Protein AF-0000000082686357 (afdb_homodimer)

Radius of gyration: 24.92 Å; Cα contacts (8 Å, |Δi|>4): 1250; chains: 2; bounding box: 55×73×68 Å

Secondary structure (DSSP, 8-state):
-HHHHHHHHHHHHHHHHHHHH-B-S--TT-EEEES--SSHHHHHHHHHHHHTT-EEEEEESSHHHHHHHHHHS-TT-EEEE--TT-HHHHHHHHHHHHHHHGGG--SEEEE------SBS-GGGS-HHHHHHHHIIIIIHHHHHHHHHHHHHHHHT-EEEEE--GGGTS--SSBHHHHHHHHHHHHHHHHHHHHGGGT-EEEEEEE-SBSSGGG-HHHHHHHHHHHHHHS-HHHHHHH-HHHHHHHHHHHHHHHHT-BS-THHHHHHHHHHHHBSS--SEEEESHHIIIIIHHHHTS-HHHHHHHHHTTPPPPTT--/-HHHHHHHHHHHHHHHHHHHT-B-S--TT-EEEES--SSHHHHHHHHHHHHTT-EEEEEESSHHHHHHHHHHS-TTEEEEE--TT-HHHHHHHHHHHHHHHGGG--SEEEE------SBS-GGGS-HHHHHHHHIIIIIHHHHHHHHHHHHHHHHT-EEEEE--GGGTS--SSBHHHHHHHHHHHHHHHHHHHHGGGT-EEEEEEE-SBSSGGG-HHHHHHHHHHHHHHS-HHHHHHH-HHHHHHHHHHHHHHHHT-BS-THHHHHHHHHHHHBSS--SEEEESHHIIIIIHHHHTS-HHHHHHHHHTTPPPPTT--

Sequence (634 aa):
MWFWLFALIGFYFLYRWCRDKQIHQNLTDKYVFITGCDSGFGNLLARQLDGRGLRVLAACLTQRGAEQLKEATSQRLQTIILDVTDSESVASAAKWVKQQVGDRGLWGLVNNAGIGTPVGPNEWLTKDDFVKVLNVNLVGVIDVTLSLLSLLRRAKGRIVNVSSILGRVACTGGGYCISKHGVEAFSDSLRRDLRPFGVKVAIIEPSMFRTSISDAQIIEQSFQHSWNQIPVEIRETYGQQYFEKRSKNIIHALSRASSDLSLVTDCMAHALTAVHPHTRYSVGWTAKLFYIPISYLPTELADFLLTRSAPKPANRAMWFWLFALIGFYFLYRWCRDKQIHQNLTDKYVFITGCDSGFGNLLARQLDGRGLRVLAACLTQRGAEQLKEATSQRLQTIILDVTDSESVASAAKWVKQQVGDRGLWGLVNNAGIGTPVGPNEWLTKDDFVKVLNVNLVGVIDVTLSLLSLLRRAKGRIVNVSSILGRVACTGGGYCISKHGVEAFSDSLRRDLRPFGVKVAIIEPSMFRTSISDAQIIEQSFQHSWNQIPVEIRETYGQQYFEKRSKNIIHALSRASSDLSLVTDCMAHALTAVHPHTRYSVGWTAKLFYIPISYLPTELADFLLTRSAPKPANRA

Organism: NCBI:txid1415580

Foldseek 3Di:
DVVVVVVVVVVVVVVVVVQLPAWAPPQLLAEEEEEACLDFLNVVLQQVCLVVNHQYEYEHQDPVSQVVSCVNGDPSYHYDYADLLDLVSLLVSLVVVCVVNPQLFHAEYEYDWFAQDDWAAQQLDDPVRQVVRLSTQAVSLVSNCVSRVVSCLSNLHEYEREAALLLLPPQTDGNRSVNSVNSVVCQVVVQVVCVVSNYHYAYEHEYFADDPRLDLVNNLVSLVVSLVPHDPVVNQQQDPVLSVQVSVVSSVVSVPHHHPSCQRSVLVVSSGTRPDHDRYHYGDPCSVPPSVVLSPDDPVVSVCVSCVSRDGGPNDD/DVVVVVVVVVVVVVVVVVQLPFWFDPQLLAEEEEEACLDFLNVVLQQVVQVVNHQYEYEHQDPVSQVVSPVNGDPSYHYDYADLLDLVSLLVSLVVVCVVNPQLFHAEYEYDWFAQDDWAAQQLDDPVRQVVRLSTLAVSLVSNCVSRVVSCLSNLHEYEREAALLLLPPQTDGNRSVNSVNSVVCQVVVQVVCVVSNYHYAYEHEYFADDPRLDLVNNLVSLVVSLVPDDPVVNQQQDPVLSVQVSVVSSVVNVPHHHPSCQRSVLVVSSGTRPDHDRYHYGDPCSVPPSVVLSPDDPVVSVCVSCVSRDGGPNDD

Structure (mmCIF, N/CA/C/O backbone):
data_AF-0000000082686357-model_v1
#
loop_
_entity.id
_entity.type
_entity.pdbx_description
1 polymer '17-beta-hydroxysteroid dehydrogenase type 6-like isoform X1'
#
loop_
_atom_site.group_PDB
_atom_site.id
_atom_site.type_symbol
_atom_site.label_atom_id
_atom_site.label_alt_id
_atom_site.label_comp_id
_atom_site.label_asym_id
_atom_site.label_entity_id
_atom_site.label_seq_id
_atom_site.pdbx_PDB_ins_code
_atom_site.Cartn_x
_atom_site.Cartn_y
_atom_site.Cartn_z
_atom_site.occupancy
_atom_site.B_iso_or_equiv
_atom_site.auth_seq_id
_atom_site.auth_comp_id
_atom_site.auth_asym_id
_atom_site.auth_atom_id
_atom_site.pdbx_PDB_model_num
ATOM 1 N N . MET A 1 1 ? -8.609 7.242 -43.375 1 75.56 1 MET A N 1
ATOM 2 C CA . MET A 1 1 ? -7.652 7.277 -42.281 1 75.56 1 MET A CA 1
ATOM 3 C C . MET A 1 1 ? -8.227 6.625 -41.031 1 75.56 1 MET A C 1
ATOM 5 O O . MET A 1 1 ? -7.598 5.75 -40.438 1 75.56 1 MET A O 1
ATOM 9 N N . TRP A 1 2 ? -9.523 6.789 -40.75 1 87.94 2 TRP A N 1
ATOM 10 C CA . TRP A 1 2 ? -10.133 6.246 -39.562 1 87.94 2 TRP A CA 1
ATOM 11 C C . TRP A 1 2 ? -10.438 4.758 -39.719 1 87.94 2 TRP A C 1
ATOM 13 O O . TRP A 1 2 ? -10.422 4.008 -38.75 1 87.94 2 TRP A O 1
ATOM 23 N N . PHE A 1 3 ? -10.625 4.395 -40.969 1 89.69 3 PHE A N 1
ATOM 24 C CA . PHE A 1 3 ? -10.914 2.994 -41.25 1 89.69 3 PHE A CA 1
ATOM 25 C C . PHE A 1 3 ? -9.734 2.109 -40.875 1 89.69 3 PHE A C 1
ATOM 27 O O . PHE A 1 3 ? -9.914 1.043 -40.281 1 89.69 3 PHE A O 1
ATOM 34 N N . TRP A 1 4 ? -8.602 2.576 -41.219 1 90.69 4 TRP A N 1
ATOM 35 C CA . TRP A 1 4 ? -7.398 1.813 -40.906 1 90.69 4 TRP A CA 1
ATOM 36 C C . TRP A 1 4 ? -7.191 1.727 -39.375 1 90.69 4 TRP A C 1
ATOM 38 O O . TRP A 1 4 ? -6.77 0.689 -38.875 1 90.69 4 TRP A O 1
ATOM 48 N N . LEU A 1 5 ? -7.488 2.754 -38.719 1 89.88 5 LEU A N 1
ATOM 49 C CA . LEU A 1 5 ? -7.375 2.752 -37.281 1 89.88 5 LEU A CA 1
ATOM 50 C C . LEU A 1 5 ? -8.352 1.758 -36.656 1 89.88 5 LEU A C 1
ATOM 52 O O . LEU A 1 5 ? -7.984 1.001 -35.75 1 89.88 5 LEU A O 1
ATOM 56 N N . PHE A 1 6 ? -9.523 1.758 -37.125 1 90.88 6 PHE A N 1
ATOM 57 C CA . PHE A 1 6 ? -10.523 0.832 -36.625 1 90.88 6 PHE A CA 1
ATOM 58 C C . PHE A 1 6 ? -10.141 -0.61 -36.938 1 90.88 6 PHE A C 1
ATOM 60 O O . PHE A 1 6 ? -10.352 -1.506 -36.094 1 90.88 6 PHE A O 1
ATOM 67 N N . ALA A 1 7 ? -9.648 -0.774 -38.094 1 90.69 7 ALA A N 1
ATOM 68 C CA . ALA A 1 7 ? -9.188 -2.111 -38.469 1 90.69 7 ALA A CA 1
ATOM 69 C C . ALA A 1 7 ? -8.047 -2.57 -37.562 1 90.69 7 ALA A C 1
ATOM 71 O O . ALA A 1 7 ? -8.016 -3.729 -37.125 1 90.69 7 ALA A O 1
ATOM 72 N N . LEU A 1 8 ? -7.16 -1.756 -37.312 1 91.62 8 LEU A N 1
ATOM 73 C CA . LEU A 1 8 ? -6.043 -2.078 -36.406 1 91.62 8 LEU A CA 1
ATOM 74 C C . LEU A 1 8 ? -6.539 -2.41 -35 1 91.62 8 LEU A C 1
ATOM 76 O O . LEU A 1 8 ? -6.039 -3.344 -34.375 1 91.62 8 LEU A O 1
ATOM 80 N N . ILE A 1 9 ? -7.422 -1.68 -34.531 1 90.19 9 ILE A N 1
ATOM 81 C CA . ILE A 1 9 ? -8.016 -1.927 -33.219 1 90.19 9 ILE A CA 1
ATOM 82 C C . ILE A 1 9 ? -8.734 -3.275 -33.219 1 90.19 9 ILE A C 1
ATOM 84 O O . ILE A 1 9 ? -8.586 -4.066 -32.281 1 90.19 9 ILE A O 1
ATOM 88 N N . GLY A 1 10 ? -9.469 -3.469 -34.219 1 90.94 10 GLY A N 1
ATOM 89 C CA . GLY A 1 10 ? -10.141 -4.75 -34.375 1 90.94 10 GLY A CA 1
ATOM 90 C C . GLY A 1 10 ? -9.18 -5.926 -34.406 1 90.94 10 GLY A C 1
ATOM 91 O O . GLY A 1 10 ? -9.422 -6.941 -33.719 1 90.94 10 GLY A O 1
ATOM 92 N N . PHE A 1 11 ? -8.148 -5.777 -35.156 1 91.56 11 PHE A N 1
ATOM 93 C CA . PHE A 1 11 ? -7.137 -6.824 -35.219 1 91.56 11 PHE A CA 1
ATOM 94 C C . PHE A 1 11 ? -6.484 -7.043 -33.844 1 91.56 11 PHE A C 1
ATOM 96 O O . PHE A 1 11 ? -6.176 -8.18 -33.5 1 91.56 11 PHE A O 1
ATOM 103 N N . TYR A 1 12 ? -6.25 -6 -33.219 1 90.06 12 TYR A N 1
ATOM 104 C CA . TYR A 1 12 ? -5.672 -6.098 -31.891 1 90.06 12 TYR A CA 1
ATOM 105 C C . TYR A 1 12 ? -6.574 -6.902 -30.953 1 90.06 12 TYR A C 1
ATOM 107 O O . TYR A 1 12 ? -6.105 -7.797 -30.25 1 90.06 12 TYR A O 1
ATOM 115 N N . PHE A 1 13 ? -7.777 -6.617 -30.984 1 90.75 13 PHE A N 1
ATOM 116 C CA . PHE A 1 13 ? -8.719 -7.316 -30.125 1 90.75 13 PHE A CA 1
ATOM 117 C C . PHE A 1 13 ? -8.859 -8.773 -30.531 1 90.75 13 PHE A C 1
ATOM 119 O O . PHE A 1 13 ? -9.023 -9.656 -29.672 1 90.75 13 PHE A O 1
ATOM 126 N N . LEU A 1 14 ? -8.844 -8.969 -31.781 1 91.62 14 LEU A N 1
ATOM 127 C CA . LEU A 1 14 ? -8.883 -10.352 -32.25 1 91.62 14 LEU A CA 1
ATOM 128 C C . LEU A 1 14 ? -7.625 -11.102 -31.844 1 91.62 14 LEU A C 1
ATOM 130 O O . LEU A 1 14 ? -7.699 -12.273 -31.453 1 91.62 14 LEU A O 1
ATOM 134 N N . TYR A 1 15 ? -6.598 -10.469 -32 1 91.94 15 TYR A N 1
ATOM 135 C CA . TYR A 1 15 ? -5.336 -11.055 -31.562 1 91.94 15 TYR A CA 1
ATOM 136 C C . TYR A 1 15 ? -5.367 -11.391 -30.078 1 91.94 15 TYR A C 1
ATOM 138 O O . TYR A 1 15 ? -5 -12.5 -29.672 1 91.94 15 TYR A O 1
ATOM 146 N N . ARG A 1 16 ? -5.766 -10.484 -29.312 1 90.69 16 ARG A N 1
ATOM 147 C CA . ARG A 1 16 ? -5.852 -10.695 -27.859 1 90.69 16 ARG A CA 1
ATOM 148 C C . ARG A 1 16 ? -6.82 -11.82 -27.531 1 90.69 16 ARG A C 1
ATOM 150 O O . ARG A 1 16 ? -6.562 -12.617 -26.625 1 90.69 16 ARG A O 1
ATOM 157 N N . TRP A 1 17 ? -7.848 -11.812 -28.25 1 91.81 17 TRP A N 1
ATOM 158 C CA . TRP A 1 17 ? -8.844 -12.859 -28.047 1 91.81 17 TRP A CA 1
ATOM 159 C C . TRP A 1 17 ? -8.266 -14.234 -28.359 1 91.81 17 TRP A C 1
ATOM 161 O O . TRP A 1 17 ? -8.469 -15.188 -27.594 1 91.81 17 TRP A O 1
ATOM 171 N N . CYS A 1 18 ? -7.578 -14.336 -29.359 1 93.5 18 CYS A N 1
ATOM 172 C CA . CYS A 1 18 ? -6.949 -15.594 -29.75 1 93.5 18 CYS A CA 1
ATOM 173 C C . CYS A 1 18 ? -5.891 -16.016 -28.734 1 93.5 18 CYS A C 1
ATOM 175 O O . CYS A 1 18 ? -5.789 -17.188 -28.391 1 93.5 18 CYS A O 1
ATOM 177 N N . ARG A 1 19 ? -5.215 -15.062 -28.328 1 93 19 ARG A N 1
ATOM 178 C CA . ARG A 1 19 ? -4.164 -15.312 -27.344 1 93 19 ARG A CA 1
ATOM 179 C C . ARG A 1 19 ? -4.754 -15.781 -26.016 1 93 19 ARG A C 1
ATOM 181 O O . ARG A 1 19 ? -4.227 -16.703 -25.375 1 93 19 ARG A O 1
ATOM 188 N N . ASP A 1 20 ? -5.801 -15.203 -25.641 1 94.31 20 ASP A N 1
ATOM 189 C CA . ASP A 1 20 ? -6.457 -15.508 -24.375 1 94.31 20 ASP A CA 1
ATOM 190 C C . ASP A 1 20 ? -7.039 -16.922 -24.391 1 94.31 20 ASP A C 1
ATOM 192 O O . ASP A 1 20 ? -7.234 -17.516 -23.328 1 94.31 20 ASP A O 1
ATOM 196 N N . LYS A 1 21 ? -7.258 -17.469 -25.547 1 94.94 21 LYS A N 1
ATOM 197 C CA . LYS A 1 21 ? -7.91 -18.766 -25.672 1 94.94 21 LYS A CA 1
ATOM 198 C C . LYS A 1 21 ? -6.895 -19.906 -25.562 1 94.94 21 LYS A C 1
ATOM 200 O O . LYS A 1 21 ? -7.273 -21.062 -25.375 1 94.94 21 LYS A O 1
ATOM 205 N N . GLN A 1 22 ? -5.707 -19.562 -25.609 1 95.69 22 GLN A N 1
ATOM 206 C CA . GLN A 1 22 ? -4.688 -20.609 -25.531 1 95.69 22 GLN A CA 1
ATOM 207 C C . GLN A 1 22 ? -4.477 -21.062 -24.078 1 95.69 22 GLN A C 1
ATOM 209 O O . GLN A 1 22 ? -3.98 -20.297 -23.25 1 95.69 22 GLN A O 1
ATOM 214 N N . ILE A 1 23 ? -4.84 -22.344 -23.859 1 95.19 23 ILE A N 1
ATOM 215 C CA . ILE A 1 23 ? -4.754 -22.922 -22.516 1 95.19 23 ILE A CA 1
ATOM 216 C C . ILE A 1 23 ? -3.77 -24.094 -22.531 1 95.19 23 ILE A C 1
ATOM 218 O O . ILE A 1 23 ? -3.732 -24.875 -23.484 1 95.19 23 ILE A O 1
ATOM 222 N N . HIS A 1 24 ? -3.041 -24.234 -21.484 1 93.75 24 HIS A N 1
ATOM 223 C CA . HIS A 1 24 ? -2.137 -25.375 -21.359 1 93.75 24 HIS A CA 1
ATOM 224 C C . HIS A 1 24 ? -2.91 -26.688 -21.266 1 93.75 24 HIS A C 1
ATOM 226 O O . HIS A 1 24 ? -3.938 -26.75 -20.594 1 93.75 24 HIS A O 1
ATOM 232 N N . GLN A 1 25 ? -2.586 -27.812 -21.969 1 86.69 25 GLN A N 1
ATOM 233 C CA . GLN A 1 25 ? -3.314 -29.078 -22.016 1 86.69 25 GLN A CA 1
ATOM 234 C C . GLN A 1 25 ? -2.836 -30.016 -20.906 1 86.69 25 GLN A C 1
ATOM 236 O O . GLN A 1 25 ? -3.592 -30.875 -20.453 1 86.69 25 GLN A O 1
ATOM 241 N N . ASN A 1 26 ? -1.625 -29.953 -20.406 1 85.69 26 ASN A N 1
ATOM 242 C CA . ASN A 1 26 ? -1.045 -30.922 -19.469 1 85.69 26 ASN A CA 1
ATOM 243 C C . ASN A 1 26 ? -0.958 -30.359 -18.062 1 85.69 26 ASN A C 1
ATOM 245 O O . ASN A 1 26 ? 0.117 -30.344 -17.453 1 85.69 26 ASN A O 1
ATOM 249 N N . LEU A 1 27 ? -2.301 -30.141 -17.547 1 90.94 27 LEU A N 1
ATOM 250 C CA . LEU A 1 27 ? -2.266 -29.484 -16.25 1 90.94 27 LEU A CA 1
ATOM 251 C C . LEU A 1 27 ? -2.619 -30.469 -15.125 1 90.94 27 LEU A C 1
ATOM 253 O O . LEU A 1 27 ? -2.611 -30.094 -13.953 1 90.94 27 LEU A O 1
ATOM 257 N N . THR A 1 28 ? -2.867 -31.719 -15.469 1 91.75 28 THR A N 1
ATOM 258 C CA . THR A 1 28 ? -3.367 -32.688 -14.5 1 91.75 28 THR A CA 1
ATOM 259 C C . THR A 1 28 ? -2.285 -33.031 -13.477 1 91.75 28 THR A C 1
ATOM 261 O O . THR A 1 28 ? -2.59 -33.5 -12.375 1 91.75 28 THR A O 1
ATOM 264 N N . ASP A 1 29 ? -1.048 -32.844 -13.797 1 92.38 29 ASP A N 1
ATOM 265 C CA . ASP A 1 29 ? 0.028 -33.156 -12.867 1 92.38 29 ASP A CA 1
ATOM 266 C C . ASP A 1 29 ? 0.524 -31.922 -12.141 1 92.38 29 ASP A C 1
ATOM 268 O O . ASP A 1 29 ? 1.473 -31.984 -11.359 1 92.38 29 ASP A O 1
ATOM 272 N N . LYS A 1 30 ? -0.103 -30.828 -12.375 1 96.19 30 LYS A N 1
ATOM 273 C CA . LYS A 1 30 ? 0.336 -29.562 -11.789 1 96.19 30 LYS A CA 1
ATOM 274 C C . LYS A 1 30 ? -0.343 -29.297 -10.445 1 96.19 30 LYS A C 1
ATOM 276 O O . LYS A 1 30 ? -1.537 -29.562 -10.289 1 96.19 30 LYS A O 1
ATOM 281 N N . TYR A 1 31 ? 0.454 -28.859 -9.469 1 98.5 31 TYR A N 1
ATOM 282 C CA . TYR A 1 31 ? -0.044 -28.547 -8.133 1 98.5 31 TYR A CA 1
ATOM 283 C C . TYR A 1 31 ? -0.32 -27.062 -7.992 1 98.5 31 TYR A C 1
ATOM 285 O O . TYR A 1 31 ? 0.482 -26.234 -8.422 1 98.5 31 TYR A O 1
ATOM 293 N N . VAL A 1 32 ? -1.452 -26.75 -7.441 1 98.88 32 VAL A N 1
ATOM 294 C CA . VAL A 1 32 ? -1.817 -25.375 -7.137 1 98.88 32 VAL A CA 1
ATOM 295 C C . VAL A 1 32 ? -2.129 -25.234 -5.648 1 98.88 32 VAL A C 1
ATOM 297 O O . VAL A 1 32 ? -2.941 -26 -5.105 1 98.88 32 VAL A O 1
ATOM 300 N N . PHE A 1 33 ? -1.421 -24.328 -4.98 1 98.94 33 PHE A N 1
ATOM 301 C CA . PHE A 1 33 ? -1.678 -24.031 -3.576 1 98.94 33 PHE A CA 1
ATOM 302 C C . PHE A 1 33 ? -2.537 -22.781 -3.443 1 98.94 33 PHE A C 1
ATOM 304 O O . PHE A 1 33 ? -2.225 -21.734 -4.031 1 98.94 33 PHE A O 1
ATOM 311 N N . ILE A 1 34 ? -3.639 -22.859 -2.711 1 98.94 34 ILE A N 1
ATOM 312 C CA . ILE A 1 34 ? -4.582 -21.75 -2.568 1 98.94 34 ILE A CA 1
ATOM 313 C C . ILE A 1 34 ? -4.797 -21.453 -1.088 1 98.94 34 ILE A C 1
ATOM 315 O O . ILE A 1 34 ? -5.102 -22.344 -0.301 1 98.94 34 ILE A O 1
ATOM 319 N N . THR A 1 35 ? -4.641 -20.203 -0.718 1 98.94 35 THR A N 1
ATOM 320 C CA . THR A 1 35 ? -4.945 -19.812 0.655 1 98.94 35 THR A CA 1
ATOM 321 C C . THR A 1 35 ? -6.383 -19.328 0.772 1 98.94 35 THR A C 1
ATOM 323 O O . THR A 1 35 ? -6.957 -18.828 -0.201 1 98.94 35 THR A O 1
ATOM 326 N N . GLY A 1 36 ? -6.941 -19.422 1.991 1 98.5 36 GLY A N 1
ATOM 327 C CA . GLY A 1 36 ? -8.273 -18.906 2.252 1 98.5 36 GLY A CA 1
ATOM 328 C C . GLY A 1 36 ? -9.367 -19.672 1.529 1 98.5 36 GLY A C 1
ATOM 329 O O . GLY A 1 36 ? -10.188 -19.078 0.827 1 98.5 36 GLY A O 1
ATOM 330 N N . CYS A 1 37 ? -9.453 -20.984 1.747 1 98.75 37 CYS A N 1
ATOM 331 C CA . CYS A 1 37 ? -10.367 -21.828 0.99 1 98.75 37 CYS A CA 1
ATOM 332 C C . CYS A 1 37 ? -11.609 -22.156 1.813 1 98.75 37 CYS A C 1
ATOM 334 O O . CYS A 1 37 ? -12.406 -23.016 1.419 1 98.75 37 CYS A O 1
ATOM 336 N N . ASP A 1 38 ? -11.82 -21.5 2.947 1 97.75 38 ASP A N 1
ATOM 337 C CA . ASP A 1 38 ? -12.984 -21.766 3.791 1 97.75 38 ASP A CA 1
ATOM 338 C C . ASP A 1 38 ? -14.281 -21.422 3.062 1 97.75 38 ASP A C 1
ATOM 340 O O . ASP A 1 38 ? -15.297 -22.094 3.24 1 97.75 38 ASP A O 1
ATOM 344 N N . SER A 1 39 ? -14.227 -20.359 2.297 1 95.38 39 SER A N 1
ATOM 345 C CA . SER A 1 39 ? -15.406 -19.844 1.606 1 95.38 39 SER A CA 1
ATOM 346 C C . SER A 1 39 ? -15.016 -18.938 0.446 1 95.38 39 SER A C 1
ATOM 348 O O . SER A 1 39 ? -13.836 -18.844 0.094 1 95.38 39 SER A O 1
ATOM 350 N N . GLY A 1 40 ? -15.992 -18.484 -0.203 1 96.31 40 GLY A N 1
ATOM 351 C CA . GLY A 1 40 ? -15.789 -17.422 -1.168 1 96.31 40 GLY A CA 1
ATOM 352 C C . GLY A 1 40 ? -15.008 -17.859 -2.393 1 96.31 40 GLY A C 1
ATOM 353 O O . GLY A 1 40 ? -15.266 -18.938 -2.941 1 96.31 40 GLY A O 1
ATOM 354 N N . PHE A 1 41 ? -14.156 -16.938 -2.855 1 98.44 41 PHE A N 1
ATOM 355 C CA . PHE A 1 41 ? -13.414 -17.141 -4.094 1 98.44 41 PHE A CA 1
ATOM 356 C C . PHE A 1 41 ? -12.523 -18.375 -3.99 1 98.44 41 PHE A C 1
ATOM 358 O O . PHE A 1 41 ? -12.484 -19.203 -4.91 1 98.44 41 PHE A O 1
ATOM 365 N N . GLY A 1 42 ? -11.773 -18.469 -2.846 1 98.69 42 GLY A N 1
ATOM 366 C CA . GLY A 1 42 ? -10.844 -19.578 -2.689 1 98.69 42 GLY A CA 1
ATOM 367 C C . GLY A 1 42 ? -11.508 -20.938 -2.727 1 98.69 42 GLY A C 1
ATOM 368 O O . GLY A 1 42 ? -11.016 -21.859 -3.373 1 98.69 42 GLY A O 1
ATOM 369 N N . ASN A 1 43 ? -12.586 -21.016 -2.02 1 98.62 43 ASN A N 1
ATOM 370 C CA . ASN A 1 43 ? -13.344 -22.266 -1.991 1 98.62 43 ASN A CA 1
ATOM 371 C C . ASN A 1 43 ? -13.836 -22.656 -3.383 1 98.62 43 ASN A C 1
ATOM 373 O O . ASN A 1 43 ? -13.633 -23.781 -3.822 1 98.62 43 ASN A O 1
ATOM 377 N N . LEU A 1 44 ? -14.438 -21.719 -4.059 1 98.69 44 LEU A N 1
ATOM 378 C CA . LEU A 1 44 ? -14.977 -21.984 -5.391 1 98.69 44 LEU A CA 1
ATOM 379 C C . LEU A 1 44 ? -13.859 -22.312 -6.371 1 98.69 44 LEU A C 1
ATOM 381 O O . LEU A 1 44 ? -14 -23.234 -7.188 1 98.69 44 LEU A O 1
ATOM 385 N N . LEU A 1 45 ? -12.773 -21.594 -6.312 1 98.88 45 LEU A N 1
ATOM 386 C CA . LEU A 1 45 ? -11.648 -21.859 -7.199 1 98.88 45 LEU A CA 1
ATOM 387 C C . LEU A 1 45 ? -11.102 -23.266 -6.977 1 98.88 45 LEU A C 1
ATOM 389 O O . LEU A 1 45 ? -10.797 -23.984 -7.938 1 98.88 45 LEU A O 1
ATOM 393 N N . ALA A 1 46 ? -10.938 -23.625 -5.715 1 98.88 46 ALA A N 1
ATOM 394 C CA . ALA A 1 46 ? -10.422 -24.953 -5.387 1 98.88 46 ALA A CA 1
ATOM 395 C C . ALA A 1 46 ? -11.281 -26.047 -6.02 1 98.88 46 ALA A C 1
ATOM 397 O O . ALA A 1 46 ? -10.758 -26.984 -6.625 1 98.88 46 ALA A O 1
ATOM 398 N N . ARG A 1 47 ? -12.539 -25.891 -5.938 1 98.75 47 ARG A N 1
ATOM 399 C CA . ARG A 1 47 ? -13.469 -26.859 -6.508 1 98.75 47 ARG A CA 1
ATOM 400 C C . ARG A 1 47 ? -13.383 -26.875 -8.031 1 98.75 47 ARG A C 1
ATOM 402 O O . ARG A 1 47 ? -13.414 -27.938 -8.648 1 98.75 47 ARG A O 1
ATOM 409 N N . GLN A 1 48 ? -13.305 -25.703 -8.602 1 98.31 48 GLN A N 1
ATOM 410 C CA . GLN A 1 48 ? -13.227 -25.578 -10.055 1 98.31 48 GLN A CA 1
ATOM 411 C C . GLN A 1 48 ? -11.977 -26.266 -10.594 1 98.31 48 GLN A C 1
ATOM 413 O O . GLN A 1 48 ? -12.047 -27.016 -11.57 1 98.31 48 GLN A O 1
ATOM 418 N N . LEU A 1 49 ? -10.844 -26.016 -9.969 1 98.5 49 LEU A N 1
ATOM 419 C CA . LEU A 1 49 ? -9.578 -26.594 -10.43 1 98.5 49 LEU A CA 1
ATOM 420 C C . LEU A 1 49 ? -9.555 -28.094 -10.203 1 98.5 49 LEU A C 1
ATOM 422 O O . LEU A 1 49 ? -9.039 -28.844 -11.039 1 98.5 49 LEU A O 1
ATOM 426 N N . ASP A 1 50 ? -10.109 -28.484 -9.078 1 98.25 50 ASP A N 1
ATOM 427 C CA . ASP A 1 50 ? -10.234 -29.922 -8.812 1 98.25 50 ASP A CA 1
ATOM 428 C C . ASP A 1 50 ? -11.078 -30.609 -9.891 1 98.25 50 ASP A C 1
ATOM 430 O O . ASP A 1 50 ? -10.727 -31.688 -10.367 1 98.25 50 ASP A O 1
ATOM 434 N N . GLY A 1 51 ? -12.141 -29.969 -10.25 1 96.69 51 GLY A N 1
ATOM 435 C CA . GLY A 1 51 ? -13.008 -30.484 -11.289 1 96.69 51 GLY A CA 1
ATOM 436 C C . GLY A 1 51 ? -12.32 -30.609 -12.633 1 96.69 51 GLY A C 1
ATOM 437 O O . GLY A 1 51 ? -12.703 -31.438 -13.461 1 96.69 51 GLY A O 1
ATOM 438 N N . ARG A 1 52 ? -11.32 -29.828 -12.844 1 94.88 52 ARG A N 1
ATOM 439 C CA . ARG A 1 52 ? -10.562 -29.844 -14.094 1 94.88 52 ARG A CA 1
ATOM 440 C C . ARG A 1 52 ? -9.414 -30.859 -14.016 1 94.88 52 ARG A C 1
ATOM 442 O O . ARG A 1 52 ? -8.641 -31 -14.969 1 94.88 52 ARG A O 1
ATOM 449 N N . GLY A 1 53 ? -9.266 -31.453 -12.844 1 95.56 53 GLY A N 1
ATOM 450 C CA . GLY A 1 53 ? -8.312 -32.531 -12.688 1 95.56 53 GLY A CA 1
ATOM 451 C C . GLY A 1 53 ? -6.98 -32.094 -12.117 1 95.56 53 GLY A C 1
ATOM 452 O O . GLY A 1 53 ? -6.055 -32.906 -11.992 1 95.56 53 GLY A O 1
ATOM 453 N N . LEU A 1 54 ? -6.797 -30.812 -11.789 1 97.31 54 LEU A N 1
ATOM 454 C CA . LEU A 1 54 ? -5.555 -30.328 -11.188 1 97.31 54 LEU A CA 1
ATOM 455 C C . LEU A 1 54 ? -5.395 -30.859 -9.766 1 97.31 54 LEU A C 1
ATOM 457 O O . LEU A 1 54 ? -6.379 -31.25 -9.133 1 97.31 54 LEU A O 1
ATOM 461 N N . ARG A 1 55 ? -4.168 -30.953 -9.336 1 98.25 55 ARG A N 1
ATOM 462 C CA . ARG A 1 55 ? -3.896 -31.281 -7.941 1 98.25 55 ARG A CA 1
ATOM 463 C C . ARG A 1 55 ? -3.918 -30.016 -7.074 1 98.25 55 ARG A C 1
ATOM 465 O O . ARG A 1 55 ? -2.996 -29.203 -7.129 1 98.25 55 ARG A O 1
ATOM 472 N N . VAL A 1 56 ? -4.918 -29.938 -6.219 1 98.88 56 VAL A N 1
ATOM 473 C CA . VAL A 1 56 ? -5.141 -28.703 -5.473 1 98.88 56 VAL A CA 1
ATOM 474 C C . VAL A 1 56 ? -4.734 -28.906 -4.012 1 98.88 56 VAL A C 1
ATOM 476 O O . VAL A 1 56 ? -5.168 -29.859 -3.365 1 98.88 56 VAL A O 1
ATOM 479 N N . LEU A 1 57 ? -3.852 -28.109 -3.541 1 98.94 57 LEU A N 1
ATOM 480 C CA . LEU A 1 57 ? -3.5 -27.984 -2.131 1 98.94 57 LEU A CA 1
ATOM 481 C C . LEU A 1 57 ? -4.203 -26.797 -1.492 1 98.94 57 LEU A C 1
ATOM 483 O O . LEU A 1 57 ? -3.744 -25.656 -1.618 1 98.94 57 LEU A O 1
ATOM 487 N N . ALA A 1 58 ? -5.297 -27.062 -0.781 1 98.94 58 ALA A N 1
ATOM 488 C CA . ALA A 1 58 ? -6.184 -26.016 -0.289 1 98.94 58 ALA A CA 1
ATOM 489 C C . ALA A 1 58 ? -5.922 -25.719 1.186 1 98.94 58 ALA A C 1
ATOM 491 O O . ALA A 1 58 ? -6.02 -26.609 2.029 1 98.94 58 ALA A O 1
ATOM 492 N N . ALA A 1 59 ? -5.578 -24.516 1.48 1 98.94 59 ALA A N 1
ATOM 493 C CA . ALA A 1 59 ? -5.375 -24.094 2.865 1 98.94 59 ALA A CA 1
ATOM 494 C C . ALA A 1 59 ? -6.621 -23.406 3.418 1 98.94 59 ALA A C 1
ATOM 496 O O . ALA A 1 59 ? -7.137 -22.469 2.814 1 98.94 59 ALA A O 1
ATOM 497 N N . CYS A 1 60 ? -7.105 -23.891 4.539 1 98.75 60 CYS A N 1
ATOM 498 C CA . CYS A 1 60 ? -8.242 -23.312 5.254 1 98.75 60 CYS A CA 1
ATOM 499 C C . CYS A 1 60 ? -7.812 -22.797 6.621 1 98.75 60 CYS A C 1
ATOM 501 O O . CYS A 1 60 ? -6.828 -23.266 7.191 1 98.75 60 CYS A O 1
ATOM 503 N N . LEU A 1 61 ? -8.484 -21.766 7.043 1 98.44 61 LEU A N 1
ATOM 504 C CA . LEU A 1 61 ? -8.234 -21.25 8.383 1 98.44 61 LEU A CA 1
ATOM 505 C C . LEU A 1 61 ? -8.875 -22.141 9.445 1 98.44 61 LEU A C 1
ATOM 507 O O . LEU A 1 61 ? -8.328 -22.297 10.539 1 98.44 61 LEU A O 1
ATOM 511 N N . THR A 1 62 ? -10.031 -22.734 9.07 1 98.12 62 THR A N 1
ATOM 512 C CA . THR A 1 62 ? -10.789 -23.516 10.047 1 98.12 62 THR A CA 1
ATOM 513 C C . THR A 1 62 ? -10.797 -24.984 9.672 1 98.12 62 THR A C 1
ATOM 515 O O . THR A 1 62 ? -10.781 -25.344 8.492 1 98.12 62 THR A O 1
ATOM 518 N N . GLN A 1 63 ? -10.883 -25.844 10.711 1 98.19 63 GLN A N 1
ATOM 519 C CA . GLN A 1 63 ? -11 -27.281 10.492 1 98.19 63 GLN A CA 1
ATOM 520 C C . GLN A 1 63 ? -12.305 -27.625 9.781 1 98.19 63 GLN A C 1
ATOM 522 O O . GLN A 1 63 ? -12.32 -28.484 8.891 1 98.19 63 GLN A O 1
ATOM 527 N N . ARG A 1 64 ? -13.359 -26.953 10.172 1 97.69 64 ARG A N 1
ATOM 528 C CA . ARG A 1 64 ? -14.664 -27.188 9.555 1 97.69 64 ARG A CA 1
ATOM 529 C C . ARG A 1 64 ? -14.617 -26.922 8.055 1 97.69 64 ARG A C 1
ATOM 531 O O . ARG A 1 64 ? -15.125 -27.703 7.254 1 97.69 64 ARG A O 1
ATOM 538 N N . GLY A 1 65 ? -14.016 -25.781 7.656 1 98.19 65 GLY A N 1
ATOM 539 C CA . GLY A 1 65 ? -13.883 -25.438 6.246 1 98.19 65 GLY A CA 1
ATOM 540 C C . GLY A 1 65 ? -13.07 -26.453 5.465 1 98.19 65 GLY A C 1
ATOM 541 O O . GLY A 1 65 ? -13.445 -26.828 4.348 1 98.19 65 GLY A O 1
ATOM 542 N N . ALA A 1 66 ? -12.023 -26.922 6.074 1 98.56 66 ALA A N 1
ATOM 543 C CA . ALA A 1 66 ? -11.156 -27.906 5.434 1 98.56 66 ALA A CA 1
ATOM 544 C C . ALA A 1 66 ? -11.898 -29.234 5.199 1 98.56 66 ALA A C 1
ATOM 546 O O . ALA A 1 66 ? -11.797 -29.812 4.121 1 98.56 66 ALA A O 1
ATOM 547 N N . GLU A 1 67 ? -12.609 -29.672 6.156 1 98.31 67 GLU A N 1
ATOM 548 C CA . GLU A 1 67 ? -13.336 -30.938 6.066 1 98.31 67 GLU A CA 1
ATOM 549 C C . GLU A 1 67 ? -14.453 -30.859 5.027 1 98.31 67 GLU A C 1
ATOM 551 O O . GLU A 1 67 ? -14.633 -31.781 4.23 1 98.31 67 GLU A O 1
ATOM 556 N N . GLN A 1 68 ? -15.164 -29.766 5.09 1 98.38 68 GLN A N 1
ATOM 557 C CA . GLN A 1 68 ? -16.25 -29.594 4.133 1 98.38 68 GLN A CA 1
ATOM 558 C C . GLN A 1 68 ? -15.727 -29.562 2.701 1 98.38 68 GLN A C 1
ATOM 560 O O . GLN A 1 68 ? -16.344 -30.125 1.798 1 98.38 68 GLN A O 1
ATOM 565 N N . LEU A 1 69 ? -14.625 -28.906 2.531 1 98.56 69 LEU A N 1
ATOM 566 C CA . LEU A 1 69 ? -14.031 -28.828 1.201 1 98.56 69 LEU A CA 1
ATOM 567 C C . LEU A 1 69 ? -13.531 -30.188 0.743 1 98.56 69 LEU A C 1
ATOM 569 O O . LEU A 1 69 ? -13.734 -30.578 -0.411 1 98.56 69 LEU A O 1
ATOM 573 N N . LYS A 1 70 ? -12.883 -30.891 1.58 1 97.94 70 LYS A N 1
ATOM 574 C CA . LYS A 1 70 ? -12.391 -32.219 1.267 1 97.94 70 LYS A CA 1
ATOM 575 C C . LYS A 1 70 ? -13.539 -33.156 0.877 1 97.94 70 LYS A C 1
ATOM 577 O O . LYS A 1 70 ? -13.406 -33.938 -0.055 1 97.94 70 LYS A O 1
ATOM 582 N N . GLU A 1 71 ? -14.617 -33.031 1.536 1 97.94 71 GLU A N 1
ATOM 583 C CA . GLU A 1 71 ? -15.789 -33.875 1.273 1 97.94 71 GLU A CA 1
ATOM 584 C C . GLU A 1 71 ? -16.406 -33.531 -0.079 1 97.94 71 GLU A C 1
ATOM 586 O O . GLU A 1 71 ? -16.969 -34.406 -0.741 1 97.94 71 GLU A O 1
ATOM 591 N N . ALA A 1 72 ? -16.25 -32.375 -0.444 1 97.94 72 ALA A N 1
ATOM 592 C CA . ALA A 1 72 ? -16.938 -31.875 -1.634 1 97.94 72 ALA A CA 1
ATOM 593 C C . ALA A 1 72 ? -16.094 -32.062 -2.885 1 97.94 72 ALA A C 1
ATOM 595 O O . ALA A 1 72 ? -16.531 -31.766 -3.996 1 97.94 72 ALA A O 1
ATOM 596 N N . THR A 1 73 ? -14.891 -32.594 -2.729 1 98.25 73 THR A N 1
ATOM 597 C CA . THR A 1 73 ? -13.953 -32.656 -3.848 1 98.25 73 THR A CA 1
ATOM 598 C C . THR A 1 73 ? -13.336 -34.031 -3.965 1 98.25 73 THR A C 1
ATOM 600 O O . THR A 1 73 ? -13.625 -34.906 -3.156 1 98.25 73 THR A O 1
ATOM 603 N N . SER A 1 74 ? -12.586 -34.219 -5.031 1 97.75 74 SER A N 1
ATOM 604 C CA . SER A 1 74 ? -11.977 -35.531 -5.273 1 97.75 74 SER A CA 1
ATOM 605 C C . SER A 1 74 ? -10.773 -35.75 -4.359 1 97.75 74 SER A C 1
ATOM 607 O O . SER A 1 74 ? -10.406 -34.875 -3.584 1 97.75 74 SER A O 1
ATOM 609 N N . GLN A 1 75 ? -10.141 -36.906 -4.512 1 96.44 75 GLN A N 1
ATOM 610 C CA . GLN A 1 75 ? -8.977 -37.25 -3.711 1 96.44 75 GLN A CA 1
ATOM 611 C C . GLN A 1 75 ? -7.75 -36.438 -4.129 1 96.44 75 GLN A C 1
ATOM 613 O O . GLN A 1 75 ? -6.738 -36.438 -3.428 1 96.44 75 GLN A O 1
ATOM 618 N N . ARG A 1 76 ? -7.84 -35.781 -5.234 1 97.12 76 ARG A N 1
ATOM 619 C CA . ARG A 1 76 ? -6.707 -35 -5.727 1 97.12 76 ARG A CA 1
ATOM 620 C C . ARG A 1 76 ? -6.578 -33.688 -4.969 1 97.12 76 ARG A C 1
ATOM 622 O O . ARG A 1 76 ? -5.543 -33.031 -5.043 1 97.12 76 ARG A O 1
ATOM 629 N N . LEU A 1 77 ? -7.617 -33.312 -4.336 1 98.62 77 LEU A N 1
ATOM 630 C CA . LEU A 1 77 ? -7.559 -32.125 -3.5 1 98.62 77 LEU A CA 1
ATOM 631 C C . LEU A 1 77 ? -7.203 -32.469 -2.062 1 98.62 77 LEU A C 1
ATOM 633 O O . LEU A 1 77 ? -7.82 -33.375 -1.472 1 98.62 77 LEU A O 1
ATOM 637 N N . GLN A 1 78 ? -6.188 -31.891 -1.547 1 98.56 78 GLN A N 1
ATOM 638 C CA . GLN A 1 78 ? -5.77 -32.031 -0.158 1 98.56 78 GLN A CA 1
ATOM 639 C C . GLN A 1 78 ? -5.887 -30.719 0.604 1 98.56 78 GLN A C 1
ATOM 641 O O . GLN A 1 78 ? -5.754 -29.641 0.019 1 98.56 78 GLN A O 1
ATOM 646 N N . THR A 1 79 ? -6.156 -30.859 1.875 1 98.75 79 THR A N 1
ATOM 647 C CA . THR A 1 79 ? -6.363 -29.641 2.662 1 98.75 79 THR A CA 1
ATOM 648 C C . THR A 1 79 ? -5.324 -29.531 3.775 1 98.75 79 THR A C 1
ATOM 650 O O . THR A 1 79 ? -4.77 -30.547 4.211 1 98.75 79 THR A O 1
ATOM 653 N N . ILE A 1 80 ? -5.051 -28.344 4.207 1 98.81 80 ILE A N 1
ATOM 654 C CA . ILE A 1 80 ? -4.207 -28.062 5.363 1 98.81 80 ILE A CA 1
ATOM 655 C C . ILE A 1 80 ? -4.734 -26.828 6.098 1 98.81 80 ILE A C 1
ATOM 657 O O . ILE A 1 80 ? -5.379 -25.969 5.496 1 98.81 80 ILE A O 1
ATOM 661 N N . ILE A 1 81 ? -4.492 -26.766 7.41 1 98.81 81 ILE A N 1
ATOM 662 C CA . ILE A 1 81 ? -4.852 -25.594 8.195 1 98.81 81 ILE A CA 1
ATOM 663 C C . ILE A 1 81 ? -3.727 -24.562 8.133 1 98.81 81 ILE A C 1
ATOM 665 O O . ILE A 1 81 ? -2.559 -24.891 8.344 1 98.81 81 ILE A O 1
ATOM 669 N N . LEU A 1 82 ? -4.086 -23.328 7.809 1 98.88 82 LEU A N 1
ATOM 670 C CA . LEU A 1 82 ? -3.096 -22.266 7.664 1 98.88 82 LEU A CA 1
ATOM 671 C C . LEU A 1 82 ? -3.631 -20.938 8.203 1 98.88 82 LEU A C 1
ATOM 673 O O . LEU A 1 82 ? -4.711 -20.5 7.809 1 98.88 82 LEU A O 1
ATOM 677 N N . ASP A 1 83 ? -2.982 -20.391 9.141 1 98.88 83 ASP A N 1
ATOM 678 C CA . ASP A 1 83 ? -3.113 -18.984 9.523 1 98.88 83 ASP A CA 1
ATOM 679 C C . ASP A 1 83 ? -1.985 -18.141 8.922 1 98.88 83 ASP A C 1
ATOM 681 O O . ASP A 1 83 ? -0.845 -18.203 9.383 1 98.88 83 ASP A O 1
ATOM 685 N N . VAL A 1 84 ? -2.322 -17.297 7.961 1 98.81 84 VAL A N 1
ATOM 686 C CA . VAL A 1 84 ? -1.305 -16.594 7.191 1 98.81 84 VAL A CA 1
ATOM 687 C C . VAL A 1 84 ? -0.619 -15.555 8.07 1 98.81 84 VAL A C 1
ATOM 689 O O . VAL A 1 84 ? 0.421 -15 7.699 1 98.81 84 VAL A O 1
ATOM 692 N N . THR A 1 85 ? -1.188 -15.188 9.266 1 98.69 85 THR A N 1
ATOM 693 C CA . THR A 1 85 ? -0.592 -14.195 10.141 1 98.69 85 THR A CA 1
ATOM 694 C C . THR A 1 85 ? 0.424 -14.836 11.086 1 98.69 85 THR A C 1
ATOM 696 O O . THR A 1 85 ? 1.107 -14.141 11.836 1 98.69 85 THR A O 1
ATOM 699 N N . ASP A 1 86 ? 0.485 -16.125 11.062 1 98.69 86 ASP A N 1
ATOM 700 C CA . ASP A 1 86 ? 1.388 -16.875 11.922 1 98.69 86 ASP A CA 1
ATOM 701 C C . ASP A 1 86 ? 2.525 -17.5 11.109 1 98.69 86 ASP A C 1
ATOM 703 O O . ASP A 1 86 ? 2.322 -18.484 10.398 1 98.69 86 ASP A O 1
ATOM 707 N N . SER A 1 87 ? 3.73 -17.031 11.32 1 98 87 SER A N 1
ATOM 708 C CA . SER A 1 87 ? 4.871 -17.453 10.516 1 98 87 SER A CA 1
ATOM 709 C C . SER A 1 87 ? 5.172 -18.922 10.711 1 98 87 SER A C 1
ATOM 711 O O . SER A 1 87 ? 5.648 -19.594 9.789 1 98 87 SER A O 1
ATOM 713 N N . GLU A 1 88 ? 4.938 -19.453 11.883 1 98.38 88 GLU A N 1
ATOM 714 C CA . GLU A 1 88 ? 5.121 -20.875 12.102 1 98.38 88 GLU A CA 1
ATOM 715 C C . GLU A 1 88 ? 4.105 -21.688 11.305 1 98.38 88 GLU A C 1
ATOM 717 O O . GLU A 1 88 ? 4.434 -22.75 10.773 1 98.38 88 GLU A O 1
ATOM 722 N N . SER A 1 89 ? 2.867 -21.219 11.344 1 98.81 89 SER A N 1
ATOM 723 C CA . SER A 1 89 ? 1.836 -21.844 10.523 1 98.81 89 SER A CA 1
ATOM 724 C C . SER A 1 89 ? 2.223 -21.828 9.047 1 98.81 89 SER A C 1
ATOM 726 O O . SER A 1 89 ? 2.074 -22.844 8.359 1 98.81 89 SER A O 1
ATOM 728 N N . VAL A 1 90 ? 2.764 -20.734 8.578 1 98.88 90 VAL A N 1
ATOM 729 C CA . VAL A 1 90 ? 3.172 -20.594 7.184 1 98.88 90 VAL A CA 1
ATOM 730 C C . VAL A 1 90 ? 4.328 -21.547 6.879 1 98.88 90 VAL A C 1
ATOM 732 O O . VAL A 1 90 ? 4.332 -22.203 5.844 1 98.88 90 VAL A O 1
ATOM 735 N N . ALA A 1 91 ? 5.277 -21.578 7.762 1 98.44 91 ALA A N 1
ATOM 736 C CA . ALA A 1 91 ? 6.422 -22.469 7.57 1 98.44 91 ALA A CA 1
ATOM 737 C C . ALA A 1 91 ? 5.984 -23.922 7.488 1 98.44 91 ALA A C 1
ATOM 739 O O . ALA A 1 91 ? 6.492 -24.688 6.664 1 98.44 91 ALA A O 1
ATOM 740 N N . SER A 1 92 ? 5.09 -24.312 8.328 1 98.69 92 SER A N 1
ATOM 741 C CA . SER A 1 92 ? 4.566 -25.672 8.336 1 98.69 92 SER A CA 1
ATOM 742 C C . SER A 1 92 ? 3.826 -25.984 7.035 1 98.69 92 SER A C 1
ATOM 744 O O . SER A 1 92 ? 3.977 -27.078 6.48 1 98.69 92 SER A O 1
ATOM 746 N N . ALA A 1 93 ? 3.018 -25.078 6.633 1 98.88 93 ALA A N 1
ATOM 747 C CA . ALA A 1 93 ? 2.293 -25.25 5.379 1 98.88 93 ALA A CA 1
ATOM 748 C C . ALA A 1 93 ? 3.258 -25.359 4.199 1 98.88 93 ALA A C 1
ATOM 750 O O . ALA A 1 93 ? 3.055 -26.188 3.299 1 98.88 93 ALA A O 1
ATOM 751 N N . ALA A 1 94 ? 4.262 -24.516 4.18 1 98.75 94 ALA A N 1
ATOM 752 C CA . ALA A 1 94 ? 5.25 -24.547 3.104 1 98.75 94 ALA A CA 1
ATOM 753 C C . ALA A 1 94 ? 5.969 -25.891 3.057 1 98.75 94 ALA A C 1
ATOM 755 O O . ALA A 1 94 ? 6.207 -26.438 1.978 1 98.75 94 ALA A O 1
ATOM 756 N N . LYS A 1 95 ? 6.324 -26.375 4.219 1 98.56 95 LYS A N 1
ATOM 757 C CA . LYS A 1 95 ? 6.953 -27.688 4.297 1 98.56 95 LYS A CA 1
ATOM 758 C C . LYS A 1 95 ? 6.023 -28.766 3.762 1 98.56 95 LYS A C 1
ATOM 760 O O . LYS A 1 95 ? 6.457 -29.656 3.029 1 98.56 95 LYS A O 1
ATOM 765 N N . TRP A 1 96 ? 4.82 -28.734 4.164 1 98.88 96 TRP A N 1
ATOM 766 C CA . TRP A 1 96 ? 3.82 -29.688 3.695 1 98.88 96 TRP A CA 1
ATOM 767 C C . TRP A 1 96 ? 3.676 -29.625 2.18 1 98.88 96 TRP A C 1
ATOM 769 O O . TRP A 1 96 ? 3.617 -30.656 1.51 1 98.88 96 TRP A O 1
ATOM 779 N N . VAL A 1 97 ? 3.6 -28.406 1.604 1 98.88 97 VAL A N 1
ATOM 780 C CA . VAL A 1 97 ? 3.498 -28.234 0.16 1 98.88 97 VAL A CA 1
ATOM 781 C C . VAL A 1 97 ? 4.711 -28.844 -0.527 1 98.88 97 VAL A C 1
ATOM 783 O O . VAL A 1 97 ? 4.57 -29.562 -1.529 1 98.88 97 VAL A O 1
ATOM 786 N N . LYS A 1 98 ? 5.867 -28.562 -0.006 1 98.44 98 LYS A N 1
ATOM 787 C CA . LYS A 1 98 ? 7.098 -29.125 -0.569 1 98.44 98 LYS A CA 1
ATOM 788 C C . LYS A 1 98 ? 7.043 -30.641 -0.619 1 98.44 98 LYS A C 1
ATOM 790 O O . LYS A 1 98 ? 7.465 -31.25 -1.605 1 98.44 98 LYS A O 1
ATOM 795 N N . GLN A 1 99 ? 6.527 -31.219 0.405 1 98.44 99 GLN A N 1
ATOM 796 C CA . GLN A 1 99 ? 6.41 -32.656 0.466 1 98.44 99 GLN A CA 1
ATOM 797 C C . GLN A 1 99 ? 5.434 -33.188 -0.586 1 98.44 99 GLN A C 1
ATOM 799 O O . GLN A 1 99 ? 5.652 -34.25 -1.175 1 98.44 99 GLN A O 1
ATOM 804 N N . GLN A 1 100 ? 4.43 -32.5 -0.805 1 98.19 100 GLN A N 1
ATOM 805 C CA . GLN A 1 100 ? 3.41 -32.906 -1.757 1 98.19 100 GLN A CA 1
ATOM 806 C C . GLN A 1 100 ? 3.92 -32.812 -3.191 1 98.19 100 GLN A C 1
ATOM 808 O O . GLN A 1 100 ? 3.689 -33.719 -4.004 1 98.19 100 GLN A O 1
ATOM 813 N N . VAL A 1 101 ? 4.594 -31.719 -3.529 1 98 101 VAL A N 1
ATOM 814 C CA . VAL A 1 101 ? 4.879 -31.422 -4.926 1 98 101 VAL A CA 1
ATOM 815 C C . VAL A 1 101 ? 6.18 -32.094 -5.348 1 98 101 VAL A C 1
ATOM 817 O O . VAL A 1 101 ? 6.391 -32.375 -6.531 1 98 101 VAL A O 1
ATOM 820 N N . GLY A 1 102 ? 7.156 -32.312 -4.445 1 95.88 102 GLY A N 1
ATOM 821 C CA . GLY A 1 102 ? 8.43 -32.969 -4.742 1 95.88 102 GLY A CA 1
ATOM 822 C C . GLY A 1 102 ? 9.266 -32.188 -5.746 1 95.88 102 GLY A C 1
ATOM 823 O O . GLY A 1 102 ? 9.375 -30.969 -5.66 1 95.88 102 GLY A O 1
ATOM 824 N N . ASP A 1 103 ? 9.852 -32.875 -6.68 1 94.62 103 ASP A N 1
ATOM 825 C CA . ASP A 1 103 ? 10.797 -32.312 -7.629 1 94.62 103 ASP A CA 1
ATOM 826 C C . ASP A 1 103 ? 10.07 -31.547 -8.734 1 94.62 103 ASP A C 1
ATOM 828 O O . ASP A 1 103 ? 10.688 -30.766 -9.469 1 94.62 103 ASP A O 1
ATOM 832 N N . ARG A 1 104 ? 8.781 -31.75 -8.805 1 94.56 104 ARG A N 1
ATOM 833 C CA . ARG A 1 104 ? 8.008 -31.062 -9.844 1 94.56 104 ARG A CA 1
ATOM 834 C C . ARG A 1 104 ? 7.91 -29.578 -9.555 1 94.56 104 ARG A C 1
ATOM 836 O O . ARG A 1 104 ? 7.766 -28.766 -10.484 1 94.56 104 ARG A O 1
ATOM 843 N N . GLY A 1 105 ? 7.969 -29.297 -8.25 1 97.69 105 GLY A N 1
ATOM 844 C CA . GLY A 1 105 ? 7.758 -27.906 -7.863 1 97.69 105 GLY A CA 1
ATOM 845 C C . GLY A 1 105 ? 6.289 -27.516 -7.812 1 97.69 105 GLY A C 1
ATOM 846 O O . GLY A 1 105 ? 5.414 -28.359 -8.008 1 97.69 105 GLY A O 1
ATOM 847 N N . LEU A 1 106 ? 6.035 -26.281 -7.465 1 98.75 106 LEU A N 1
ATOM 848 C CA . LEU A 1 106 ? 4.68 -25.75 -7.344 1 98.75 106 LEU A CA 1
ATOM 849 C C . LEU A 1 106 ? 4.301 -24.938 -8.578 1 98.75 106 LEU A C 1
ATOM 851 O O . LEU A 1 106 ? 4.934 -23.922 -8.875 1 98.75 106 LEU A O 1
ATOM 855 N N . TRP A 1 107 ? 3.266 -25.344 -9.25 1 98.5 107 TRP A N 1
ATOM 856 C CA . TRP A 1 107 ? 2.848 -24.688 -10.484 1 98.5 107 TRP A CA 1
ATOM 857 C C . TRP A 1 107 ? 2.184 -23.344 -10.18 1 98.5 107 TRP A C 1
ATOM 859 O O . TRP A 1 107 ? 2.439 -22.359 -10.859 1 98.5 107 TRP A O 1
ATOM 869 N N . GLY A 1 108 ? 1.307 -23.406 -9.219 1 98.81 108 GLY A N 1
ATOM 870 C CA . GLY A 1 108 ? 0.563 -22.188 -8.953 1 98.81 108 GLY A CA 1
ATOM 871 C C . GLY A 1 108 ? 0.399 -21.891 -7.477 1 98.81 108 GLY A C 1
ATOM 872 O O . GLY A 1 108 ? 0.187 -22.812 -6.676 1 98.81 108 GLY A O 1
ATOM 873 N N . LEU A 1 109 ? 0.539 -20.656 -7.102 1 98.94 109 LEU A N 1
ATOM 874 C CA . LEU A 1 109 ? 0.187 -20.125 -5.793 1 98.94 109 LEU A CA 1
ATOM 875 C C . LEU A 1 109 ? -0.893 -19.047 -5.918 1 98.94 109 LEU A C 1
ATOM 877 O O . LEU A 1 109 ? -0.745 -18.109 -6.691 1 98.94 109 LEU A O 1
ATOM 881 N N . VAL A 1 110 ? -1.987 -19.25 -5.273 1 99 110 VAL A N 1
ATOM 882 C CA . VAL A 1 110 ? -3.041 -18.25 -5.211 1 99 110 VAL A CA 1
ATOM 883 C C . VAL A 1 110 ? -3.148 -17.703 -3.791 1 99 110 VAL A C 1
ATOM 885 O O . VAL A 1 110 ? -3.635 -18.391 -2.891 1 99 110 VAL A O 1
ATOM 888 N N . ASN A 1 111 ? -2.664 -16.5 -3.621 1 98.94 111 ASN A N 1
ATOM 889 C CA . ASN A 1 111 ? -2.883 -15.789 -2.367 1 98.94 111 ASN A CA 1
ATOM 890 C C . ASN A 1 111 ? -4.266 -15.141 -2.324 1 98.94 111 ASN A C 1
ATOM 892 O O . ASN A 1 111 ? -4.449 -14.031 -2.824 1 98.94 111 ASN A O 1
ATOM 896 N N . ASN A 1 112 ? -5.148 -15.812 -1.638 1 98.81 112 ASN A N 1
ATOM 897 C CA . ASN A 1 112 ? -6.551 -15.414 -1.655 1 98.81 112 ASN A CA 1
ATOM 898 C C . ASN A 1 112 ? -7.047 -15.039 -0.262 1 98.81 112 ASN A C 1
ATOM 900 O O . ASN A 1 112 ? -8.031 -14.312 -0.122 1 98.81 112 ASN A O 1
ATOM 904 N N . ALA A 1 113 ? -6.367 -15.539 0.786 1 98.62 113 ALA A N 1
ATOM 905 C CA . ALA A 1 113 ? -6.777 -15.203 2.148 1 98.62 113 ALA A CA 1
ATOM 906 C C . ALA A 1 113 ? -6.832 -13.695 2.35 1 98.62 113 ALA A C 1
ATOM 908 O O . ALA A 1 113 ? -5.934 -12.969 1.914 1 98.62 113 ALA A O 1
ATOM 909 N N . GLY A 1 114 ? -7.891 -13.219 2.963 1 97.75 114 GLY A N 1
ATOM 910 C CA . GLY A 1 114 ? -8.039 -11.789 3.197 1 97.75 114 GLY A CA 1
ATOM 911 C C . GLY A 1 114 ? -9.211 -11.453 4.094 1 97.75 114 GLY A C 1
ATOM 912 O O . GLY A 1 114 ? -10.125 -12.266 4.258 1 97.75 114 GLY A O 1
ATOM 913 N N . ILE A 1 115 ? -9.18 -10.312 4.66 1 97.38 115 ILE A N 1
ATOM 914 C CA . ILE A 1 115 ? -10.289 -9.781 5.453 1 97.38 115 ILE A CA 1
ATOM 915 C C . ILE A 1 115 ? -10.555 -8.328 5.059 1 97.38 115 ILE A C 1
ATOM 917 O O . ILE A 1 115 ? -9.664 -7.648 4.535 1 97.38 115 ILE A O 1
ATOM 921 N N . GLY A 1 116 ? -11.82 -7.957 5.309 1 95.5 116 GLY A N 1
ATOM 922 C CA . GLY A 1 116 ? -12.211 -6.602 4.957 1 95.5 116 GLY A CA 1
ATOM 923 C C . GLY A 1 116 ? -12.422 -5.711 6.168 1 95.5 116 GLY A C 1
ATOM 924 O O . GLY A 1 116 ? -12.484 -4.484 6.039 1 95.5 116 GLY A O 1
ATOM 925 N N . THR A 1 117 ? -12.594 -6.262 7.352 1 94.75 117 THR A N 1
ATOM 926 C CA . THR A 1 117 ? -12.906 -5.52 8.57 1 94.75 117 THR A CA 1
ATOM 927 C C . THR A 1 117 ? -11.773 -5.645 9.586 1 94.75 117 THR A C 1
ATOM 929 O O . THR A 1 117 ? -11.031 -6.625 9.57 1 94.75 117 THR A O 1
ATOM 932 N N . PRO A 1 118 ? -11.547 -4.691 10.375 1 94.75 118 PRO A N 1
ATOM 933 C CA . PRO A 1 118 ? -12.43 -3.537 10.57 1 94.75 118 PRO A CA 1
ATOM 934 C C . PRO A 1 118 ? -12.273 -2.484 9.477 1 94.75 118 PRO A C 1
ATOM 936 O O . PRO A 1 118 ? -11.203 -2.369 8.867 1 94.75 118 PRO A O 1
ATOM 939 N N . VAL A 1 119 ? -13.359 -1.751 9.258 1 91.81 119 VAL A N 1
ATOM 940 C CA . VAL A 1 119 ? -13.398 -0.682 8.266 1 91.81 119 VAL A CA 1
ATOM 941 C C . VAL A 1 119 ? -14.234 0.48 8.781 1 91.81 119 VAL A C 1
ATOM 943 O O . VAL A 1 119 ? -15.109 0.29 9.633 1 91.81 119 VAL A O 1
ATOM 946 N N . GLY A 1 120 ? -14.047 1.702 8.344 1 92.56 120 GLY A N 1
ATOM 947 C CA . GLY A 1 120 ? -14.742 2.92 8.742 1 92.56 120 GLY A CA 1
ATOM 948 C C . GLY A 1 120 ? -13.891 4.168 8.57 1 92.56 120 GLY A C 1
ATOM 949 O O . GLY A 1 120 ? -12.75 4.09 8.109 1 92.56 120 GLY A O 1
ATOM 950 N N . PRO A 1 121 ? -14.5 5.266 8.891 1 94.75 121 PRO A N 1
ATOM 951 C CA . PRO A 1 121 ? -13.656 6.465 8.883 1 94.75 121 PRO A CA 1
ATOM 952 C C . PRO A 1 121 ? -12.344 6.27 9.641 1 94.75 121 PRO A C 1
ATOM 954 O O . PRO A 1 121 ? -12.328 5.609 10.688 1 94.75 121 PRO A O 1
ATOM 957 N N . ASN A 1 122 ? -11.305 6.809 9.156 1 97.38 122 ASN A N 1
ATOM 958 C CA . ASN A 1 122 ? -9.977 6.582 9.727 1 97.38 122 ASN A CA 1
ATOM 959 C C . ASN A 1 122 ? -9.938 6.93 11.211 1 97.38 122 ASN A C 1
ATOM 961 O O . ASN A 1 122 ? -9.352 6.195 12.008 1 97.38 122 ASN A O 1
ATOM 965 N N . GLU A 1 123 ? -10.625 7.957 11.578 1 96.44 123 GLU A N 1
ATOM 966 C CA . GLU A 1 123 ? -10.555 8.469 12.945 1 96.44 123 GLU A CA 1
ATOM 967 C C . GLU A 1 123 ? -11.297 7.559 13.914 1 96.44 123 GLU A C 1
ATOM 969 O O . GLU A 1 123 ? -11.156 7.695 15.133 1 96.44 123 GLU A O 1
ATOM 974 N N . TRP A 1 124 ? -12.156 6.652 13.367 1 96.19 124 TRP A N 1
ATOM 975 C CA . TRP A 1 124 ? -12.914 5.742 14.219 1 96.19 124 TRP A CA 1
ATOM 976 C C . TRP A 1 124 ? -12.086 4.52 14.594 1 96.19 124 TRP A C 1
ATOM 978 O O . TRP A 1 124 ? -12.477 3.732 15.453 1 96.19 124 TRP A O 1
ATOM 988 N N . LEU A 1 125 ? -10.953 4.387 13.984 1 96.62 125 LEU A N 1
ATOM 989 C CA . LEU A 1 125 ? -10.188 3.15 14.094 1 96.62 125 LEU A CA 1
ATOM 990 C C . LEU A 1 125 ? -8.891 3.383 14.859 1 96.62 125 LEU A C 1
ATOM 992 O O . LEU A 1 125 ? -8.414 4.516 14.953 1 96.62 125 LEU A O 1
ATOM 996 N N . THR A 1 126 ? -8.367 2.311 15.383 1 96.69 126 THR A N 1
ATOM 997 C CA . THR A 1 126 ? -7.094 2.344 16.094 1 96.69 126 THR A CA 1
ATOM 998 C C . THR A 1 126 ? -5.973 1.807 15.203 1 96.69 126 THR A C 1
ATOM 1000 O O . THR A 1 126 ? -6.234 1.175 14.18 1 96.69 126 THR A O 1
ATOM 1003 N N . LYS A 1 127 ? -4.746 2.039 15.641 1 98.06 127 LYS A N 1
ATOM 1004 C CA . LYS A 1 127 ? -3.596 1.476 14.938 1 98.06 127 LYS A CA 1
ATOM 1005 C C . LYS A 1 127 ? -3.729 -0.038 14.797 1 98.06 127 LYS A C 1
ATOM 1007 O O . LYS A 1 127 ? -3.434 -0.592 13.734 1 98.06 127 LYS A O 1
ATOM 1012 N N . ASP A 1 128 ? -4.156 -0.667 15.836 1 97.88 128 ASP A N 1
ATOM 1013 C CA . ASP A 1 128 ? -4.27 -2.123 15.828 1 97.88 128 ASP A CA 1
ATOM 1014 C C . ASP A 1 128 ? -5.297 -2.592 14.805 1 97.88 128 ASP A C 1
ATOM 1016 O O . ASP A 1 128 ? -5.141 -3.658 14.203 1 97.88 128 ASP A O 1
ATOM 1020 N N . ASP A 1 129 ? -6.355 -1.839 14.617 1 97.69 129 ASP A N 1
ATOM 1021 C CA . ASP A 1 129 ? -7.348 -2.162 13.594 1 97.69 129 ASP A CA 1
ATOM 1022 C C . ASP A 1 129 ? -6.711 -2.209 12.203 1 97.69 129 ASP A C 1
ATOM 1024 O O . ASP A 1 129 ? -6.996 -3.113 11.422 1 97.69 129 ASP A O 1
ATOM 1028 N N . PHE A 1 130 ? -5.883 -1.218 11.914 1 98.62 130 PHE A N 1
ATOM 1029 C CA . PHE A 1 130 ? -5.176 -1.188 10.633 1 98.62 130 PHE A CA 1
ATOM 1030 C C . PHE A 1 130 ? -4.25 -2.391 10.5 1 98.62 130 PHE A C 1
ATOM 1032 O O . PHE A 1 130 ? -4.258 -3.076 9.477 1 98.62 130 PHE A O 1
ATOM 1039 N N . VAL A 1 131 ? -3.484 -2.617 11.523 1 98.81 131 VAL A N 1
ATOM 1040 C CA . VAL A 1 131 ? -2.447 -3.645 11.508 1 98.81 131 VAL A CA 1
ATOM 1041 C C . VAL A 1 131 ? -3.088 -5.023 11.352 1 98.81 131 VAL A C 1
ATOM 1043 O O . VAL A 1 131 ? -2.531 -5.898 10.68 1 98.81 131 VAL A O 1
ATOM 1046 N N . LYS A 1 132 ? -4.219 -5.207 11.969 1 98.5 132 LYS A N 1
ATOM 1047 C CA . LYS A 1 132 ? -4.934 -6.473 11.844 1 98.5 132 LYS A CA 1
ATOM 1048 C C . LYS A 1 132 ? -5.172 -6.82 10.375 1 98.5 132 LYS A C 1
ATOM 1050 O O . LYS A 1 132 ? -4.887 -7.938 9.938 1 98.5 132 LYS A O 1
ATOM 1055 N N . VAL A 1 133 ? -5.664 -5.906 9.633 1 98.56 133 VAL A N 1
ATOM 1056 C CA . VAL A 1 133 ? -5.977 -6.133 8.227 1 98.56 133 VAL A CA 1
ATOM 1057 C C . VAL A 1 133 ? -4.684 -6.258 7.426 1 98.56 133 VAL A C 1
ATOM 1059 O O . VAL A 1 133 ? -4.559 -7.133 6.566 1 98.56 133 VAL A O 1
ATOM 1062 N N . LEU A 1 134 ? -3.709 -5.422 7.703 1 98.88 134 LEU A N 1
ATOM 1063 C CA . LEU A 1 134 ? -2.422 -5.461 7.02 1 98.88 134 LEU A CA 1
ATOM 1064 C C . LEU A 1 134 ? -1.745 -6.816 7.207 1 98.88 134 LEU A C 1
ATOM 1066 O O . LEU A 1 134 ? -1.132 -7.344 6.277 1 98.88 134 LEU A O 1
ATOM 1070 N N . ASN A 1 135 ? -1.845 -7.352 8.383 1 98.88 135 ASN A N 1
ATOM 1071 C CA . ASN A 1 135 ? -1.189 -8.617 8.695 1 98.88 135 ASN A CA 1
ATOM 1072 C C . ASN A 1 135 ? -1.733 -9.758 7.844 1 98.88 135 ASN A C 1
ATOM 1074 O O . ASN A 1 135 ? -0.976 -10.625 7.398 1 98.88 135 ASN A O 1
ATOM 1078 N N . VAL A 1 136 ? -2.992 -9.742 7.625 1 98.81 136 VAL A N 1
ATOM 1079 C CA . VAL A 1 136 ? -3.611 -10.805 6.848 1 98.81 136 VAL A CA 1
ATOM 1080 C C . VAL A 1 136 ? -3.422 -10.539 5.359 1 98.81 136 VAL A C 1
ATOM 1082 O O . VAL A 1 136 ? -2.869 -11.367 4.637 1 98.81 136 VAL A O 1
ATOM 1085 N N . ASN A 1 137 ? -3.842 -9.352 4.914 1 98.88 137 ASN A N 1
ATOM 1086 C CA . ASN A 1 137 ? -4.023 -9.07 3.494 1 98.88 137 ASN A CA 1
ATOM 1087 C C . ASN A 1 137 ? -2.688 -8.805 2.803 1 98.88 137 ASN A C 1
ATOM 1089 O O . ASN A 1 137 ? -2.586 -8.914 1.579 1 98.88 137 ASN A O 1
ATOM 1093 N N . LEU A 1 138 ? -1.714 -8.391 3.586 1 98.94 138 LEU A N 1
ATOM 1094 C CA . LEU A 1 138 ? -0.473 -7.965 2.947 1 98.94 138 LEU A CA 1
ATOM 1095 C C . LEU A 1 138 ? 0.711 -8.773 3.467 1 98.94 138 LEU A C 1
ATOM 1097 O O . LEU A 1 138 ? 1.363 -9.484 2.703 1 98.94 138 LEU A O 1
ATOM 1101 N N . VAL A 1 139 ? 0.972 -8.703 4.77 1 98.94 139 VAL A N 1
ATOM 1102 C CA . VAL A 1 139 ? 2.123 -9.398 5.336 1 98.94 139 VAL A CA 1
ATOM 1103 C C . VAL A 1 139 ? 1.969 -10.906 5.133 1 98.94 139 VAL A C 1
ATOM 1105 O O . VAL A 1 139 ? 2.945 -11.602 4.855 1 98.94 139 VAL A O 1
ATOM 1108 N N . GLY A 1 140 ? 0.743 -11.391 5.312 1 98.94 140 GLY A N 1
ATOM 1109 C CA . GLY A 1 140 ? 0.471 -12.797 5.043 1 98.94 140 GLY A CA 1
ATOM 1110 C C . GLY A 1 140 ? 0.8 -13.203 3.619 1 98.94 140 GLY A C 1
ATOM 1111 O O . GLY A 1 140 ? 1.418 -14.242 3.393 1 98.94 140 GLY A O 1
ATOM 1112 N N . VAL A 1 141 ? 0.406 -12.383 2.65 1 98.94 141 VAL A N 1
ATOM 1113 C CA . VAL A 1 141 ? 0.69 -12.633 1.239 1 98.94 141 VAL A CA 1
ATOM 1114 C C . VAL A 1 141 ? 2.201 -12.688 1.02 1 98.94 141 VAL A C 1
ATOM 1116 O O . VAL A 1 141 ? 2.699 -13.586 0.334 1 98.94 141 VAL A O 1
ATOM 1119 N N . ILE A 1 142 ? 2.938 -11.734 1.611 1 98.94 142 ILE A N 1
ATOM 1120 C CA . ILE A 1 142 ? 4.391 -11.664 1.478 1 98.94 142 ILE A CA 1
ATOM 1121 C C . ILE A 1 142 ? 5.027 -12.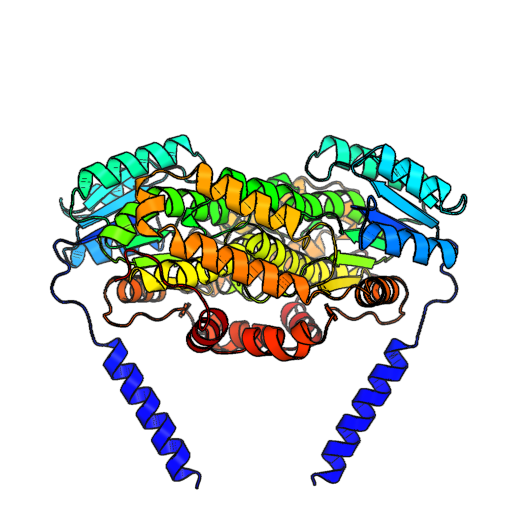922 2.064 1 98.94 142 ILE A C 1
ATOM 1123 O O . ILE A 1 142 ? 5.859 -13.562 1.417 1 98.94 142 ILE A O 1
ATOM 1127 N N . ASP A 1 143 ? 4.598 -13.273 3.223 1 98.88 143 ASP A N 1
ATOM 1128 C CA . ASP A 1 143 ? 5.184 -14.398 3.949 1 98.88 143 ASP A CA 1
ATOM 1129 C C . ASP A 1 143 ? 4.965 -15.711 3.205 1 98.88 143 ASP A C 1
ATOM 1131 O O . ASP A 1 143 ? 5.906 -16.469 2.986 1 98.88 143 ASP A O 1
ATOM 1135 N N . VAL A 1 144 ? 3.756 -15.961 2.824 1 98.94 144 VAL A N 1
ATOM 1136 C CA . VAL A 1 144 ? 3.426 -17.188 2.107 1 98.94 144 VAL A CA 1
ATOM 1137 C C . VAL A 1 144 ? 4.199 -17.25 0.792 1 98.94 144 VAL A C 1
ATOM 1139 O O . VAL A 1 144 ? 4.777 -18.281 0.446 1 98.94 144 VAL A O 1
ATOM 1142 N N . THR A 1 145 ? 4.207 -16.156 0.055 1 98.94 145 THR A N 1
ATOM 1143 C CA . THR A 1 145 ? 4.875 -16.109 -1.242 1 98.94 145 THR A CA 1
ATOM 1144 C C . THR A 1 145 ? 6.363 -16.406 -1.099 1 98.94 145 THR A C 1
ATOM 1146 O O . THR A 1 145 ? 6.906 -17.25 -1.814 1 98.94 145 THR A O 1
ATOM 1149 N N . LEU A 1 146 ? 7.02 -15.727 -0.168 1 98.38 146 LEU A N 1
ATOM 1150 C CA . LEU A 1 146 ? 8.453 -15.906 0.015 1 98.38 146 LEU A CA 1
ATOM 1151 C C . LEU A 1 146 ? 8.773 -17.344 0.415 1 98.38 146 LEU A C 1
ATOM 1153 O O . LEU A 1 146 ? 9.797 -17.891 -0.002 1 98.38 146 LEU A O 1
ATOM 1157 N N . SER A 1 147 ? 7.922 -17.953 1.176 1 98.44 147 SER A N 1
ATOM 1158 C CA . SER A 1 147 ? 8.148 -19.297 1.705 1 98.44 147 SER A CA 1
ATOM 1159 C C . SER A 1 147 ? 8.047 -20.344 0.607 1 98.44 147 SER A C 1
ATOM 1161 O O . SER A 1 147 ? 8.531 -21.469 0.766 1 98.44 147 SER A O 1
ATOM 1163 N N . LEU A 1 148 ? 7.406 -20 -0.49 1 98.62 148 LEU A N 1
ATOM 1164 C CA . LEU A 1 148 ? 7.152 -21 -1.521 1 98.62 148 LEU A CA 1
ATOM 1165 C C . LEU A 1 148 ? 7.859 -20.625 -2.822 1 98.62 148 LEU A C 1
ATOM 1167 O O . LEU A 1 148 ? 7.727 -21.328 -3.826 1 98.62 148 LEU A O 1
ATOM 1171 N N . LEU A 1 149 ? 8.617 -19.578 -2.824 1 98 149 LEU A N 1
ATOM 1172 C CA . LEU A 1 149 ? 9.148 -18.984 -4.043 1 98 149 LEU A CA 1
ATOM 1173 C C . LEU A 1 149 ? 10.078 -19.953 -4.766 1 98 149 LEU A C 1
ATOM 1175 O O . LEU A 1 149 ? 10.047 -20.031 -5.996 1 98 149 LEU A O 1
ATOM 1179 N N . SER A 1 150 ? 10.906 -20.703 -4.066 1 96.25 150 SER A N 1
ATOM 1180 C CA . SER A 1 150 ? 11.836 -21.625 -4.695 1 96.25 150 SER A CA 1
ATOM 1181 C C . SER A 1 150 ? 11.094 -22.719 -5.457 1 96.25 150 SER A C 1
ATOM 1183 O O . SER A 1 150 ? 11.531 -23.141 -6.535 1 96.25 150 SER A O 1
ATOM 1185 N N . LEU A 1 151 ? 10 -23.188 -4.934 1 98.06 151 LEU A N 1
ATOM 1186 C CA . LEU A 1 151 ? 9.195 -24.203 -5.594 1 98.06 151 LEU A CA 1
ATOM 1187 C C . LEU A 1 151 ? 8.539 -23.656 -6.855 1 98.06 151 LEU A C 1
ATOM 1189 O O . LEU A 1 151 ? 8.398 -24.359 -7.852 1 98.06 151 LEU A O 1
ATOM 1193 N N . LEU A 1 152 ? 8.141 -22.406 -6.762 1 98.44 152 LEU A N 1
ATOM 1194 C CA . LEU A 1 152 ? 7.52 -21.75 -7.91 1 98.44 152 LEU A CA 1
ATOM 1195 C C . LEU A 1 152 ? 8.531 -21.547 -9.031 1 98.44 152 LEU A C 1
ATOM 1197 O O . LEU A 1 152 ? 8.211 -21.734 -10.211 1 98.44 152 LEU A O 1
ATOM 1201 N N . ARG A 1 153 ? 9.734 -21.156 -8.695 1 96.31 153 ARG A N 1
ATOM 1202 C CA . ARG A 1 153 ? 10.797 -21 -9.688 1 96.31 153 ARG A CA 1
ATOM 1203 C C . ARG A 1 153 ? 11.109 -22.328 -10.359 1 96.31 153 ARG A C 1
ATOM 1205 O O . ARG A 1 153 ? 11.289 -22.391 -11.578 1 96.31 153 ARG A O 1
ATOM 1212 N N . ARG A 1 154 ? 11.117 -23.344 -9.547 1 95.19 154 ARG A N 1
ATOM 1213 C CA . ARG A 1 154 ? 11.43 -24.672 -10.062 1 95.19 154 ARG A CA 1
ATOM 1214 C C . ARG A 1 154 ? 10.422 -25.109 -11.117 1 95.19 154 ARG A C 1
ATOM 1216 O O . ARG A 1 154 ? 10.797 -25.719 -12.125 1 95.19 154 ARG A O 1
ATOM 1223 N N . ALA A 1 155 ? 9.227 -24.766 -10.938 1 96.81 155 ALA A N 1
ATOM 1224 C CA . ALA A 1 155 ? 8.156 -25.188 -11.836 1 96.81 155 ALA A CA 1
ATOM 1225 C C . ALA A 1 155 ? 7.918 -24.156 -12.93 1 96.81 155 ALA A C 1
ATOM 1227 O O . ALA A 1 155 ? 7.094 -24.375 -13.82 1 96.81 155 ALA A O 1
ATOM 1228 N N . LYS A 1 156 ? 8.688 -23 -12.836 1 97.19 156 LYS A N 1
ATOM 1229 C CA . LYS A 1 156 ? 8.359 -21.891 -13.719 1 97.19 156 LYS A CA 1
ATOM 1230 C C . LYS A 1 156 ? 6.863 -21.578 -13.695 1 97.19 156 LYS A C 1
ATOM 1232 O O . LYS A 1 156 ? 6.227 -21.5 -14.75 1 97.19 156 LYS A O 1
ATOM 1237 N N . GLY A 1 157 ? 6.387 -21.438 -12.461 1 97.88 157 GLY A N 1
ATOM 1238 C CA . GLY A 1 157 ? 4.957 -21.453 -12.195 1 97.88 157 GLY A CA 1
ATOM 1239 C C . GLY A 1 157 ? 4.316 -20.078 -12.242 1 97.88 157 GLY A C 1
ATOM 1240 O O . GLY A 1 157 ? 4.754 -19.219 -13 1 97.88 157 GLY A O 1
ATOM 1241 N N . ARG A 1 158 ? 3.123 -20 -11.516 1 98.44 158 ARG A N 1
ATOM 1242 C CA . ARG A 1 158 ? 2.254 -18.828 -11.5 1 98.44 158 ARG A CA 1
ATOM 1243 C C . ARG A 1 158 ? 1.968 -18.375 -10.078 1 98.44 158 ARG A C 1
ATOM 1245 O O . ARG A 1 158 ? 1.773 -19.203 -9.18 1 98.44 158 ARG A O 1
ATOM 1252 N N . ILE A 1 159 ? 2.076 -17.109 -9.914 1 98.94 159 ILE A N 1
ATOM 1253 C CA . ILE A 1 159 ? 1.597 -16.516 -8.672 1 98.94 159 ILE A CA 1
ATOM 1254 C C . ILE A 1 159 ? 0.395 -15.617 -8.961 1 98.94 159 ILE A C 1
ATOM 1256 O O . ILE A 1 159 ? 0.468 -14.727 -9.805 1 98.94 159 ILE A O 1
ATOM 1260 N N . VAL A 1 160 ? -0.718 -15.891 -8.336 1 99 160 VAL A N 1
ATOM 1261 C CA . VAL A 1 160 ? -1.938 -15.094 -8.445 1 99 160 VAL A CA 1
ATOM 1262 C C . VAL A 1 160 ? -2.25 -14.438 -7.105 1 99 160 VAL A C 1
ATOM 1264 O O . VAL A 1 160 ? -2.545 -15.117 -6.121 1 99 160 VAL A O 1
ATOM 1267 N N . ASN A 1 161 ? -2.121 -13.156 -7.035 1 98.94 161 ASN A N 1
ATOM 1268 C CA . ASN A 1 161 ? -2.449 -12.391 -5.836 1 98.94 161 ASN A CA 1
ATOM 1269 C C . ASN A 1 161 ? -3.803 -11.703 -5.965 1 98.94 161 ASN A C 1
ATOM 1271 O O . ASN A 1 161 ? -4.035 -10.953 -6.914 1 98.94 161 ASN A O 1
ATOM 1275 N N . VAL A 1 162 ? -4.664 -11.945 -4.992 1 98.88 162 VAL A N 1
ATOM 1276 C CA . VAL A 1 162 ? -5.988 -11.328 -5.012 1 98.88 162 VAL A CA 1
ATOM 1277 C C . VAL A 1 162 ? -5.934 -9.969 -4.324 1 98.88 162 VAL A C 1
ATOM 1279 O O . VAL A 1 162 ? -5.773 -9.883 -3.105 1 98.88 162 VAL A O 1
ATOM 1282 N N . SER A 1 163 ? -6.035 -8.992 -5.086 1 98.62 163 SER A N 1
ATOM 1283 C CA . SER A 1 163 ? -6.137 -7.621 -4.598 1 98.62 163 SER A CA 1
ATOM 1284 C C . SER A 1 163 ? -7.586 -7.148 -4.57 1 98.62 163 SER A C 1
ATOM 1286 O O . SER A 1 163 ? -8.461 -7.844 -4.051 1 98.62 163 SER A O 1
ATOM 1288 N N . SER A 1 164 ? -7.91 -6.043 -5.062 1 98.06 164 SER A N 1
ATOM 1289 C CA . SER A 1 164 ? -9.203 -5.379 -5.172 1 98.06 164 SER A CA 1
ATOM 1290 C C . SER A 1 164 ? -9.117 -4.148 -6.07 1 98.06 164 SER A C 1
ATOM 1292 O O . SER A 1 164 ? -8.031 -3.605 -6.285 1 98.06 164 SER A O 1
ATOM 1294 N N . ILE A 1 165 ? -10.242 -3.775 -6.629 1 97.06 165 ILE A N 1
ATOM 1295 C CA . ILE A 1 165 ? -10.266 -2.484 -7.309 1 97.06 165 ILE A CA 1
ATOM 1296 C C . ILE A 1 165 ? -9.891 -1.377 -6.328 1 97.06 165 ILE A C 1
ATOM 1298 O O . ILE A 1 165 ? -9.383 -0.329 -6.734 1 97.06 165 ILE A O 1
ATOM 1302 N N . LEU A 1 166 ? -10.086 -1.665 -5.062 1 97.12 166 LEU A N 1
ATOM 1303 C CA . LEU A 1 166 ? -9.727 -0.709 -4.02 1 97.12 166 LEU A CA 1
ATOM 1304 C C . LEU A 1 166 ? -8.227 -0.725 -3.764 1 97.12 166 LEU A C 1
ATOM 1306 O O . LEU A 1 166 ? -7.73 0.014 -2.91 1 97.12 166 LEU A O 1
ATOM 1310 N N . GLY A 1 167 ? -7.5 -1.548 -4.461 1 98.06 167 GLY A N 1
ATOM 1311 C CA . GLY A 1 167 ? -6.051 -1.467 -4.52 1 98.06 167 GLY A CA 1
ATOM 1312 C C . GLY A 1 167 ? -5.551 -0.39 -5.465 1 98.06 167 GLY A C 1
ATOM 1313 O O . GLY A 1 167 ? -4.359 -0.079 -5.488 1 98.06 167 GLY A O 1
ATOM 1314 N N . ARG A 1 168 ? -6.508 0.195 -6.238 1 96.81 168 ARG A N 1
ATOM 1315 C CA . ARG A 1 168 ? -6.223 1.298 -7.148 1 96.81 168 ARG A CA 1
ATOM 1316 C C . ARG A 1 168 ? -6.738 2.619 -6.59 1 96.81 168 ARG A C 1
ATOM 1318 O O . ARG A 1 168 ? -6.129 3.67 -6.797 1 96.81 168 ARG A O 1
ATOM 1325 N N . VAL A 1 169 ? -7.852 2.521 -5.953 1 97.19 169 VAL A N 1
ATOM 1326 C CA . VAL A 1 169 ? -8.516 3.705 -5.422 1 97.19 169 VAL A CA 1
ATOM 1327 C C . VAL A 1 169 ? -8.883 3.48 -3.955 1 97.19 169 VAL A C 1
ATOM 1329 O O . VAL A 1 169 ? -9.602 2.535 -3.625 1 97.19 169 VAL A O 1
ATOM 1332 N N . ALA A 1 170 ? -8.422 4.32 -3.115 1 96.88 170 ALA A N 1
ATOM 1333 C CA . ALA A 1 170 ? -8.742 4.215 -1.695 1 96.88 170 ALA A CA 1
ATOM 1334 C C . ALA A 1 170 ? -10.039 4.949 -1.372 1 96.88 170 ALA A C 1
ATOM 1336 O O . ALA A 1 170 ? -10.047 6.168 -1.199 1 96.88 170 ALA A O 1
ATOM 1337 N N . CYS A 1 171 ? -11.109 4.16 -1.15 1 91.06 171 CYS A N 1
ATOM 1338 C CA . CYS A 1 171 ? -12.422 4.781 -1.017 1 91.06 171 CYS A CA 1
ATOM 1339 C C . CYS A 1 171 ? -12.922 4.699 0.421 1 91.06 171 CYS A C 1
ATOM 1341 O O . CYS A 1 171 ? -13.914 5.336 0.776 1 91.06 171 CYS A O 1
ATOM 1343 N N . THR A 1 172 ? -12.312 3.938 1.205 1 91.06 172 THR A N 1
ATOM 1344 C CA . THR A 1 172 ? -12.727 3.779 2.596 1 91.06 172 THR A CA 1
ATOM 1345 C C . THR A 1 172 ? -11.523 3.857 3.529 1 91.06 172 THR A C 1
ATOM 1347 O O . THR A 1 172 ? -10.391 3.582 3.119 1 91.06 172 THR A O 1
ATOM 1350 N N . GLY A 1 173 ? -11.836 4.277 4.719 1 94.19 173 GLY A N 1
ATOM 1351 C CA . GLY A 1 173 ? -10.789 4.242 5.727 1 94.19 173 GLY A CA 1
ATOM 1352 C C . GLY A 1 173 ? -10.516 2.85 6.258 1 94.19 173 GLY A C 1
ATOM 1353 O O . GLY A 1 173 ? -11.289 1.923 6.016 1 94.19 173 GLY A O 1
ATOM 1354 N N . GLY A 1 174 ? -9.383 2.738 6.984 1 96.31 174 GLY A N 1
ATOM 1355 C CA . GLY A 1 174 ? -8.977 1.451 7.523 1 96.31 174 GLY A CA 1
ATOM 1356 C C . GLY A 1 174 ? -7.875 0.79 6.719 1 96.31 174 GLY A C 1
ATOM 1357 O O . GLY A 1 174 ? -7.301 1.407 5.82 1 96.31 174 GLY A O 1
ATOM 1358 N N . GLY A 1 175 ? -7.582 -0.429 7.062 1 98 175 GLY A N 1
ATOM 1359 C CA . GLY A 1 175 ? -6.406 -1.087 6.516 1 98 175 GLY A CA 1
ATOM 1360 C C . GLY A 1 175 ? -6.668 -1.765 5.184 1 98 175 GLY A C 1
ATOM 1361 O O . GLY A 1 175 ? -5.73 -2.182 4.5 1 98 175 GLY A O 1
ATOM 1362 N N . TYR A 1 176 ? -7.93 -1.836 4.734 1 97.75 176 TYR A N 1
ATOM 1363 C CA . TYR A 1 176 ? -8.242 -2.658 3.57 1 97.75 176 TYR A CA 1
ATOM 1364 C C . TYR A 1 176 ? -7.641 -2.057 2.305 1 97.75 176 TYR A C 1
ATOM 1366 O O . TYR A 1 176 ? -6.855 -2.709 1.614 1 97.75 176 TYR A O 1
ATOM 1374 N N . CYS A 1 177 ? -8.008 -0.772 1.969 1 98.31 177 CYS A N 1
ATOM 1375 C CA . CYS A 1 177 ? -7.453 -0.139 0.777 1 98.31 177 CYS A CA 1
ATOM 1376 C C . CYS A 1 177 ? -5.93 -0.103 0.835 1 98.31 177 CYS A C 1
ATOM 1378 O O . CYS A 1 177 ? -5.262 -0.393 -0.157 1 98.31 177 CYS A O 1
ATOM 1380 N N . ILE A 1 178 ? -5.41 0.222 2 1 98.81 178 ILE A N 1
ATOM 1381 C CA . ILE A 1 178 ? -3.973 0.316 2.221 1 98.81 178 ILE A CA 1
ATOM 1382 C C . ILE A 1 178 ? -3.316 -1.03 1.926 1 98.81 178 ILE A C 1
ATOM 1384 O O . ILE A 1 178 ? -2.312 -1.097 1.211 1 98.81 178 ILE A O 1
ATOM 1388 N N . SER A 1 179 ? -3.871 -2.094 2.459 1 98.88 179 SER A N 1
ATOM 1389 C CA . SER A 1 179 ? -3.312 -3.428 2.268 1 98.88 179 SER A CA 1
ATOM 1390 C C . SER A 1 179 ? -3.35 -3.836 0.798 1 98.88 179 SER A C 1
ATOM 1392 O O . SER A 1 179 ? -2.391 -4.422 0.288 1 98.88 179 SER A O 1
ATOM 1394 N N . LYS A 1 180 ? -4.445 -3.557 0.148 1 98.81 180 LYS A N 1
ATOM 1395 C CA . LYS A 1 180 ? -4.582 -3.971 -1.245 1 98.81 180 LYS A CA 1
ATOM 1396 C C . LYS A 1 180 ? -3.701 -3.127 -2.16 1 98.81 180 LYS A C 1
ATOM 1398 O O . LYS A 1 180 ? -3.193 -3.619 -3.17 1 98.81 180 LYS A O 1
ATOM 1403 N N . HIS A 1 181 ? -3.482 -1.839 -1.83 1 98.88 181 HIS A N 1
ATOM 1404 C CA . HIS A 1 181 ? -2.438 -1.079 -2.506 1 98.88 181 HIS A CA 1
ATOM 1405 C C . HIS A 1 181 ? -1.077 -1.747 -2.344 1 98.88 181 HIS A C 1
ATOM 1407 O O . HIS A 1 181 ? -0.287 -1.796 -3.289 1 98.88 181 HIS A O 1
ATOM 1413 N N . GLY A 1 182 ? -0.827 -2.215 -1.142 1 98.88 182 GLY A N 1
ATOM 1414 C CA . GLY A 1 182 ? 0.41 -2.938 -0.891 1 98.88 182 GLY A CA 1
ATOM 1415 C C . GLY A 1 182 ? 0.55 -4.191 -1.732 1 98.88 182 GLY A C 1
ATOM 1416 O O . GLY A 1 182 ? 1.629 -4.48 -2.254 1 98.88 182 GLY A O 1
ATOM 1417 N N . VAL A 1 183 ? -0.535 -4.902 -1.876 1 98.94 183 VAL A N 1
ATOM 1418 C CA . VAL A 1 183 ? -0.535 -6.129 -2.666 1 98.94 183 VAL A CA 1
ATOM 1419 C C . VAL A 1 183 ? -0.222 -5.805 -4.125 1 98.94 183 VAL A C 1
ATOM 1421 O O . VAL A 1 183 ? 0.508 -6.543 -4.789 1 98.94 183 VAL A O 1
ATOM 1424 N N . GLU A 1 184 ? -0.771 -4.715 -4.633 1 98.81 184 GLU A N 1
ATOM 1425 C CA . GLU A 1 184 ? -0.461 -4.281 -5.992 1 98.81 184 GLU A CA 1
ATOM 1426 C C . GLU A 1 184 ? 1.035 -4.039 -6.168 1 98.81 184 GLU A C 1
ATOM 1428 O O . GLU A 1 184 ? 1.646 -4.547 -7.109 1 98.81 184 GLU A O 1
ATOM 1433 N N . ALA A 1 185 ? 1.58 -3.291 -5.25 1 98.81 185 ALA A N 1
ATOM 1434 C CA . ALA A 1 185 ? 2.996 -2.941 -5.328 1 98.81 185 ALA A CA 1
ATOM 1435 C C . ALA A 1 185 ? 3.875 -4.184 -5.207 1 98.81 185 ALA A C 1
ATOM 1437 O O . ALA A 1 185 ? 4.844 -4.34 -5.957 1 98.81 185 ALA A O 1
ATOM 1438 N N . PHE A 1 186 ? 3.547 -5.051 -4.258 1 98.94 186 PHE A N 1
ATOM 1439 C CA . PHE A 1 186 ? 4.293 -6.289 -4.07 1 98.94 186 PHE A CA 1
ATOM 1440 C C . PHE A 1 186 ? 4.262 -7.137 -5.336 1 98.94 186 PHE A C 1
ATOM 1442 O O . PHE A 1 186 ? 5.293 -7.656 -5.766 1 98.94 186 PHE A O 1
ATOM 1449 N N . SER A 1 187 ? 3.088 -7.223 -5.93 1 98.88 187 SER A N 1
ATOM 1450 C CA . SER A 1 187 ? 2.9 -8.047 -7.121 1 98.88 187 SER A CA 1
ATOM 1451 C C . SER A 1 187 ? 3.691 -7.496 -8.305 1 98.88 187 SER A C 1
ATOM 1453 O O . SER A 1 187 ? 4.316 -8.258 -9.047 1 98.88 187 SER A O 1
ATOM 1455 N N . ASP A 1 188 ? 3.664 -6.207 -8.477 1 98.69 188 ASP A N 1
ATOM 1456 C CA . ASP A 1 188 ? 4.391 -5.59 -9.578 1 98.69 188 ASP A CA 1
ATOM 1457 C C . ASP A 1 188 ? 5.895 -5.82 -9.445 1 98.69 188 ASP A C 1
ATOM 1459 O O . ASP A 1 188 ? 6.559 -6.199 -10.406 1 98.69 188 ASP A O 1
ATOM 1463 N N . SER A 1 189 ? 6.41 -5.555 -8.234 1 98.06 189 SER A N 1
ATOM 1464 C CA . SER A 1 189 ? 7.848 -5.738 -8.039 1 98.06 189 SER A CA 1
ATOM 1465 C C . SER A 1 189 ? 8.234 -7.207 -8.148 1 98.06 189 SER A C 1
ATOM 1467 O O . SER A 1 189 ? 9.297 -7.539 -8.688 1 98.06 189 SER A O 1
ATOM 1469 N N . LEU A 1 190 ? 7.383 -8.039 -7.652 1 98.56 190 LEU A N 1
ATOM 1470 C CA . LEU A 1 190 ? 7.613 -9.477 -7.707 1 98.56 190 LEU A CA 1
ATOM 1471 C C . LEU A 1 190 ? 7.645 -9.961 -9.156 1 98.56 190 LEU A C 1
ATOM 1473 O O . LEU A 1 190 ? 8.516 -10.758 -9.523 1 98.56 190 LEU A O 1
ATOM 1477 N N . ARG A 1 191 ? 6.672 -9.531 -9.914 1 98.5 191 ARG A N 1
ATOM 1478 C CA . ARG A 1 191 ? 6.578 -9.906 -11.328 1 98.5 191 ARG A CA 1
ATOM 1479 C C . ARG A 1 191 ? 7.855 -9.539 -12.078 1 98.5 191 ARG A C 1
ATOM 1481 O O . ARG A 1 191 ? 8.383 -10.344 -12.844 1 98.5 191 ARG A O 1
ATOM 1488 N N . ARG A 1 192 ? 8.328 -8.383 -11.836 1 96.88 192 ARG A N 1
ATOM 1489 C CA . ARG A 1 192 ? 9.539 -7.902 -12.5 1 96.88 192 ARG A CA 1
ATOM 1490 C C . ARG A 1 192 ? 10.758 -8.719 -12.07 1 96.88 192 ARG A C 1
ATOM 1492 O O . ARG A 1 192 ? 11.609 -9.055 -12.891 1 96.88 192 ARG A O 1
ATOM 1499 N N . ASP A 1 193 ? 10.82 -9.109 -10.82 1 96.06 193 ASP A N 1
ATOM 1500 C CA . ASP A 1 193 ? 11.922 -9.891 -10.273 1 96.06 193 ASP A CA 1
ATOM 1501 C C . ASP A 1 193 ? 11.945 -11.297 -10.859 1 96.06 193 ASP A C 1
ATOM 1503 O O . ASP A 1 193 ? 13.016 -11.883 -11.055 1 96.06 193 ASP A O 1
ATOM 1507 N N . LEU A 1 194 ? 10.781 -11.859 -11.07 1 97.25 194 LEU A N 1
ATOM 1508 C CA . LEU A 1 194 ? 10.695 -13.297 -11.328 1 97.25 194 LEU A CA 1
ATOM 1509 C C . LEU A 1 194 ? 10.602 -13.578 -12.82 1 97.25 194 LEU A C 1
ATOM 1511 O O . LEU A 1 194 ? 10.75 -14.727 -13.25 1 97.25 194 LEU A O 1
ATOM 1515 N N . ARG A 1 195 ? 10.406 -12.531 -13.562 1 96.31 195 ARG A N 1
ATOM 1516 C CA . ARG A 1 195 ? 10.219 -12.68 -15 1 96.31 195 ARG A CA 1
ATOM 1517 C C . ARG A 1 195 ? 11.359 -13.461 -15.633 1 96.31 195 ARG A C 1
ATOM 1519 O O . ARG A 1 195 ? 11.133 -14.375 -16.438 1 96.31 195 ARG A O 1
ATOM 1526 N N . PRO A 1 196 ? 12.609 -13.211 -15.234 1 96.25 196 PRO A N 1
ATOM 1527 C CA . PRO A 1 196 ? 13.719 -13.938 -15.859 1 96.25 196 PRO A CA 1
ATOM 1528 C C . PRO A 1 196 ? 13.695 -15.43 -15.547 1 96.25 196 PRO A C 1
ATOM 1530 O O . PRO A 1 196 ? 14.328 -16.219 -16.25 1 96.25 196 PRO A O 1
ATOM 1533 N N . PHE A 1 197 ? 13 -15.828 -14.539 1 97.31 197 PHE A N 1
ATOM 1534 C CA . PHE A 1 197 ? 12.969 -17.234 -14.125 1 97.31 197 PHE A CA 1
ATOM 1535 C C . PHE A 1 197 ? 11.773 -17.953 -14.727 1 97.31 197 PHE A C 1
ATOM 1537 O O . PHE A 1 197 ? 11.555 -19.125 -14.461 1 97.31 197 PHE A O 1
ATOM 1544 N N . GLY A 1 198 ? 10.945 -17.172 -15.469 1 97.19 198 GLY A N 1
ATOM 1545 C CA . GLY A 1 198 ? 9.805 -17.766 -16.141 1 97.19 198 GLY A CA 1
ATOM 1546 C C . GLY A 1 198 ? 8.57 -17.844 -15.266 1 97.19 198 GLY A C 1
ATOM 1547 O O . GLY A 1 198 ? 7.57 -18.453 -15.648 1 97.19 198 GLY A O 1
ATOM 1548 N N . VAL A 1 199 ? 8.641 -17.297 -14.086 1 98.19 199 VAL A N 1
ATOM 1549 C CA . VAL A 1 199 ? 7.488 -17.266 -13.195 1 98.19 199 VAL A CA 1
ATOM 1550 C C . VAL A 1 199 ? 6.598 -16.078 -13.547 1 98.19 199 VAL A C 1
ATOM 1552 O O . VAL A 1 199 ? 7.086 -14.953 -13.703 1 98.19 199 VAL A O 1
ATOM 1555 N N . LYS A 1 200 ? 5.316 -16.312 -13.75 1 98.38 200 LYS A N 1
ATOM 1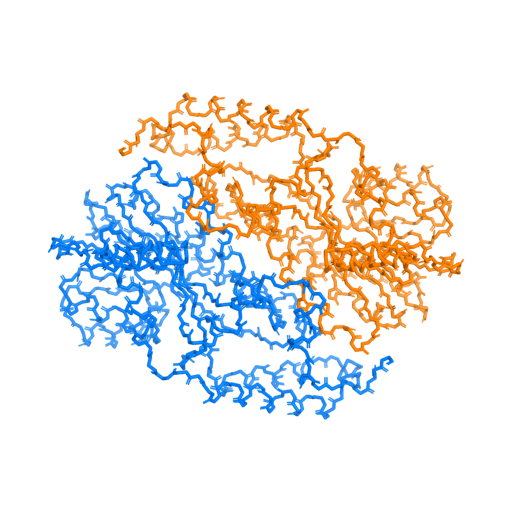556 C CA . LYS A 1 200 ? 4.371 -15.242 -14.062 1 98.38 200 LYS A CA 1
ATOM 1557 C C . LYS A 1 200 ? 3.568 -14.836 -12.828 1 98.38 200 LYS A C 1
ATOM 1559 O O . LYS A 1 200 ? 3.213 -15.688 -12.008 1 98.38 200 LYS A O 1
ATOM 1564 N N . VAL A 1 201 ? 3.363 -13.555 -12.656 1 98.81 201 VAL A N 1
ATOM 1565 C CA . VAL A 1 201 ? 2.617 -13.016 -11.531 1 98.81 201 VAL A CA 1
ATOM 1566 C C . VAL A 1 201 ? 1.414 -12.219 -12.039 1 98.81 201 VAL A C 1
ATOM 1568 O O . VAL A 1 201 ? 1.559 -11.336 -12.883 1 98.81 201 VAL A O 1
ATOM 1571 N N . ALA A 1 202 ? 0.241 -12.57 -11.562 1 98.88 202 ALA A N 1
ATOM 1572 C CA . ALA A 1 202 ? -0.989 -11.883 -11.953 1 98.88 202 ALA A CA 1
ATOM 1573 C C . ALA A 1 202 ? -1.699 -11.297 -10.734 1 98.88 202 ALA A C 1
ATOM 1575 O O . ALA A 1 202 ? -1.62 -11.852 -9.641 1 98.88 202 ALA A O 1
ATOM 1576 N N . ILE A 1 203 ? -2.346 -10.211 -10.961 1 98.88 203 ILE A N 1
ATOM 1577 C CA . ILE A 1 203 ? -3.156 -9.547 -9.945 1 98.88 203 ILE A CA 1
ATOM 1578 C C . ILE A 1 203 ? -4.633 -9.656 -10.312 1 98.88 203 ILE A C 1
ATOM 1580 O O . ILE A 1 203 ? -5.016 -9.406 -11.453 1 98.88 203 ILE A O 1
ATOM 1584 N N . ILE A 1 204 ? -5.434 -10.086 -9.359 1 98.88 204 ILE A N 1
ATOM 1585 C CA . ILE A 1 204 ? -6.887 -10.078 -9.523 1 98.88 204 ILE A CA 1
ATOM 1586 C C . ILE A 1 204 ? -7.477 -8.875 -8.789 1 98.88 204 ILE A C 1
ATOM 1588 O O . ILE A 1 204 ? -7.254 -8.711 -7.586 1 98.88 204 ILE A O 1
ATOM 1592 N N . GLU A 1 205 ? -8.195 -8.07 -9.484 1 98.56 205 GLU A N 1
ATOM 1593 C CA . GLU A 1 205 ? -8.82 -6.879 -8.914 1 98.56 205 GLU A CA 1
ATOM 1594 C C . GLU A 1 205 ? -10.336 -6.953 -9 1 98.56 205 GLU A C 1
ATOM 1596 O O . GLU A 1 205 ? -10.953 -6.281 -9.836 1 98.56 205 GLU A O 1
ATOM 1601 N N . PRO A 1 206 ? -10.922 -7.66 -8.062 1 98 206 PRO A N 1
ATOM 1602 C CA . PRO A 1 206 ? -12.391 -7.715 -8.062 1 98 206 PRO A CA 1
ATOM 1603 C C . PRO A 1 206 ? -13.031 -6.395 -7.641 1 98 206 PRO A C 1
ATOM 1605 O O . PRO A 1 206 ? -12.484 -5.68 -6.797 1 98 206 PRO A O 1
ATOM 1608 N N . SER A 1 207 ? -14.188 -6.156 -8.25 1 95.25 207 SER A N 1
ATOM 1609 C CA . SER A 1 207 ? -15.039 -5.117 -7.676 1 95.25 207 SER A CA 1
ATOM 1610 C C . SER A 1 207 ? -15.836 -5.645 -6.488 1 95.25 207 SER A C 1
ATOM 1612 O O . SER A 1 207 ? -15.281 -6.289 -5.598 1 95.25 207 SER A O 1
ATOM 1614 N N . MET A 1 208 ? -17.141 -5.383 -6.434 1 91.69 208 MET A N 1
ATOM 1615 C CA . MET A 1 208 ? -17.953 -5.836 -5.305 1 91.69 208 MET A CA 1
ATOM 1616 C C . MET A 1 208 ? -18.625 -7.164 -5.617 1 91.69 208 MET A C 1
ATOM 1618 O O . MET A 1 208 ? -19.438 -7.246 -6.539 1 91.69 208 MET A O 1
ATOM 1622 N N . PHE A 1 209 ? -18.266 -8.141 -4.879 1 94.44 209 PHE A N 1
ATOM 1623 C CA . PHE A 1 209 ? -18.844 -9.477 -4.992 1 94.44 209 PHE A CA 1
ATOM 1624 C C . PHE A 1 209 ? -19.297 -9.984 -3.629 1 94.44 209 PHE A C 1
ATOM 1626 O O . PHE A 1 209 ? -18.703 -9.641 -2.605 1 94.44 209 PHE A O 1
ATOM 1633 N N . ARG A 1 210 ? -20.344 -10.789 -3.619 1 90.19 210 ARG A N 1
ATOM 1634 C CA . ARG A 1 210 ? -20.938 -11.242 -2.361 1 90.19 210 ARG A CA 1
ATOM 1635 C C . ARG A 1 210 ? -20.078 -12.328 -1.719 1 90.19 210 ARG A C 1
ATOM 1637 O O . ARG A 1 210 ? -20.219 -13.508 -2.037 1 90.19 210 ARG A O 1
ATOM 1644 N N . THR A 1 211 ? -19.188 -11.969 -0.884 1 91.31 211 THR A N 1
ATOM 1645 C CA . THR A 1 211 ? -18.344 -12.82 -0.052 1 91.31 211 THR A CA 1
ATOM 1646 C C . THR A 1 211 ? -18.391 -12.367 1.404 1 91.31 211 THR A C 1
ATOM 1648 O O . THR A 1 211 ? -19.094 -11.414 1.742 1 91.31 211 THR A O 1
ATOM 1651 N N . SER A 1 212 ? -17.672 -13.078 2.229 1 85.88 212 SER A N 1
ATOM 1652 C CA . SER A 1 212 ? -17.625 -12.664 3.629 1 85.88 212 SER A CA 1
ATOM 1653 C C . SER A 1 212 ? -17.031 -11.273 3.779 1 85.88 212 SER A C 1
ATOM 1655 O O . SER A 1 212 ? -17.359 -10.547 4.719 1 85.88 212 SER A O 1
ATOM 1657 N N . ILE A 1 213 ? -16.203 -10.844 2.893 1 86.5 213 ILE A N 1
ATOM 1658 C CA . ILE A 1 213 ? -15.539 -9.547 2.938 1 86.5 213 ILE A CA 1
ATOM 1659 C C . ILE A 1 213 ? -16.562 -8.438 2.695 1 86.5 213 ILE A C 1
ATOM 1661 O O . ILE A 1 213 ? -16.453 -7.352 3.264 1 86.5 213 ILE A O 1
ATOM 1665 N N . SER A 1 214 ? -17.609 -8.734 1.889 1 87.81 214 SER A N 1
ATOM 1666 C CA . SER A 1 214 ? -18.594 -7.73 1.523 1 87.81 214 SER A CA 1
ATOM 1667 C C . SER A 1 214 ? -19.953 -8.047 2.139 1 87.81 214 SER A C 1
ATOM 1669 O O . SER A 1 214 ? -20.984 -7.613 1.631 1 87.81 214 SER A O 1
ATOM 1671 N N . ASP A 1 215 ? -19.938 -8.852 3.129 1 88.88 215 ASP A N 1
ATOM 1672 C CA . ASP A 1 215 ? -21.188 -9.203 3.807 1 88.88 215 ASP A CA 1
ATOM 1673 C C . ASP A 1 215 ? -21.734 -8.016 4.594 1 88.88 215 ASP A C 1
ATOM 1675 O O . ASP A 1 215 ? -21.062 -7.508 5.5 1 88.88 215 ASP A O 1
ATOM 1679 N N . ALA A 1 216 ? -22.938 -7.703 4.309 1 88.44 216 ALA A N 1
ATOM 1680 C CA . ALA A 1 216 ? -23.531 -6.5 4.875 1 88.44 216 ALA A CA 1
ATOM 1681 C C . ALA A 1 216 ? -23.609 -6.594 6.398 1 88.44 216 ALA A C 1
ATOM 1683 O O . ALA A 1 216 ? -23.359 -5.609 7.098 1 88.44 216 ALA A O 1
ATOM 1684 N N . GLN A 1 217 ? -23.969 -7.703 6.852 1 88.94 217 GLN A N 1
ATOM 1685 C CA . GLN A 1 217 ? -24.109 -7.875 8.289 1 88.94 217 GLN A CA 1
ATOM 1686 C C . GLN A 1 217 ? -22.766 -7.738 9 1 88.94 217 GLN A C 1
ATOM 1688 O O . GLN A 1 217 ? -22.672 -7.109 10.062 1 88.94 217 GLN A O 1
ATOM 1693 N N . ILE A 1 218 ? -21.75 -8.328 8.43 1 90.19 218 ILE A N 1
ATOM 1694 C CA . ILE A 1 218 ? -20.422 -8.289 9.016 1 90.19 218 ILE A CA 1
ATOM 1695 C C . ILE A 1 218 ? -19.906 -6.852 9.039 1 90.19 218 ILE A C 1
ATOM 1697 O O . ILE A 1 218 ? -19.375 -6.391 10.047 1 90.19 218 ILE A O 1
ATOM 1701 N N . ILE A 1 219 ? -20.078 -6.113 7.988 1 89.88 219 ILE A N 1
ATOM 1702 C CA . ILE A 1 219 ? -19.594 -4.746 7.863 1 89.88 219 ILE A CA 1
ATOM 1703 C C . ILE A 1 219 ? -20.391 -3.83 8.797 1 89.88 219 ILE A C 1
ATOM 1705 O O . ILE A 1 219 ? -19.812 -2.984 9.484 1 89.88 219 ILE A O 1
ATOM 1709 N N . GLU A 1 220 ? -21.688 -4.062 8.812 1 89.19 220 GLU A N 1
ATOM 1710 C CA . GLU A 1 220 ? -22.531 -3.27 9.703 1 89.19 220 GLU A CA 1
ATOM 1711 C C . GLU A 1 220 ? -22.125 -3.473 11.164 1 89.19 220 GLU A C 1
ATOM 1713 O O . GLU A 1 220 ? -22.094 -2.516 11.938 1 89.19 220 GLU A O 1
ATOM 1718 N N . GLN A 1 221 ? -21.922 -4.637 11.484 1 90.56 221 GLN A N 1
ATOM 1719 C CA . GLN A 1 221 ? -21.5 -4.941 12.852 1 90.56 221 GLN A CA 1
ATOM 1720 C C . GLN A 1 221 ? -20.156 -4.285 13.172 1 90.56 221 GLN A C 1
ATOM 1722 O O . GLN A 1 221 ? -19.938 -3.799 14.281 1 90.56 221 GLN A O 1
ATOM 1727 N N . SER A 1 222 ? -19.266 -4.332 12.227 1 89.5 222 SER A N 1
ATOM 1728 C CA . SER A 1 222 ? -17.969 -3.691 12.398 1 89.5 222 SER A CA 1
ATOM 1729 C C . SER A 1 222 ? -18.109 -2.189 12.609 1 89.5 222 SER A C 1
ATOM 1731 O O . SER A 1 222 ? -17.453 -1.611 13.484 1 89.5 222 SER A O 1
ATOM 1733 N N . PHE A 1 223 ? -18.969 -1.568 11.859 1 90.44 223 PHE A N 1
ATOM 1734 C CA . PHE A 1 223 ? -19.234 -0.141 11.992 1 90.44 223 PHE A CA 1
ATOM 1735 C C . PHE A 1 223 ? -19.797 0.177 13.375 1 90.44 223 PHE A C 1
ATOM 1737 O O . PHE A 1 223 ? -19.375 1.139 14.016 1 90.44 223 PHE A O 1
ATOM 1744 N N . GLN A 1 224 ? -20.734 -0.651 13.711 1 91.88 224 GLN A N 1
ATOM 1745 C CA . GLN A 1 224 ? -21.391 -0.447 15 1 91.88 224 GLN A CA 1
ATOM 1746 C C . GLN A 1 224 ? -20.391 -0.606 16.141 1 91.88 224 GLN A C 1
ATOM 1748 O O . GLN A 1 224 ? -20.422 0.157 17.109 1 91.88 224 GLN A O 1
ATOM 1753 N N . HIS A 1 225 ? -19.625 -1.574 16.016 1 92.69 225 HIS A N 1
ATOM 1754 C CA . HIS A 1 225 ? -18.609 -1.813 17.031 1 92.69 225 HIS A CA 1
ATOM 1755 C C . HIS A 1 225 ? -17.656 -0.625 17.172 1 92.69 225 HIS A C 1
ATOM 1757 O O . HIS A 1 225 ? -17.391 -0.165 18.281 1 92.69 225 HIS A O 1
ATOM 1763 N N . SER A 1 226 ? -17.141 -0.115 16.062 1 92.56 226 SER A N 1
ATOM 1764 C CA . SER A 1 226 ? -16.25 1.04 16.062 1 92.56 226 SER A CA 1
ATOM 1765 C C . SER A 1 226 ? -16.938 2.27 16.641 1 92.56 226 SER A C 1
ATOM 1767 O O . SER A 1 226 ? -16.344 3.006 17.438 1 92.56 226 SER A O 1
ATOM 1769 N N . TRP A 1 227 ? -18.156 2.455 16.266 1 94.31 227 TRP A N 1
ATOM 1770 C CA . TRP A 1 227 ? -18.938 3.596 16.719 1 94.31 227 TRP A CA 1
ATOM 1771 C C . TRP A 1 227 ? -19.094 3.568 18.234 1 94.31 227 TRP A C 1
ATOM 1773 O O . TRP A 1 227 ? -19 4.605 18.906 1 94.31 227 TRP A O 1
ATOM 1783 N N . ASN A 1 228 ? -19.25 2.393 18.75 1 94.31 228 ASN A N 1
ATOM 1784 C CA . ASN A 1 228 ? -19.5 2.242 20.188 1 94.31 228 ASN A CA 1
ATOM 1785 C C . ASN A 1 228 ? -18.219 2.426 21 1 94.31 228 ASN A C 1
ATOM 1787 O O . ASN A 1 228 ? -18.266 2.727 22.188 1 94.31 228 ASN A O 1
ATOM 1791 N N . GLN A 1 229 ? -17.109 2.283 20.359 1 93.81 229 GLN A N 1
ATOM 1792 C CA . GLN A 1 229 ? -15.852 2.273 21.109 1 93.81 229 GLN A CA 1
ATOM 1793 C C . GLN A 1 229 ? -15.148 3.627 21.016 1 93.81 229 GLN A C 1
ATOM 1795 O O . GLN A 1 229 ? -14.25 3.92 21.812 1 93.81 229 GLN A O 1
ATOM 1800 N N . ILE A 1 230 ? -15.578 4.461 20.188 1 93.81 230 ILE A N 1
ATOM 1801 C CA . ILE A 1 230 ? -14.852 5.715 20 1 93.81 230 ILE A CA 1
ATOM 1802 C C . ILE A 1 230 ? -15.203 6.688 21.125 1 93.81 230 ILE A C 1
ATOM 1804 O O . ILE A 1 230 ? -16.297 6.633 21.688 1 93.81 230 ILE A O 1
ATOM 1808 N N . PRO A 1 231 ? -14.25 7.543 21.516 1 92.75 231 PRO A N 1
ATOM 1809 C CA . PRO A 1 231 ? -14.523 8.555 22.547 1 92.75 231 PRO A CA 1
ATOM 1810 C C . PRO A 1 231 ? -15.734 9.422 22.203 1 92.75 231 PRO A C 1
ATOM 1812 O O . PRO A 1 231 ? -15.969 9.734 21.031 1 92.75 231 PRO A O 1
ATOM 1815 N N . VAL A 1 232 ? -16.391 9.852 23.203 1 94.06 232 VAL A N 1
ATOM 1816 C CA . VAL A 1 232 ? -17.641 10.602 23.094 1 94.06 232 VAL A CA 1
ATOM 1817 C C . VAL A 1 232 ? -17.391 11.867 22.266 1 94.06 232 VAL A C 1
ATOM 1819 O O . VAL A 1 232 ? -18.25 12.258 21.469 1 94.06 232 VAL A O 1
ATOM 1822 N N . GLU A 1 233 ? -16.281 12.453 22.484 1 92.5 233 GLU A N 1
ATOM 1823 C CA . GLU A 1 233 ? -15.984 13.695 21.781 1 92.5 233 GLU A CA 1
ATOM 1824 C C . GLU A 1 233 ? -15.969 13.484 20.266 1 92.5 233 GLU A C 1
ATOM 1826 O O . GLU A 1 233 ? -16.469 14.32 19.516 1 92.5 233 GLU A O 1
ATOM 1831 N N . ILE A 1 234 ? -15.43 12.414 19.859 1 93.75 234 ILE A N 1
ATOM 1832 C CA . ILE A 1 234 ? -15.375 12.086 18.438 1 93.75 234 ILE A CA 1
ATOM 1833 C C . ILE A 1 234 ? -16.766 11.727 17.938 1 93.75 234 ILE A C 1
ATOM 1835 O O . ILE A 1 234 ? -17.156 12.117 16.828 1 93.75 234 ILE A O 1
ATOM 1839 N N . ARG A 1 235 ? -17.469 10.977 18.719 1 94.94 235 ARG A N 1
ATOM 1840 C CA . ARG A 1 235 ? -18.828 10.594 18.359 1 94.94 235 ARG A CA 1
ATOM 1841 C C . ARG A 1 235 ? -19.703 11.82 18.125 1 94.94 235 ARG A C 1
ATOM 1843 O O . ARG A 1 235 ? -20.484 11.852 17.172 1 94.94 235 ARG A O 1
ATOM 1850 N N . GLU A 1 236 ? -19.516 12.797 18.953 1 95.12 236 GLU A N 1
ATOM 1851 C CA . GLU A 1 236 ? -20.297 14.023 18.844 1 95.12 236 GLU A CA 1
ATOM 1852 C C . GLU A 1 236 ? -19.859 14.836 17.625 1 95.12 236 GLU A C 1
ATOM 1854 O O . GLU A 1 236 ? -20.688 15.508 16.984 1 95.12 236 GLU A O 1
ATOM 1859 N N . THR A 1 237 ? -18.641 14.758 17.391 1 95.38 237 THR A N 1
ATOM 1860 C CA . THR A 1 237 ? -18.094 15.484 16.25 1 95.38 237 THR A CA 1
ATOM 1861 C C . THR A 1 237 ? -18.703 14.969 14.945 1 95.38 237 THR A C 1
ATOM 1863 O O . THR A 1 237 ? -19.016 15.75 14.039 1 95.38 237 THR A O 1
ATOM 1866 N N . TYR A 1 238 ? -18.875 13.68 14.789 1 95.75 238 TYR A N 1
ATOM 1867 C CA . TYR A 1 238 ? -19.484 13.094 13.594 1 95.75 238 TYR A CA 1
ATOM 1868 C C . TYR A 1 238 ? -21 13.141 13.672 1 95.75 238 TYR A C 1
ATOM 1870 O O . TYR A 1 238 ? -21.672 13.539 12.719 1 95.75 238 TYR A O 1
ATOM 1878 N N . GLY A 1 239 ? -21.547 12.75 14.82 1 96.75 239 GLY A N 1
ATOM 1879 C CA . GLY A 1 239 ? -22.969 12.797 15.047 1 96.75 239 GLY A CA 1
ATOM 1880 C C . GLY A 1 239 ? -23.672 11.5 14.672 1 96.75 239 GLY A C 1
ATOM 1881 O O . GLY A 1 239 ? -23.25 10.805 13.742 1 96.75 239 GLY A O 1
ATOM 1882 N N . GLN A 1 240 ? -24.828 11.258 15.328 1 95.44 240 GLN A N 1
ATOM 1883 C CA . GLN A 1 240 ? -25.625 10.055 15.133 1 95.44 240 GLN A CA 1
ATOM 1884 C C . GLN A 1 240 ? -26.156 9.977 13.703 1 95.44 240 GLN A C 1
ATOM 1886 O O . GLN A 1 240 ? -26.234 8.898 13.117 1 95.44 240 GLN A O 1
ATOM 1891 N N . GLN A 1 241 ? -26.516 11.062 13.195 1 96.06 241 GLN A N 1
ATOM 1892 C CA . GLN A 1 241 ? -27.047 11.086 11.844 1 96.06 241 GLN A CA 1
ATOM 1893 C C . GLN A 1 241 ? -26 10.656 10.82 1 96.06 241 GLN A C 1
ATOM 1895 O O . GLN A 1 241 ? -26.328 9.969 9.852 1 96.06 241 GLN A O 1
ATOM 1900 N N . TYR A 1 242 ? -24.781 11.148 11.047 1 95.88 242 TYR A N 1
ATOM 1901 C CA . TYR A 1 242 ? -23.688 10.727 10.172 1 95.88 242 TYR A CA 1
ATOM 1902 C C . TYR A 1 242 ? -23.531 9.211 10.188 1 95.88 242 TYR A C 1
ATOM 1904 O O . TYR A 1 242 ? -23.438 8.578 9.125 1 95.88 242 TYR A O 1
ATOM 1912 N N . PHE A 1 243 ? -23.5 8.648 11.352 1 95.25 243 PHE A N 1
ATOM 1913 C CA . PHE A 1 243 ? -23.344 7.211 11.523 1 95.25 243 PHE A CA 1
ATOM 1914 C C . PHE A 1 243 ? -24.453 6.461 10.797 1 95.25 243 PHE A C 1
ATOM 1916 O O . PHE A 1 243 ? -24.188 5.52 10.047 1 95.25 243 PHE A O 1
ATOM 1923 N N . GLU A 1 244 ? -25.703 6.859 10.961 1 95.25 244 GLU A N 1
ATOM 1924 C CA . GLU A 1 244 ? -26.859 6.18 10.375 1 95.25 244 GLU A CA 1
ATOM 1925 C C . GLU A 1 244 ? -26.828 6.266 8.852 1 95.25 244 GLU A C 1
ATOM 1927 O O . GLU A 1 244 ? -27.078 5.27 8.164 1 95.25 244 GLU A O 1
ATOM 1932 N N . LYS A 1 245 ? -26.578 7.426 8.383 1 94.69 245 LYS A N 1
ATOM 1933 C CA . LYS A 1 245 ? -26.547 7.617 6.934 1 94.69 245 LYS A CA 1
ATOM 1934 C C . LYS A 1 245 ? -25.391 6.848 6.297 1 94.69 245 LYS A C 1
ATOM 1936 O O . LYS A 1 245 ? -25.547 6.262 5.223 1 94.69 245 LYS A O 1
ATOM 1941 N N . ARG A 1 246 ? -24.281 6.922 6.945 1 92.06 246 ARG A N 1
ATOM 1942 C CA . ARG A 1 246 ? -23.125 6.199 6.438 1 92.06 246 ARG A CA 1
ATOM 1943 C C . ARG A 1 246 ? -23.391 4.695 6.414 1 92.06 246 ARG A C 1
ATOM 1945 O O . ARG A 1 246 ? -23.016 4.012 5.461 1 92.06 246 ARG A O 1
ATOM 1952 N N . SER A 1 247 ? -23.922 4.207 7.477 1 91.25 247 SER A N 1
ATOM 1953 C CA . SER A 1 247 ? -24.266 2.793 7.555 1 91.25 247 SER A CA 1
ATOM 1954 C C . SER A 1 247 ? -25.234 2.4 6.449 1 91.25 247 SER A C 1
ATOM 1956 O O . SER A 1 247 ? -25.062 1.371 5.793 1 91.25 247 SER A O 1
ATOM 1958 N N . LYS A 1 248 ? -26.188 3.199 6.234 1 91 248 LYS A N 1
ATOM 1959 C CA . LYS A 1 248 ? -27.172 2.936 5.195 1 91 248 LYS A CA 1
ATOM 1960 C C . LYS A 1 248 ? -26.531 2.947 3.811 1 91 248 LYS A C 1
ATOM 1962 O O . LYS A 1 248 ? -26.844 2.117 2.961 1 91 248 LYS A O 1
ATOM 1967 N N . ASN A 1 249 ? -25.672 3.932 3.611 1 89.81 249 ASN A N 1
ATOM 1968 C CA . ASN A 1 249 ? -24.969 4.039 2.332 1 89.81 249 ASN A CA 1
ATOM 1969 C C . ASN A 1 249 ? -24.141 2.789 2.035 1 89.81 249 ASN A C 1
ATOM 1971 O O . ASN A 1 249 ? -24.141 2.301 0.904 1 89.81 249 ASN A O 1
ATOM 1975 N N . ILE A 1 250 ? -23.484 2.332 3.002 1 86.69 250 ILE A N 1
ATOM 1976 C CA . ILE A 1 250 ? -22.609 1.177 2.818 1 86.69 250 ILE A CA 1
ATOM 1977 C C . ILE A 1 250 ? -23.453 -0.067 2.543 1 86.69 250 ILE A C 1
ATOM 1979 O O . ILE A 1 250 ? -23.109 -0.874 1.674 1 86.69 250 ILE A O 1
ATOM 1983 N N . ILE A 1 251 ? -24.531 -0.223 3.309 1 86.81 251 ILE A N 1
ATOM 1984 C CA . ILE A 1 251 ? -25.406 -1.368 3.129 1 86.81 251 ILE A CA 1
ATOM 1985 C C . ILE A 1 251 ? -26.031 -1.333 1.73 1 86.81 251 ILE A C 1
ATOM 1987 O O . ILE A 1 251 ? -26.125 -2.365 1.065 1 86.81 251 ILE A O 1
ATOM 1991 N N . HIS A 1 252 ? -26.328 -0.185 1.333 1 88.25 252 HIS A N 1
ATOM 1992 C CA . HIS A 1 252 ? -26.891 -0.023 -0.005 1 88.25 252 HIS A CA 1
ATOM 1993 C C . HIS A 1 252 ? -25.875 -0.392 -1.077 1 88.25 252 HIS A C 1
ATOM 1995 O O . HIS A 1 252 ? -26.203 -1.074 -2.049 1 88.25 252 HIS A O 1
ATOM 2001 N N . ALA A 1 253 ? -24.703 0.054 -0.885 1 84.81 253 ALA A N 1
ATOM 2002 C CA . ALA A 1 253 ? -23.641 -0.267 -1.84 1 84.81 253 ALA A CA 1
ATOM 2003 C C . ALA A 1 253 ? -23.391 -1.771 -1.897 1 84.81 253 ALA A C 1
ATOM 2005 O O . ALA A 1 253 ? -23.219 -2.338 -2.979 1 84.81 253 ALA A O 1
ATOM 2006 N N . LEU A 1 254 ? -23.406 -2.426 -0.813 1 87.69 254 LEU A N 1
ATOM 2007 C CA . LEU A 1 254 ? -23.125 -3.854 -0.711 1 87.69 254 LEU A CA 1
ATOM 2008 C C . LEU A 1 254 ? -24.25 -4.68 -1.311 1 87.69 254 LEU A C 1
ATOM 2010 O O . LEU A 1 254 ? -24.031 -5.809 -1.751 1 87.69 254 LEU A O 1
ATOM 2014 N N . SER A 1 255 ? -25.453 -4.129 -1.289 1 87.06 255 SER A N 1
ATOM 2015 C CA . SER A 1 255 ? -26.609 -4.836 -1.844 1 87.06 255 SER A CA 1
ATOM 2016 C C . SER A 1 255 ? -26.484 -5 -3.354 1 87.06 255 SER A C 1
ATOM 2018 O O . SER A 1 255 ? -27.156 -5.848 -3.951 1 87.06 255 SER A O 1
ATOM 2020 N N . ARG A 1 256 ? -25.609 -4.246 -3.941 1 86.31 256 ARG A N 1
ATOM 2021 C CA . ARG A 1 256 ? -25.422 -4.293 -5.391 1 86.31 256 ARG A CA 1
ATOM 2022 C C . ARG A 1 256 ? -24.297 -5.254 -5.77 1 86.31 256 ARG A C 1
ATOM 2024 O O . ARG A 1 256 ? -23.984 -5.414 -6.949 1 86.31 256 ARG A O 1
ATOM 2031 N N . ALA A 1 257 ? -23.719 -5.902 -4.801 1 90.94 257 ALA A N 1
ATOM 2032 C CA . ALA A 1 257 ? -22.609 -6.828 -5.043 1 90.94 257 ALA A CA 1
ATOM 2033 C C . ALA A 1 257 ? -23.062 -8.023 -5.879 1 90.94 257 ALA A C 1
ATOM 2035 O O . ALA A 1 257 ? -24.172 -8.539 -5.688 1 90.94 257 ALA A O 1
ATOM 2036 N N . SER A 1 258 ? -22.219 -8.414 -6.812 1 93.19 258 SER A N 1
ATOM 2037 C CA . SER A 1 258 ? -22.531 -9.547 -7.676 1 93.19 258 SER A CA 1
ATOM 2038 C C . SER A 1 258 ? -22.5 -10.859 -6.902 1 93.19 258 SER A C 1
ATOM 2040 O O . SER A 1 258 ? -21.609 -11.062 -6.066 1 93.19 258 SER A O 1
ATOM 2042 N N . SER A 1 259 ? -23.438 -11.727 -7.184 1 93.19 259 SER A N 1
ATOM 2043 C CA . SER A 1 259 ? -23.484 -13.031 -6.543 1 93.19 259 SER A CA 1
ATOM 2044 C C . SER A 1 259 ? -22.719 -14.07 -7.359 1 93.19 259 SER A C 1
ATOM 2046 O O . SER A 1 259 ? -22.484 -15.188 -6.895 1 93.19 259 SER A O 1
ATOM 2048 N N . ASP A 1 260 ? -22.359 -13.664 -8.578 1 96.56 260 ASP A N 1
ATOM 2049 C CA . ASP A 1 260 ? -21.656 -14.609 -9.438 1 96.56 260 ASP A CA 1
ATOM 2050 C C . ASP A 1 260 ? -20.156 -14.547 -9.203 1 96.56 260 ASP A C 1
ATOM 2052 O O . ASP A 1 260 ? -19.422 -13.898 -9.961 1 96.56 260 ASP A O 1
ATOM 2056 N N . LEU A 1 261 ? -19.703 -15.367 -8.289 1 97.5 261 LEU A N 1
ATOM 2057 C CA . LEU A 1 261 ? -18.297 -15.383 -7.906 1 97.5 261 LEU A CA 1
ATOM 2058 C C . LEU A 1 261 ? -17.438 -15.961 -9.023 1 97.5 261 LEU A C 1
ATOM 2060 O O . LEU A 1 261 ? -16.219 -15.766 -9.039 1 97.5 261 LEU A O 1
ATOM 2064 N N . SER A 1 262 ? -18.062 -16.688 -9.953 1 98 262 SER A N 1
ATOM 2065 C CA . SER A 1 262 ? -17.297 -17.344 -11.008 1 98 262 SER A CA 1
ATOM 2066 C C . SER A 1 262 ? -16.625 -16.328 -11.922 1 98 262 SER A C 1
ATOM 2068 O O . SER A 1 262 ? -15.609 -16.625 -12.562 1 98 262 SER A O 1
ATOM 2070 N N . LEU A 1 263 ? -17.156 -15.141 -11.984 1 98 263 LEU A N 1
ATOM 2071 C CA . LEU A 1 263 ? -16.531 -14.094 -12.773 1 98 263 LEU A CA 1
ATOM 2072 C C . LEU A 1 263 ? -15.102 -13.828 -12.289 1 98 263 LEU A C 1
ATOM 2074 O O . LEU A 1 263 ? -14.203 -13.578 -13.094 1 98 263 LEU A O 1
ATOM 2078 N N . VAL A 1 264 ? -14.922 -13.898 -10.992 1 98.62 264 VAL A N 1
ATOM 2079 C CA . VAL A 1 264 ? -13.609 -13.68 -10.398 1 98.62 264 VAL A CA 1
ATOM 2080 C C . VAL A 1 264 ? -12.766 -14.953 -10.508 1 98.62 264 VAL A C 1
ATOM 2082 O O . VAL A 1 264 ? -11.609 -14.906 -10.93 1 98.62 264 VAL A O 1
ATOM 2085 N N . THR A 1 265 ? -13.344 -16.125 -10.148 1 98.81 265 THR A N 1
ATOM 2086 C CA . THR A 1 265 ? -12.57 -17.359 -10.094 1 98.81 265 THR A CA 1
ATOM 2087 C C . THR A 1 265 ? -12.195 -17.828 -11.5 1 98.81 265 THR A C 1
ATOM 2089 O O . THR A 1 265 ? -11.148 -18.453 -11.688 1 98.81 265 THR A O 1
ATOM 2092 N N . ASP A 1 266 ? -12.992 -17.453 -12.508 1 98.62 266 ASP A N 1
ATOM 2093 C CA . ASP A 1 266 ? -12.617 -17.75 -13.891 1 98.62 266 ASP A CA 1
ATOM 2094 C C . ASP A 1 266 ? -11.359 -16.984 -14.289 1 98.62 266 ASP A C 1
ATOM 2096 O O . ASP A 1 266 ? -10.523 -17.5 -15.047 1 98.62 266 ASP A O 1
ATOM 2100 N N . CYS A 1 267 ? -11.289 -15.781 -13.828 1 98.69 267 CYS A N 1
ATOM 2101 C CA . CYS A 1 267 ? -10.078 -15.008 -14.078 1 98.69 267 CYS A CA 1
ATOM 2102 C C . CYS A 1 267 ? -8.875 -15.625 -13.383 1 98.69 267 CYS A C 1
ATOM 2104 O O . CYS A 1 267 ? -7.785 -15.695 -13.961 1 98.69 267 CYS A O 1
ATOM 2106 N N . MET A 1 268 ? -9.062 -16.094 -12.148 1 98.88 268 MET A N 1
ATOM 2107 C CA . MET A 1 268 ? -7.988 -16.766 -11.43 1 98.88 268 MET A CA 1
ATOM 2108 C C . MET A 1 268 ? -7.547 -18.031 -12.164 1 98.88 268 MET A C 1
ATOM 2110 O O . MET A 1 268 ? -6.352 -18.266 -12.328 1 98.88 268 MET A O 1
ATOM 2114 N N . ALA A 1 269 ? -8.523 -18.781 -12.586 1 98.62 269 ALA A N 1
ATOM 2115 C CA . ALA A 1 269 ? -8.234 -20 -13.328 1 98.62 269 ALA A CA 1
ATOM 2116 C C . ALA A 1 269 ? -7.48 -19.703 -14.617 1 98.62 269 ALA A C 1
ATOM 2118 O O . ALA A 1 269 ? -6.539 -20.406 -14.984 1 98.62 269 ALA A O 1
ATOM 2119 N N . HIS A 1 270 ? -7.895 -18.688 -15.336 1 98.62 270 HIS A N 1
ATOM 2120 C CA . HIS A 1 270 ? -7.195 -18.281 -16.547 1 98.62 270 HIS A CA 1
ATOM 2121 C C . HIS A 1 270 ? -5.746 -17.906 -16.25 1 98.62 270 HIS A C 1
ATOM 2123 O O . HIS A 1 270 ? -4.836 -18.297 -16.984 1 98.62 270 HIS A O 1
ATOM 2129 N N . ALA A 1 271 ? -5.559 -17.172 -15.188 1 98.75 271 ALA A N 1
ATOM 2130 C CA . ALA A 1 271 ? -4.207 -16.766 -14.797 1 98.75 271 ALA A CA 1
ATOM 2131 C C . ALA A 1 271 ? -3.336 -17.984 -14.523 1 98.75 271 ALA A C 1
ATOM 2133 O O . ALA A 1 271 ? -2.127 -17.969 -14.766 1 98.75 271 ALA A O 1
ATOM 2134 N N . LEU A 1 272 ? -3.93 -19.047 -14.07 1 98.56 272 LEU A N 1
ATOM 2135 C CA . LEU A 1 272 ? -3.205 -20.25 -13.672 1 98.56 272 LEU A CA 1
ATOM 2136 C C . LEU A 1 272 ? -2.979 -21.172 -14.859 1 98.56 272 LEU A C 1
ATOM 2138 O O . LEU A 1 272 ? -2.047 -21.969 -14.859 1 98.56 272 LEU A O 1
ATOM 2142 N N . THR A 1 273 ? -3.822 -21.047 -15.914 1 97.94 273 THR A N 1
ATOM 2143 C CA . THR A 1 273 ? -3.818 -22.125 -16.891 1 97.94 273 THR A CA 1
ATOM 2144 C C . THR A 1 273 ? -3.496 -21.578 -18.281 1 97.94 273 THR A C 1
ATOM 2146 O O . THR A 1 273 ? -3.131 -22.344 -19.188 1 97.94 273 THR A O 1
ATOM 2149 N N . ALA A 1 274 ? -3.707 -20.297 -18.5 1 97.94 274 ALA A N 1
ATOM 2150 C CA . ALA A 1 274 ? -3.506 -19.734 -19.828 1 97.94 274 ALA A CA 1
ATOM 2151 C C . ALA A 1 274 ? -2.029 -19.75 -20.219 1 97.94 274 ALA A C 1
ATOM 2153 O O . ALA A 1 274 ? -1.154 -19.594 -19.359 1 97.94 274 ALA A O 1
ATOM 2154 N N . VAL A 1 275 ? -1.736 -19.906 -21.484 1 96.94 275 VAL A N 1
ATOM 2155 C CA . VAL A 1 275 ? -0.375 -19.781 -22 1 96.94 275 VAL A CA 1
ATOM 2156 C C . VAL A 1 275 ? 0.118 -18.344 -21.828 1 96.94 275 VAL A C 1
ATOM 2158 O O . VAL A 1 275 ? 1.273 -18.125 -21.453 1 96.94 275 VAL A O 1
ATOM 2161 N N . HIS A 1 276 ? -0.817 -17.422 -22.047 1 96.44 276 HIS A N 1
ATOM 2162 C CA . HIS A 1 276 ? -0.497 -16.016 -21.938 1 96.44 276 HIS A CA 1
ATOM 2163 C C . HIS A 1 276 ? -1.433 -15.312 -20.969 1 96.44 276 HIS A C 1
ATOM 2165 O O . HIS A 1 276 ? -2.309 -14.547 -21.375 1 96.44 276 HIS A O 1
ATOM 2171 N N . PRO A 1 277 ? -1.205 -15.477 -19.656 1 97.56 277 PRO A N 1
ATOM 2172 C CA . PRO A 1 277 ? -2.043 -14.773 -18.688 1 97.56 277 PRO A CA 1
ATOM 2173 C C . PRO A 1 277 ? -1.807 -13.266 -18.688 1 97.56 277 PRO A C 1
ATOM 2175 O O . PRO A 1 277 ? -0.757 -12.797 -19.125 1 97.56 277 PRO A O 1
ATOM 2178 N N . HIS A 1 278 ? -2.814 -12.555 -18.281 1 97.31 278 HIS A N 1
ATOM 2179 C CA . HIS A 1 278 ? -2.682 -11.109 -18.125 1 97.31 278 HIS A CA 1
ATOM 2180 C C . HIS A 1 278 ? -1.933 -10.773 -16.828 1 97.31 278 HIS A C 1
ATOM 2182 O O . HIS A 1 278 ? -1.812 -11.617 -15.938 1 97.31 278 HIS A O 1
ATOM 2188 N N . THR A 1 279 ? -1.402 -9.562 -16.797 1 97.69 279 THR A N 1
ATOM 2189 C CA . THR A 1 279 ? -0.757 -9.086 -15.578 1 97.69 279 THR A CA 1
ATOM 2190 C C . THR A 1 279 ? -1.798 -8.656 -14.547 1 97.69 279 THR A C 1
ATOM 2192 O O . THR A 1 279 ? -1.541 -8.703 -13.344 1 97.69 279 THR A O 1
ATOM 2195 N N . ARG A 1 280 ? -2.914 -8.203 -15.047 1 97.75 280 ARG A N 1
ATOM 2196 C CA . ARG A 1 280 ? -3.998 -7.738 -14.188 1 97.75 280 ARG A CA 1
ATOM 2197 C C . ARG A 1 280 ? -5.355 -8.133 -14.758 1 97.75 280 ARG A C 1
ATOM 2199 O O . ARG A 1 280 ? -5.57 -8.07 -15.969 1 97.75 280 ARG A O 1
ATOM 2206 N N . TYR A 1 281 ? -6.199 -8.633 -13.906 1 98.12 281 TYR A N 1
ATOM 2207 C CA . TYR A 1 281 ? -7.598 -8.914 -14.211 1 98.12 281 TYR A CA 1
ATOM 2208 C C . TYR A 1 281 ? -8.523 -8.031 -13.383 1 98.12 281 TYR A C 1
ATOM 2210 O O . TYR A 1 281 ? -8.672 -8.242 -12.18 1 98.12 281 TYR A O 1
ATOM 2218 N N . SER A 1 282 ? -9.062 -7.035 -13.977 1 97.5 282 SER A N 1
ATOM 2219 C CA . SER A 1 282 ? -10.086 -6.242 -13.305 1 97.5 282 SER A CA 1
ATOM 2220 C C . SER A 1 282 ? -11.477 -6.816 -13.547 1 97.5 282 SER A C 1
ATOM 2222 O O . SER A 1 282 ? -11.953 -6.855 -14.68 1 97.5 282 SER A O 1
ATOM 2224 N N . VAL A 1 283 ? -12.133 -7.184 -12.477 1 98 283 VAL A N 1
ATOM 2225 C CA . VAL A 1 283 ? -13.328 -8.008 -12.633 1 98 283 VAL A CA 1
ATOM 2226 C C . VAL A 1 283 ? -14.555 -7.227 -12.18 1 98 283 VAL A C 1
ATOM 2228 O O . VAL A 1 283 ? -14.594 -6.727 -11.047 1 98 283 VAL A O 1
ATOM 2231 N N . GLY A 1 284 ? -15.547 -7.207 -13.016 1 95.38 284 GLY A N 1
ATOM 2232 C CA . GLY A 1 284 ? -16.797 -6.52 -12.734 1 95.38 284 GLY A CA 1
ATOM 2233 C C . GLY A 1 284 ? -16.953 -5.223 -13.508 1 95.38 284 GLY A C 1
ATOM 2234 O O . GLY A 1 284 ? -15.977 -4.512 -13.742 1 95.38 284 GLY A O 1
ATOM 2235 N N . TRP A 1 285 ? -18.156 -4.84 -13.82 1 92.31 285 TRP A N 1
ATOM 2236 C CA . TRP A 1 285 ? -18.422 -3.656 -14.633 1 92.31 285 TRP A CA 1
ATOM 2237 C C . TRP A 1 285 ? -18.109 -2.383 -13.852 1 92.31 285 TRP A C 1
ATOM 2239 O O . TRP A 1 285 ? -17.641 -1.396 -14.43 1 92.31 285 TRP A O 1
ATOM 2249 N N . THR A 1 286 ? -18.422 -2.402 -12.594 1 91.75 286 THR A N 1
ATOM 2250 C CA . THR A 1 286 ? -18.141 -1.22 -11.781 1 91.75 286 THR A CA 1
ATOM 2251 C C . THR A 1 286 ? -16.641 -0.943 -11.719 1 91.75 286 THR A C 1
ATOM 2253 O O . THR A 1 286 ? -16.219 0.215 -11.68 1 91.75 286 THR A O 1
ATOM 2256 N N . ALA A 1 287 ? -15.891 -2.01 -11.633 1 93.69 287 ALA A N 1
ATOM 2257 C CA . ALA A 1 287 ? -14.438 -1.837 -11.68 1 93.69 287 ALA A CA 1
ATOM 2258 C C . ALA A 1 287 ? -14.008 -1.171 -12.984 1 93.69 287 ALA A C 1
ATOM 2260 O O . ALA A 1 287 ? -13.305 -0.159 -12.969 1 93.69 287 ALA A O 1
ATOM 2261 N N . LYS A 1 288 ? -14.469 -1.654 -14.094 1 94.44 288 LYS A N 1
ATOM 2262 C CA . LYS A 1 288 ? -14.008 -1.267 -15.422 1 94.44 288 LYS A CA 1
ATOM 2263 C C . LYS A 1 288 ? -14.539 0.111 -15.812 1 94.44 288 LYS A C 1
ATOM 2265 O O . LYS A 1 288 ? -13.836 0.895 -16.453 1 94.44 288 LYS A O 1
ATOM 2270 N N . LEU A 1 289 ? -15.742 0.453 -15.367 1 94.94 289 LEU A N 1
ATOM 2271 C CA . LEU A 1 289 ? -16.391 1.641 -15.906 1 94.94 289 LEU A CA 1
ATOM 2272 C C . LEU A 1 289 ? -16.344 2.791 -14.906 1 94.94 289 LEU A C 1
ATOM 2274 O O . LEU A 1 289 ? -16.531 3.951 -15.281 1 94.94 289 LEU A O 1
ATOM 2278 N N . PHE A 1 290 ? -16.094 2.469 -13.672 1 94.75 290 PHE A N 1
ATOM 2279 C CA . PHE A 1 290 ? -16.141 3.527 -12.672 1 94.75 290 PHE A CA 1
ATOM 2280 C C . PHE A 1 290 ? -14.789 3.674 -11.977 1 94.75 290 PHE A C 1
ATOM 2282 O O . PHE A 1 290 ? -14.125 4.699 -12.117 1 94.75 290 PHE A O 1
ATOM 2289 N N . TYR A 1 291 ? -14.344 2.629 -11.359 1 95.44 291 TYR A N 1
ATOM 2290 C CA . TYR A 1 291 ? -13.18 2.766 -10.484 1 95.44 291 TYR A CA 1
ATOM 2291 C C . TYR A 1 291 ? -11.898 2.893 -11.297 1 95.44 291 TYR A C 1
ATOM 2293 O O . TYR A 1 291 ? -11 3.662 -10.938 1 95.44 291 TYR A O 1
ATOM 2301 N N . ILE A 1 292 ? -11.711 2.139 -12.367 1 96.06 292 ILE A N 1
ATOM 2302 C CA . ILE A 1 292 ? -10.5 2.232 -13.172 1 96.06 292 ILE A CA 1
ATOM 2303 C C . ILE A 1 292 ? -10.391 3.627 -13.781 1 96.06 292 ILE A C 1
ATOM 2305 O O . ILE A 1 292 ? -9.352 4.289 -13.656 1 96.06 292 ILE A O 1
ATOM 2309 N N . PRO A 1 293 ? -11.453 4.172 -14.391 1 96.31 293 PRO A N 1
ATOM 2310 C CA . PRO A 1 293 ? -11.359 5.547 -14.883 1 96.31 293 PRO A CA 1
ATOM 2311 C C . PRO A 1 293 ? -11.031 6.551 -13.781 1 96.31 293 PRO A C 1
ATOM 2313 O O . PRO A 1 293 ? -10.211 7.449 -13.984 1 96.31 293 PRO A O 1
ATOM 2316 N N . ILE A 1 294 ? -11.602 6.387 -12.633 1 96.5 294 ILE A N 1
ATOM 2317 C CA . ILE A 1 294 ? -11.367 7.293 -11.516 1 96.5 294 ILE A CA 1
ATOM 2318 C C . ILE A 1 294 ? -9.898 7.234 -11.102 1 96.5 294 ILE A C 1
ATOM 2320 O O . ILE A 1 294 ? -9.312 8.25 -10.719 1 96.5 294 ILE A O 1
ATOM 2324 N N . SER A 1 295 ? -9.297 6.031 -11.18 1 95.69 295 SER A N 1
ATOM 2325 C CA . SER A 1 295 ? -7.906 5.852 -10.773 1 95.69 295 SER A CA 1
ATOM 2326 C C . SER A 1 295 ? -6.961 6.637 -11.68 1 95.69 295 SER A C 1
ATOM 2328 O O . SER A 1 295 ? -5.801 6.867 -11.32 1 95.69 295 SER A O 1
ATOM 2330 N N . TYR A 1 296 ? -7.445 7.148 -12.812 1 94.5 296 TYR A N 1
ATOM 2331 C CA . TYR A 1 296 ? -6.602 7.883 -13.75 1 94.5 296 TYR A CA 1
ATOM 2332 C C . TYR A 1 296 ? -6.934 9.367 -13.734 1 94.5 296 TYR A C 1
ATOM 2334 O O . TYR A 1 296 ? -6.281 10.164 -14.414 1 94.5 296 TYR A O 1
ATOM 2342 N N . LEU A 1 297 ? -7.895 9.773 -12.977 1 95.25 297 LEU A N 1
ATOM 2343 C CA . LEU A 1 297 ? -8.297 11.18 -12.914 1 95.25 297 LEU A CA 1
ATOM 2344 C C . LEU A 1 297 ? -7.398 11.961 -11.969 1 95.25 297 LEU A C 1
ATOM 2346 O O . LEU A 1 297 ? -6.789 11.383 -11.062 1 95.25 297 LEU A O 1
ATOM 2350 N N . PRO A 1 298 ? -7.383 13.297 -12.234 1 93.69 298 PRO A N 1
ATOM 2351 C CA . PRO A 1 298 ? -6.742 14.117 -11.203 1 93.69 298 PRO A CA 1
ATOM 2352 C C . PRO A 1 298 ? -7.359 13.906 -9.82 1 93.69 298 PRO A C 1
ATOM 2354 O O . PRO A 1 298 ? -8.578 13.727 -9.703 1 93.69 298 PRO A O 1
ATOM 2357 N N . THR A 1 299 ? -6.527 13.953 -8.836 1 95.75 299 THR A N 1
ATOM 2358 C CA . THR A 1 299 ? -6.91 13.602 -7.469 1 95.75 299 THR A CA 1
ATOM 2359 C C . THR A 1 299 ? -8.117 14.414 -7.02 1 95.75 299 THR A C 1
ATOM 2361 O O . THR A 1 299 ? -9.031 13.875 -6.391 1 95.75 299 THR A O 1
ATOM 2364 N N . GLU A 1 300 ? -8.18 15.688 -7.312 1 94.56 300 GLU A N 1
ATOM 2365 C CA . GLU A 1 300 ? -9.281 16.547 -6.875 1 94.56 300 GLU A CA 1
ATOM 2366 C C . GLU A 1 300 ? -10.609 16.078 -7.461 1 94.56 300 GLU A C 1
ATOM 2368 O O . GLU A 1 300 ? -11.633 16.109 -6.781 1 94.56 300 GLU A O 1
ATOM 2373 N N . LEU A 1 301 ? -10.555 15.688 -8.727 1 95.88 301 LEU A N 1
ATOM 2374 C CA . LEU A 1 301 ? -11.766 15.195 -9.367 1 95.88 301 LEU A CA 1
ATOM 2375 C C . LEU A 1 301 ? -12.172 13.836 -8.797 1 95.88 301 LEU A C 1
ATOM 2377 O O . LEU A 1 301 ? -13.359 13.578 -8.594 1 95.88 301 LEU A O 1
ATOM 2381 N N . ALA A 1 302 ? -11.211 12.984 -8.562 1 97.12 302 ALA A N 1
ATOM 2382 C CA . ALA A 1 302 ? -11.484 11.695 -7.926 1 97.12 302 ALA A CA 1
ATOM 2383 C C . ALA A 1 302 ? -12.117 11.891 -6.551 1 97.12 302 ALA A C 1
ATOM 2385 O O . ALA A 1 302 ? -13.086 11.211 -6.203 1 97.12 302 ALA A O 1
ATOM 2386 N N . ASP A 1 303 ? -11.578 12.836 -5.801 1 97.12 303 ASP A N 1
ATOM 2387 C CA . ASP A 1 303 ? -12.125 13.133 -4.48 1 97.12 303 ASP A CA 1
ATOM 2388 C C . ASP A 1 303 ? -13.586 13.562 -4.574 1 97.12 303 ASP A C 1
ATOM 2390 O O . ASP A 1 303 ? -14.43 13.102 -3.797 1 97.12 303 ASP A O 1
ATOM 2394 N N . PHE A 1 304 ? -13.828 14.422 -5.512 1 96.19 304 PHE A N 1
ATOM 2395 C CA . PHE A 1 304 ? -15.18 14.922 -5.695 1 96.19 304 PHE A CA 1
ATOM 2396 C C . PHE A 1 304 ? -16.141 13.789 -6.016 1 96.19 304 PHE A C 1
ATOM 2398 O O . PHE A 1 304 ? -17.188 13.656 -5.383 1 96.19 304 PHE A O 1
ATOM 2405 N N . LEU A 1 305 ? -15.781 12.93 -6.973 1 95.69 305 LEU A N 1
ATOM 2406 C CA . LEU A 1 305 ? -16.656 11.852 -7.438 1 95.69 305 LEU A CA 1
ATOM 2407 C C . LEU A 1 305 ? -16.875 10.82 -6.336 1 95.69 305 LEU A C 1
ATOM 2409 O O . LEU A 1 305 ? -17.969 10.258 -6.215 1 95.69 305 LEU A O 1
ATOM 2413 N N . LEU A 1 306 ? -15.914 10.617 -5.496 1 95.19 306 LEU A N 1
ATOM 2414 C CA . LEU A 1 306 ? -15.969 9.555 -4.496 1 95.19 306 LEU A CA 1
ATOM 2415 C C . LEU A 1 306 ? -16.656 10.039 -3.229 1 95.19 306 LEU A C 1
ATOM 2417 O O . LEU A 1 306 ? -17.078 9.234 -2.395 1 95.19 306 LEU A O 1
ATOM 2421 N N . THR A 1 307 ? -16.781 11.344 -3.037 1 94.44 307 THR A N 1
ATOM 2422 C CA . THR A 1 307 ? -17.328 11.844 -1.784 1 94.44 307 THR A CA 1
ATOM 2423 C C . THR A 1 307 ? -18.641 12.586 -2.033 1 94.44 307 THR A C 1
ATOM 2425 O O . THR A 1 307 ? -19.234 13.141 -1.104 1 94.44 307 THR A O 1
ATOM 2428 N N . ARG A 1 308 ? -19.109 12.664 -3.193 1 90.88 308 ARG A N 1
ATOM 2429 C CA . ARG A 1 308 ? -20.281 13.469 -3.561 1 90.88 308 ARG A CA 1
ATOM 2430 C C . ARG A 1 308 ? -21.5 13.047 -2.76 1 90.88 308 ARG A C 1
ATOM 2432 O O . ARG A 1 308 ? -22.344 13.883 -2.416 1 90.88 308 ARG A O 1
ATOM 2439 N N . SER A 1 309 ? -21.641 11.797 -2.404 1 89.12 309 SER A N 1
ATOM 2440 C CA . SER A 1 309 ? -22.828 11.312 -1.703 1 89.12 309 SER A CA 1
ATOM 2441 C C . SER A 1 309 ? -22.516 11.031 -0.234 1 89.12 309 SER A C 1
ATOM 2443 O O . SER A 1 309 ? -23.328 10.43 0.467 1 89.12 309 SER A O 1
ATOM 2445 N N . ALA A 1 310 ? -21.375 11.391 0.18 1 90.88 310 ALA A N 1
ATOM 2446 C CA . ALA A 1 310 ? -20.984 11.125 1.564 1 90.88 310 ALA A CA 1
ATOM 2447 C C . ALA A 1 310 ? -21.781 12 2.529 1 90.88 310 ALA A C 1
ATOM 2449 O O . ALA A 1 310 ? -22.031 13.18 2.248 1 90.88 310 ALA A O 1
ATOM 2450 N N . PRO A 1 311 ? -22.141 11.422 3.611 1 93.69 311 PRO A N 1
ATOM 2451 C CA . PRO A 1 311 ? -22.844 12.242 4.602 1 93.69 311 PRO A CA 1
ATOM 2452 C C . PRO A 1 311 ? -21.953 13.305 5.234 1 93.69 311 PRO A C 1
ATOM 2454 O O . PRO A 1 311 ? -20.719 13.164 5.23 1 93.69 311 PRO A O 1
ATOM 2457 N N . LYS A 1 312 ? -22.625 14.297 5.805 1 93.81 312 LYS A N 1
ATOM 2458 C CA . LYS A 1 312 ? -21.906 15.383 6.449 1 93.81 312 LYS A CA 1
ATOM 2459 C C . LYS A 1 312 ? -21.875 15.203 7.965 1 93.81 312 LYS A C 1
ATOM 2461 O O . LYS A 1 312 ? -22.906 14.914 8.586 1 93.81 312 LYS A O 1
ATOM 2466 N N . PRO A 1 313 ? -20.656 15.336 8.516 1 96 313 PRO A N 1
ATOM 2467 C CA . PRO A 1 313 ? -20.594 15.227 9.977 1 96 313 PRO A CA 1
ATOM 2468 C C . PRO A 1 313 ? -21.266 16.391 10.688 1 96 313 PRO A C 1
ATOM 2470 O O . PRO A 1 313 ? -21.547 17.422 10.07 1 96 313 PRO A O 1
ATOM 2473 N N . ALA A 1 314 ? -21.531 16.188 11.977 1 94.88 314 ALA A N 1
ATOM 2474 C CA . ALA A 1 314 ? -22.25 17.172 12.773 1 94.88 314 ALA A CA 1
ATOM 2475 C C . ALA A 1 314 ? -21.438 18.453 12.922 1 94.88 314 ALA A C 1
ATOM 2477 O O . ALA A 1 314 ? -21.984 19.562 12.797 1 94.88 314 ALA A O 1
ATOM 2478 N N . ASN A 1 315 ? -20.172 18.297 13.219 1 91.5 315 ASN A N 1
ATOM 2479 C CA . ASN A 1 315 ? -19.312 19.469 13.43 1 91.5 315 ASN A CA 1
ATOM 2480 C C . ASN A 1 315 ? -18.453 19.75 12.203 1 91.5 315 ASN A C 1
ATOM 2482 O O . ASN A 1 315 ? -17.219 19.75 12.289 1 91.5 315 ASN A O 1
ATOM 2486 N N . ARG A 1 316 ? -19.125 20.047 11.094 1 87.5 316 ARG A N 1
ATOM 2487 C CA . ARG A 1 316 ? -18.391 20.359 9.859 1 87.5 316 ARG A CA 1
ATOM 2488 C C . ARG A 1 316 ? -17.875 21.781 9.875 1 87.5 316 ARG A C 1
ATOM 2490 O O . ARG A 1 316 ? -18.406 22.641 10.586 1 87.5 316 ARG A O 1
ATOM 2497 N N . ALA A 1 317 ? -16.75 21.984 9.188 1 85.19 317 ALA A N 1
ATOM 2498 C CA . ALA A 1 317 ? -16.172 23.328 9.094 1 85.19 317 ALA A CA 1
ATOM 2499 C C . ALA A 1 317 ? -17.016 24.219 8.188 1 85.19 317 ALA A C 1
ATOM 2501 O O . ALA A 1 317 ? -17.672 23.734 7.27 1 85.19 317 ALA A O 1
ATOM 2502 N N . MET B 1 1 ? -9.664 27.688 -33.906 1 75.38 1 MET B N 1
ATOM 2503 C CA . MET B 1 1 ? -10.125 26.688 -32.938 1 75.38 1 MET B CA 1
ATOM 2504 C C . MET B 1 1 ? -9.008 26.312 -31.969 1 75.38 1 MET B C 1
ATOM 2506 O O . MET B 1 1 ? -9.203 26.344 -30.766 1 75.38 1 MET B O 1
ATOM 2510 N N . TRP B 1 2 ? -7.758 26.234 -32.438 1 87.81 2 TRP B N 1
ATOM 2511 C CA . TRP B 1 2 ? -6.645 25.828 -31.578 1 87.81 2 TRP B CA 1
ATOM 2512 C C . TRP B 1 2 ? -6.176 26.984 -30.719 1 87.81 2 TRP B C 1
ATOM 2514 O O . TRP B 1 2 ? -5.676 26.781 -29.609 1 87.81 2 TRP B O 1
ATOM 2524 N N . PHE B 1 3 ? -6.414 28.188 -31.25 1 89.5 3 PHE B N 1
ATOM 2525 C CA . PHE B 1 3 ? -6.016 29.375 -30.5 1 89.5 3 PHE B CA 1
ATOM 2526 C C . PHE B 1 3 ? -6.785 29.484 -29.188 1 89.5 3 PHE B C 1
ATOM 2528 O O . PHE B 1 3 ? -6.203 29.797 -28.156 1 89.5 3 PHE B O 1
ATOM 2535 N N . TRP B 1 4 ? -8.023 29.203 -29.281 1 90.75 4 TRP B N 1
ATOM 2536 C CA . TRP B 1 4 ? -8.859 29.266 -28.078 1 90.75 4 TRP B CA 1
ATOM 2537 C C . TRP B 1 4 ? -8.453 28.203 -27.078 1 90.75 4 TRP B C 1
ATOM 2539 O O . TRP B 1 4 ? -8.453 28.438 -25.859 1 90.75 4 TRP B O 1
ATOM 2549 N N . LEU B 1 5 ? -8.102 27.094 -27.562 1 89.81 5 LEU B N 1
ATOM 2550 C CA . LEU B 1 5 ? -7.645 26.016 -26.672 1 89.81 5 LEU B CA 1
ATOM 2551 C C . LEU B 1 5 ? -6.344 26.406 -25.984 1 89.81 5 LEU B C 1
ATOM 2553 O O . LEU B 1 5 ? -6.191 26.203 -24.781 1 89.81 5 LEU B O 1
ATOM 2557 N N . PHE B 1 6 ? -5.461 26.953 -26.703 1 90.88 6 PHE B N 1
ATOM 2558 C CA . PHE B 1 6 ? -4.191 27.375 -26.125 1 90.88 6 PHE B CA 1
ATOM 2559 C C . PHE B 1 6 ? -4.402 28.5 -25.109 1 90.88 6 PHE B C 1
ATOM 2561 O O . PHE B 1 6 ? -3.732 28.547 -24.078 1 90.88 6 PHE B O 1
ATOM 2568 N N . ALA B 1 7 ? -5.273 29.359 -25.469 1 90.56 7 ALA B N 1
ATOM 2569 C CA . ALA B 1 7 ? -5.594 30.453 -24.547 1 90.56 7 ALA B CA 1
ATOM 2570 C C . ALA B 1 7 ? -6.199 29.906 -23.25 1 90.56 7 ALA B C 1
ATOM 2572 O O . ALA B 1 7 ? -5.867 30.375 -22.156 1 90.56 7 ALA B O 1
ATOM 2573 N N . LEU B 1 8 ? -7.035 29.016 -23.359 1 91.5 8 LEU B N 1
ATOM 2574 C CA . LEU B 1 8 ? -7.652 28.406 -22.188 1 91.5 8 LEU B CA 1
ATOM 2575 C C . LEU B 1 8 ? -6.605 27.703 -21.328 1 91.5 8 LEU B C 1
ATOM 2577 O O . LEU B 1 8 ? -6.652 27.781 -20.094 1 91.5 8 LEU B O 1
ATOM 2581 N N . ILE B 1 9 ? -5.754 27 -21.922 1 90.06 9 ILE B N 1
ATOM 2582 C CA . ILE B 1 9 ? -4.664 26.328 -21.219 1 90.06 9 ILE B CA 1
ATOM 2583 C C . ILE B 1 9 ? -3.779 27.359 -20.531 1 90.06 9 ILE B C 1
ATOM 2585 O O . ILE B 1 9 ? -3.414 27.203 -19.359 1 90.06 9 ILE B O 1
ATOM 2589 N N . GLY B 1 10 ? -3.467 28.344 -21.234 1 90.75 10 GLY B N 1
ATOM 2590 C CA . GLY B 1 10 ? -2.686 29.422 -20.656 1 90.75 10 GLY B CA 1
ATOM 2591 C C . GLY B 1 10 ? -3.354 30.062 -19.453 1 90.75 10 GLY B C 1
ATOM 2592 O O . GLY B 1 10 ? -2.703 30.312 -18.438 1 90.75 10 GLY B O 1
ATOM 2593 N N . PHE B 1 11 ? -4.605 30.328 -19.594 1 91.5 11 PHE B N 1
ATOM 2594 C CA . PHE B 1 11 ? -5.363 30.922 -18.5 1 91.5 11 PHE B CA 1
ATOM 2595 C C . PHE B 1 11 ? -5.395 29.969 -17.297 1 91.5 11 PHE B C 1
ATOM 2597 O O . PHE B 1 11 ? -5.328 30.422 -16.156 1 91.5 11 PHE B O 1
ATOM 2604 N N . TYR B 1 12 ? -5.543 28.766 -17.594 1 89.88 12 TYR B N 1
ATOM 2605 C CA . TYR B 1 12 ? -5.539 27.781 -16.531 1 89.88 12 TYR B CA 1
ATOM 2606 C C . TYR B 1 12 ? -4.219 27.797 -15.766 1 89.88 12 TYR B C 1
ATOM 2608 O O . TYR B 1 12 ? -4.211 27.812 -14.531 1 89.88 12 TYR B O 1
ATOM 2616 N N . PHE B 1 13 ? -3.186 27.844 -16.453 1 90.62 13 PHE B N 1
ATOM 2617 C CA . PHE B 1 13 ? -1.876 27.844 -15.812 1 90.62 13 PHE B CA 1
ATOM 2618 C C . PHE B 1 13 ? -1.645 29.141 -15.062 1 90.62 13 PHE B C 1
ATOM 2620 O O . PHE B 1 13 ? -1.014 29.156 -14 1 90.62 13 PHE B O 1
ATOM 2627 N N . LEU B 1 14 ? -2.111 30.172 -15.633 1 91.5 14 LEU B N 1
ATOM 2628 C CA . LEU B 1 14 ? -2.014 31.453 -14.93 1 91.5 14 LEU B CA 1
ATOM 2629 C C . LEU B 1 14 ? -2.854 31.438 -13.656 1 91.5 14 LEU B C 1
ATOM 2631 O O . LEU B 1 14 ? -2.424 31.953 -12.625 1 91.5 14 LEU B O 1
ATOM 2635 N N . TYR B 1 15 ? -3.959 30.953 -13.805 1 91.88 15 TYR B N 1
ATOM 2636 C CA . TYR B 1 15 ? -4.832 30.828 -12.648 1 91.88 15 TYR B CA 1
ATOM 2637 C C . TYR B 1 15 ? -4.176 29.984 -11.555 1 91.88 15 TYR B C 1
ATOM 2639 O O . TYR B 1 15 ? -4.152 30.375 -10.391 1 91.88 15 TYR B O 1
ATOM 2647 N N . ARG B 1 16 ? -3.674 28.891 -11.922 1 90.56 16 ARG B N 1
ATOM 2648 C CA . ARG B 1 16 ? -3.004 28 -10.969 1 90.56 16 ARG B CA 1
ATOM 2649 C C . ARG B 1 16 ? -1.799 28.688 -10.336 1 90.56 16 ARG B C 1
ATOM 2651 O O . ARG B 1 16 ? -1.541 28.531 -9.148 1 90.56 16 ARG B O 1
ATOM 2658 N N . TRP B 1 17 ? -1.143 29.375 -11.164 1 91.75 17 TRP B N 1
ATOM 2659 C CA . TRP B 1 17 ? 0.024 30.109 -10.68 1 91.75 17 TRP B CA 1
ATOM 2660 C C . TRP B 1 17 ? -0.378 31.156 -9.648 1 91.75 17 TRP B C 1
ATOM 2662 O O . TRP B 1 17 ? 0.266 31.297 -8.609 1 91.75 17 TRP B O 1
ATOM 2672 N N . CYS B 1 18 ? -1.371 31.828 -9.891 1 93.38 18 CYS B N 1
ATOM 2673 C CA . CYS B 1 18 ? -1.862 32.844 -8.969 1 93.38 18 CYS B CA 1
ATOM 2674 C C . CYS B 1 18 ? -2.361 32.219 -7.676 1 93.38 18 CYS B C 1
ATOM 2676 O O . CYS B 1 18 ? -2.113 32.75 -6.59 1 93.38 18 CYS B O 1
ATOM 2678 N N . ARG B 1 19 ? -2.986 31.172 -7.855 1 92.88 19 ARG B N 1
ATOM 2679 C CA . ARG B 1 19 ? -3.514 30.453 -6.699 1 92.88 19 ARG B CA 1
ATOM 2680 C C . ARG B 1 19 ? -2.387 29.922 -5.824 1 92.88 19 ARG B C 1
ATOM 2682 O O . ARG B 1 19 ? -2.457 29.984 -4.594 1 92.88 19 ARG B O 1
ATOM 2689 N N . ASP B 1 20 ? -1.398 29.453 -6.422 1 94.31 20 ASP B N 1
ATOM 2690 C CA . ASP B 1 20 ? -0.261 28.859 -5.723 1 94.31 20 ASP B CA 1
ATOM 2691 C C . ASP B 1 20 ? 0.513 29.922 -4.941 1 94.31 20 ASP B C 1
ATOM 2693 O O . ASP B 1 20 ? 1.204 29.609 -3.971 1 94.31 20 ASP B O 1
ATOM 2697 N N . LYS B 1 21 ? 0.355 31.156 -5.32 1 94.88 21 LYS B N 1
ATOM 2698 C CA . LYS B 1 21 ? 1.125 32.25 -4.711 1 94.88 21 LYS B CA 1
ATOM 2699 C C . LYS B 1 21 ? 0.454 32.75 -3.438 1 94.88 21 LYS B C 1
ATOM 2701 O O . LYS B 1 21 ? 1.068 33.469 -2.65 1 94.88 21 LYS B O 1
ATOM 2706 N N . GLN B 1 22 ? -0.698 32.344 -3.232 1 95.69 22 GLN B N 1
ATOM 2707 C CA . GLN B 1 22 ? -1.408 32.812 -2.047 1 95.69 22 GLN B CA 1
ATOM 2708 C C . GLN B 1 22 ? -0.967 32.062 -0.803 1 95.69 22 GLN B C 1
ATOM 2710 O O . GLN B 1 22 ? -1.238 30.859 -0.677 1 95.69 22 GLN B O 1
ATOM 2715 N N . ILE B 1 23 ? -0.316 32.812 0.104 1 95.19 23 ILE B N 1
ATOM 2716 C CA . ILE B 1 23 ? 0.22 32.25 1.33 1 95.19 23 ILE B CA 1
ATOM 2717 C C . ILE B 1 23 ? -0.466 32.875 2.541 1 95.19 23 ILE B C 1
ATOM 2719 O O . ILE B 1 23 ? -0.725 34.062 2.561 1 95.19 23 ILE B O 1
ATOM 2723 N N . HIS B 1 24 ? -0.697 32.094 3.527 1 93.75 24 HIS B N 1
ATOM 2724 C CA . HIS B 1 24 ? -1.271 32.625 4.758 1 93.75 24 HIS B CA 1
ATOM 2725 C C . HIS B 1 24 ? -0.296 33.562 5.457 1 93.75 24 HIS B C 1
ATOM 2727 O O . HIS B 1 24 ? 0.907 33.281 5.5 1 93.75 24 HIS B O 1
ATOM 2733 N N . GLN B 1 25 ? -0.664 34.781 5.98 1 86.62 25 GLN B N 1
ATOM 2734 C CA . GLN B 1 25 ? 0.21 35.781 6.578 1 86.62 25 GLN B CA 1
ATOM 2735 C C . GLN B 1 25 ? 0.366 35.531 8.078 1 86.62 25 GLN B C 1
ATOM 2737 O O . GLN B 1 25 ? 1.384 35.906 8.664 1 86.62 25 GLN B O 1
ATOM 2742 N N . ASN B 1 26 ? -0.545 34.938 8.805 1 85.69 26 ASN B N 1
ATOM 2743 C CA . ASN B 1 26 ? -0.54 34.844 10.266 1 85.69 26 ASN B CA 1
ATOM 2744 C C . ASN B 1 26 ? -0.201 33.406 10.719 1 85.69 26 ASN B C 1
ATOM 2746 O O . ASN B 1 26 ? -0.966 32.781 11.461 1 85.69 26 ASN B O 1
ATOM 2750 N N . LEU B 1 27 ? 1.184 33.125 10.359 1 90.94 27 LEU B N 1
ATOM 2751 C CA . LEU B 1 27 ? 1.512 31.734 10.664 1 90.94 27 LEU B CA 1
ATOM 2752 C C . LEU B 1 27 ? 2.432 31.641 11.883 1 90.94 27 LEU B C 1
ATOM 2754 O O . LEU B 1 27 ? 2.812 30.547 12.297 1 90.94 27 LEU B O 1
ATOM 2758 N N . THR B 1 28 ? 2.742 32.781 12.484 1 91.81 28 THR B N 1
ATOM 2759 C CA . THR B 1 28 ? 3.736 32.812 13.555 1 91.81 28 THR B CA 1
ATOM 2760 C C . THR B 1 28 ? 3.205 32.125 14.805 1 91.81 28 THR B C 1
ATOM 2762 O O . THR B 1 28 ? 3.982 31.703 15.672 1 91.81 28 THR B O 1
ATOM 2765 N N . ASP B 1 29 ? 1.928 32 14.961 1 92.38 29 ASP B N 1
ATOM 2766 C CA . ASP B 1 29 ? 1.361 31.375 16.141 1 92.38 29 ASP B CA 1
ATOM 2767 C C . ASP B 1 29 ? 0.975 29.922 15.852 1 92.38 29 ASP B C 1
ATOM 2769 O O . ASP B 1 29 ? 0.429 29.234 16.719 1 92.38 29 ASP B O 1
ATOM 2773 N N . LYS B 1 30 ? 1.264 29.469 14.703 1 96.12 30 LYS B N 1
ATOM 2774 C CA . LYS B 1 30 ? 0.872 28.125 14.297 1 96.12 30 LYS B CA 1
ATOM 2775 C C . LYS B 1 30 ? 1.96 27.109 14.641 1 96.12 30 LYS B C 1
ATOM 2777 O O . LYS B 1 30 ? 3.15 27.375 14.469 1 96.12 30 LYS B O 1
ATOM 2782 N N . TYR B 1 31 ? 1.535 25.969 15.188 1 98.5 31 TYR B N 1
ATOM 2783 C CA . TYR B 1 31 ? 2.447 24.891 15.547 1 98.5 31 TYR B CA 1
ATOM 2784 C C . TYR B 1 31 ? 2.494 23.828 14.453 1 98.5 31 TYR B C 1
ATOM 2786 O O . TYR B 1 31 ? 1.456 23.438 13.914 1 98.5 31 TYR B O 1
ATOM 2794 N N . VAL B 1 32 ? 3.676 23.422 14.109 1 98.88 32 VAL B N 1
ATOM 2795 C CA . VAL B 1 32 ? 3.885 22.328 13.164 1 98.88 32 VAL B CA 1
ATOM 2796 C C . VAL B 1 32 ? 4.715 21.234 13.812 1 98.88 32 VAL B C 1
ATOM 2798 O O . VAL B 1 32 ? 5.789 21.484 14.352 1 98.88 32 VAL B O 1
ATOM 2801 N N . PHE B 1 33 ? 4.168 20.016 13.812 1 98.94 33 PHE B N 1
ATOM 2802 C CA . PHE B 1 33 ? 4.887 18.844 14.305 1 98.94 33 PHE B CA 1
ATOM 2803 C C . PHE B 1 33 ? 5.496 18.062 13.156 1 98.94 33 PHE B C 1
ATOM 2805 O O . PHE B 1 33 ? 4.809 17.719 12.188 1 98.94 33 PHE B O 1
ATOM 2812 N N . ILE B 1 34 ? 6.789 17.781 13.211 1 98.94 34 ILE B N 1
ATOM 2813 C CA . ILE B 1 34 ? 7.508 17.094 12.141 1 98.94 34 ILE B CA 1
ATOM 2814 C C . ILE B 1 34 ? 8.219 15.867 12.695 1 98.94 34 ILE B C 1
ATOM 2816 O O . ILE B 1 34 ? 8.953 15.961 13.68 1 98.94 34 ILE B O 1
ATOM 2820 N N . THR B 1 35 ? 7.996 14.734 12.078 1 98.94 35 THR B N 1
ATOM 2821 C CA . THR B 1 35 ? 8.734 13.547 12.477 1 98.94 35 THR B CA 1
ATOM 2822 C C . THR B 1 35 ? 9.992 13.383 11.633 1 98.94 35 THR B C 1
ATOM 2824 O O . THR B 1 35 ? 10.055 13.844 10.5 1 98.94 35 THR B O 1
ATOM 2827 N N . GLY B 1 36 ? 10.992 12.664 12.203 1 98.5 36 GLY B N 1
ATOM 2828 C CA . GLY B 1 36 ? 12.203 12.359 11.477 1 98.5 36 GLY B CA 1
ATOM 2829 C C . GLY B 1 36 ? 13.055 13.586 11.188 1 98.5 36 GLY B C 1
ATOM 2830 O O . GLY B 1 36 ? 13.43 13.828 10.039 1 98.5 36 GLY B O 1
ATOM 2831 N N . CYS B 1 37 ? 13.445 14.328 12.219 1 98.75 37 CYS B N 1
ATOM 2832 C CA . CYS B 1 37 ? 14.133 15.602 12.031 1 98.75 37 CYS B CA 1
ATOM 2833 C C . CYS B 1 37 ? 15.633 15.445 12.273 1 98.75 37 CYS B C 1
ATOM 2835 O O . CYS B 1 37 ? 16.359 16.438 12.336 1 98.75 37 CYS B O 1
ATOM 2837 N N . ASP B 1 38 ? 16.141 14.227 12.359 1 97.75 38 ASP B N 1
ATOM 2838 C CA . ASP B 1 38 ? 17.562 14 12.594 1 97.75 38 ASP B CA 1
ATOM 2839 C C . ASP B 1 38 ? 18.406 14.523 11.43 1 97.75 38 ASP B C 1
ATOM 2841 O O . ASP B 1 38 ? 19.516 15.031 11.633 1 97.75 38 ASP B O 1
ATOM 2845 N N . SER B 1 39 ? 17.875 14.352 10.242 1 95.38 39 SER B N 1
ATOM 2846 C CA . SER B 1 39 ? 18.578 14.703 9.023 1 95.38 39 SER B CA 1
ATOM 2847 C C . SER B 1 39 ? 17.625 14.852 7.848 1 95.38 39 SER B C 1
ATOM 2849 O O . SER B 1 39 ? 16.406 14.828 8.031 1 95.38 39 SER B O 1
ATOM 2851 N N . GLY B 1 40 ? 18.188 15.188 6.781 1 96.38 40 GLY B N 1
ATOM 2852 C CA . GLY B 1 40 ? 17.438 15.125 5.531 1 96.38 40 GLY B CA 1
ATOM 2853 C C . GLY B 1 40 ? 16.344 16.156 5.438 1 96.38 40 GLY B C 1
ATOM 2854 O O . GLY B 1 40 ? 16.547 17.328 5.793 1 96.38 40 GLY B O 1
ATOM 2855 N N . PHE B 1 41 ? 15.234 15.719 4.836 1 98.5 41 PHE B N 1
ATOM 2856 C CA . PHE B 1 41 ? 14.117 16.625 4.551 1 98.5 41 PHE B CA 1
ATOM 2857 C C . PHE B 1 41 ? 13.562 17.219 5.836 1 98.5 41 PHE B C 1
ATOM 2859 O O . PHE B 1 41 ? 13.32 18.422 5.91 1 98.5 41 PHE B O 1
ATOM 2866 N N . GLY B 1 42 ? 13.336 16.328 6.863 1 98.69 42 GLY B N 1
ATOM 2867 C CA . GLY B 1 42 ? 12.742 16.797 8.102 1 98.69 42 GLY B CA 1
ATOM 2868 C C . GLY B 1 42 ? 13.578 17.859 8.805 1 98.69 42 GLY B C 1
ATOM 2869 O O . GLY B 1 42 ? 13.039 18.859 9.281 1 98.69 42 GLY B O 1
ATOM 2870 N N . ASN B 1 43 ? 14.836 17.594 8.844 1 98.62 43 ASN B N 1
ATOM 2871 C CA . ASN B 1 43 ? 15.758 18.547 9.461 1 98.62 43 ASN B CA 1
ATOM 2872 C C . ASN B 1 43 ? 15.734 19.891 8.75 1 98.62 43 ASN B C 1
ATOM 2874 O O . ASN B 1 43 ? 15.586 20.938 9.383 1 98.62 43 ASN B O 1
ATOM 2878 N N . LEU B 1 44 ? 15.852 19.859 7.457 1 98.69 44 LEU B N 1
ATOM 2879 C CA . LEU B 1 44 ? 15.875 21.078 6.66 1 98.69 44 LEU B CA 1
ATOM 2880 C C . LEU B 1 44 ? 14.547 21.812 6.766 1 98.69 44 LEU B C 1
ATOM 2882 O O . LEU B 1 44 ? 14.516 23.047 6.891 1 98.69 44 LEU B O 1
ATOM 2886 N N . LEU B 1 45 ? 13.461 21.094 6.707 1 98.88 45 LEU B N 1
ATOM 2887 C CA . LEU B 1 45 ? 12.148 21.719 6.816 1 98.88 45 LEU B CA 1
ATOM 2888 C C . LEU B 1 45 ? 11.984 22.406 8.164 1 98.88 45 LEU B C 1
ATOM 2890 O O . LEU B 1 45 ? 11.461 23.531 8.234 1 98.88 45 LEU B O 1
ATOM 2894 N N . ALA B 1 46 ? 12.383 21.719 9.211 1 98.88 46 ALA B N 1
ATOM 2895 C CA . ALA B 1 46 ? 12.281 22.297 10.555 1 98.88 46 ALA B CA 1
ATOM 2896 C C . ALA B 1 46 ? 13.008 23.641 10.641 1 98.88 46 ALA B C 1
ATOM 2898 O O . ALA B 1 46 ? 12.469 24.609 11.164 1 98.88 46 ALA B O 1
ATOM 2899 N N . ARG B 1 47 ? 14.148 23.688 10.086 1 98.75 47 ARG B N 1
ATOM 2900 C CA . ARG B 1 47 ? 14.938 24.906 10.102 1 98.75 47 ARG B CA 1
ATOM 2901 C C . ARG B 1 47 ? 14.281 26 9.258 1 98.75 47 ARG B C 1
ATOM 2903 O O . ARG B 1 47 ? 14.258 27.156 9.648 1 98.75 47 ARG B O 1
ATOM 2910 N N . GLN B 1 48 ? 13.781 25.609 8.117 1 98.25 48 GLN B N 1
ATOM 2911 C CA . GLN B 1 48 ? 13.125 26.547 7.223 1 98.25 48 GLN B CA 1
ATOM 2912 C C . GLN B 1 48 ? 11.914 27.188 7.887 1 98.25 48 GLN B C 1
ATOM 2914 O O . GLN B 1 48 ? 11.727 28.406 7.828 1 98.25 48 GLN B O 1
ATOM 2919 N N . LEU B 1 49 ? 11.078 26.359 8.5 1 98.44 49 LEU B N 1
ATOM 2920 C CA . LEU B 1 49 ? 9.859 26.859 9.133 1 98.44 49 LEU B CA 1
ATOM 2921 C C . LEU B 1 49 ? 10.188 27.703 10.359 1 98.44 49 LEU B C 1
ATOM 2923 O O . LEU B 1 49 ? 9.531 28.719 10.609 1 98.44 49 LEU B O 1
ATOM 2927 N N . ASP B 1 50 ? 11.195 27.266 11.07 1 98.25 50 ASP B N 1
ATOM 2928 C CA . ASP B 1 50 ? 11.664 28.062 12.203 1 98.25 50 ASP B CA 1
ATOM 2929 C C . ASP B 1 50 ? 12.133 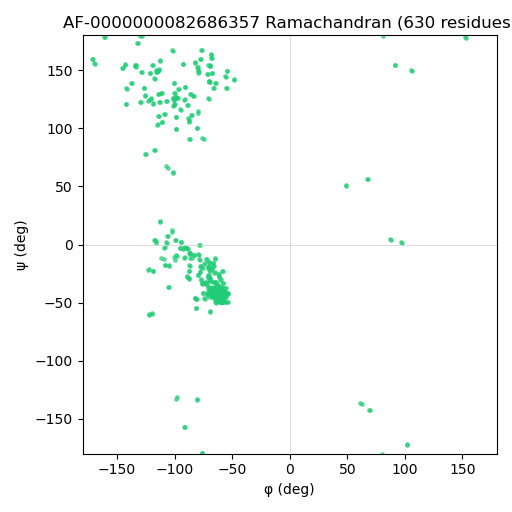29.438 11.75 1 98.25 50 ASP B C 1
ATOM 2931 O O . ASP B 1 50 ? 11.82 30.453 12.383 1 98.25 50 ASP B O 1
ATOM 2935 N N . GLY B 1 51 ? 12.844 29.453 10.672 1 96.62 51 GLY B N 1
ATOM 2936 C CA . GLY B 1 51 ? 13.328 30.703 10.109 1 96.62 51 GLY B CA 1
ATOM 2937 C C . GLY B 1 51 ? 12.203 31.641 9.68 1 96.62 51 GLY B C 1
ATOM 2938 O O . GLY B 1 51 ? 12.375 32.844 9.656 1 96.62 51 GLY B O 1
ATOM 2939 N N . ARG B 1 52 ? 11.078 31.078 9.391 1 94.81 52 ARG B N 1
ATOM 2940 C CA . ARG B 1 52 ? 9.914 31.859 8.977 1 94.81 52 ARG B CA 1
ATOM 2941 C C . ARG B 1 52 ? 9.078 32.281 10.18 1 94.81 52 ARG B C 1
ATOM 2943 O O . ARG B 1 52 ? 8.039 32.938 10.023 1 94.81 52 ARG B O 1
ATOM 2950 N N . GLY B 1 53 ? 9.492 31.828 11.352 1 95.5 53 GLY B N 1
ATOM 2951 C CA . GLY B 1 53 ? 8.883 32.281 12.586 1 95.5 53 GLY B CA 1
ATOM 2952 C C . GLY B 1 53 ? 7.816 31.344 13.109 1 95.5 53 GLY B C 1
ATOM 2953 O O . GLY B 1 53 ? 7.172 31.625 14.117 1 95.5 53 GLY B O 1
ATOM 2954 N N . LEU B 1 54 ? 7.555 30.188 12.445 1 97.25 54 LEU B N 1
ATOM 2955 C CA . LEU B 1 54 ? 6.574 29.234 12.93 1 97.25 54 LEU B CA 1
ATOM 2956 C C . LEU B 1 54 ? 7.074 28.531 14.195 1 97.25 54 LEU B C 1
ATOM 2958 O O . LEU B 1 54 ? 8.281 28.516 14.461 1 97.25 54 LEU B O 1
ATOM 2962 N N . ARG B 1 55 ? 6.145 28.078 14.992 1 98.25 55 ARG B N 1
ATOM 2963 C CA . ARG B 1 55 ? 6.492 27.25 16.141 1 98.25 55 ARG B CA 1
ATOM 2964 C C . ARG B 1 55 ? 6.625 25.781 15.734 1 98.25 55 ARG B C 1
ATOM 2966 O O . ARG B 1 55 ? 5.625 25.109 15.469 1 98.25 55 ARG B O 1
ATOM 2973 N N . VAL B 1 56 ? 7.848 25.297 15.781 1 98.81 56 VAL B N 1
ATOM 2974 C CA . VAL B 1 56 ? 8.117 23.969 15.25 1 98.81 56 VAL B CA 1
ATOM 2975 C C . VAL B 1 56 ? 8.352 22.984 16.391 1 98.81 56 VAL B C 1
ATOM 2977 O O . VAL B 1 56 ? 9.156 23.234 17.281 1 98.81 56 VAL B O 1
ATOM 2980 N N . LEU B 1 57 ? 7.59 21.953 16.422 1 98.94 57 LEU B N 1
ATOM 2981 C CA . LEU B 1 57 ? 7.793 20.797 17.297 1 98.94 57 LEU B CA 1
ATOM 2982 C C . LEU B 1 57 ? 8.469 19.656 16.547 1 98.94 57 LEU B C 1
ATOM 2984 O O . LEU B 1 57 ? 7.801 18.906 15.836 1 98.94 57 LEU B O 1
ATOM 2988 N N . ALA B 1 58 ? 9.773 19.516 16.719 1 98.94 58 ALA B N 1
ATOM 2989 C CA . ALA B 1 58 ? 10.578 18.609 15.914 1 98.94 58 ALA B CA 1
ATOM 2990 C C . ALA B 1 58 ? 10.852 17.312 16.656 1 98.94 58 ALA B C 1
ATOM 2992 O O . ALA B 1 58 ? 11.422 17.312 17.75 1 98.94 58 ALA B O 1
ATOM 2993 N N . ALA B 1 59 ? 10.445 16.219 16.094 1 98.94 59 ALA B N 1
ATOM 2994 C CA . ALA B 1 59 ? 10.719 14.914 16.672 1 98.94 59 ALA B CA 1
ATOM 2995 C C . ALA B 1 59 ? 11.938 14.266 16.016 1 98.94 59 ALA B C 1
ATOM 2997 O O . ALA B 1 59 ? 12.008 14.156 14.789 1 98.94 59 ALA B O 1
ATOM 2998 N N . CYS B 1 60 ? 12.891 13.875 16.828 1 98.75 60 CYS B N 1
ATOM 2999 C CA . CYS B 1 60 ? 14.094 13.172 16.391 1 98.75 60 CYS B CA 1
ATOM 3000 C C . CYS B 1 60 ? 14.141 11.758 16.969 1 98.75 60 CYS B C 1
ATOM 3002 O O . CYS B 1 60 ? 13.555 11.492 18.016 1 98.75 60 CYS B O 1
ATOM 3004 N N . LEU B 1 61 ? 14.742 10.891 16.219 1 98.38 61 LEU B N 1
ATOM 3005 C CA . LEU B 1 61 ? 14.945 9.531 16.703 1 98.38 61 LEU B CA 1
ATOM 3006 C C . LEU B 1 61 ? 16.078 9.477 17.719 1 98.38 61 LEU B C 1
ATOM 3008 O O . LEU B 1 61 ? 16.047 8.695 18.672 1 98.38 61 LEU B O 1
ATOM 3012 N N . THR B 1 62 ? 17.094 10.352 17.484 1 98.06 62 THR B N 1
ATOM 3013 C CA . THR B 1 62 ? 18.281 10.305 18.312 1 98.06 62 THR B CA 1
ATOM 3014 C C . THR B 1 62 ? 18.406 11.57 19.156 1 98.06 62 THR B C 1
ATOM 3016 O O . THR B 1 62 ? 18 12.648 18.734 1 98.06 62 THR B O 1
ATOM 3019 N N . GLN B 1 63 ? 19.047 11.414 20.328 1 98.12 63 GLN B N 1
ATOM 3020 C CA . GLN B 1 63 ? 19.312 12.555 21.203 1 98.12 63 GLN B CA 1
ATOM 3021 C C . GLN B 1 63 ? 20.281 13.531 20.531 1 98.12 63 GLN B C 1
ATOM 3023 O O . GLN B 1 63 ? 20.109 14.75 20.625 1 98.12 63 GLN B O 1
ATOM 3028 N N . ARG B 1 64 ? 21.281 12.984 19.875 1 97.62 64 ARG B N 1
ATOM 3029 C CA . ARG B 1 64 ? 22.266 13.812 19.188 1 97.62 64 ARG B CA 1
ATOM 3030 C C . ARG B 1 64 ? 21.594 14.688 18.125 1 97.62 64 ARG B C 1
ATOM 3032 O O . ARG B 1 64 ? 21.891 15.883 18.047 1 97.62 64 ARG B O 1
ATOM 3039 N N . GLY B 1 65 ? 20.688 14.109 17.312 1 98.25 65 GLY B N 1
ATOM 3040 C CA . GLY B 1 65 ? 19.969 14.875 16.312 1 98.25 65 GLY B CA 1
ATOM 3041 C C . GLY B 1 65 ? 19.109 15.977 16.906 1 98.25 65 GLY B C 1
ATOM 3042 O O . GLY B 1 65 ? 19.078 17.094 16.375 1 98.25 65 GLY B O 1
ATOM 3043 N N . ALA B 1 66 ? 18.484 15.672 18 1 98.56 66 ALA B N 1
ATOM 3044 C CA . ALA B 1 66 ? 17.625 16.641 18.672 1 98.56 66 ALA B CA 1
ATOM 3045 C C . ALA B 1 66 ? 18.422 17.828 19.188 1 98.56 66 ALA B C 1
ATOM 3047 O O . ALA B 1 66 ? 18.031 18.984 19.031 1 98.56 66 ALA B O 1
ATOM 3048 N N . GLU B 1 67 ? 19.531 17.562 19.781 1 98.31 67 GLU B N 1
ATOM 3049 C CA . GLU B 1 67 ? 20.375 18.609 20.359 1 98.31 67 GLU B CA 1
ATOM 3050 C C . GLU B 1 67 ? 20.969 19.5 19.281 1 98.31 67 GLU B C 1
ATOM 3052 O O . GLU B 1 67 ? 20.984 20.719 19.406 1 98.31 67 GLU B O 1
ATOM 3057 N N . GLN B 1 68 ? 21.438 18.844 18.25 1 98.38 68 GLN B N 1
ATOM 3058 C CA . GLN B 1 68 ? 22.031 19.594 17.156 1 98.38 68 GLN B CA 1
ATOM 3059 C C . GLN B 1 68 ? 21 20.516 16.5 1 98.38 68 GLN B C 1
ATOM 3061 O O . GLN B 1 68 ? 21.312 21.656 16.141 1 98.38 68 GLN B O 1
ATOM 3066 N N . LEU B 1 69 ? 19.828 20 16.359 1 98.56 69 LEU B N 1
ATOM 3067 C CA . LEU B 1 69 ? 18.766 20.797 15.758 1 98.56 69 LEU B CA 1
ATOM 3068 C C . LEU B 1 69 ? 18.375 21.953 16.672 1 98.56 69 LEU B C 1
ATOM 3070 O O . LEU B 1 69 ? 18.172 23.078 16.188 1 98.56 69 LEU B O 1
ATOM 3074 N N . LYS B 1 70 ? 18.219 21.719 17.906 1 97.88 70 LYS B N 1
ATOM 3075 C CA . LYS B 1 70 ? 17.906 22.766 18.875 1 97.88 70 LYS B CA 1
ATOM 3076 C C . LYS B 1 70 ? 18.953 23.859 18.859 1 97.88 70 LYS B C 1
ATOM 3078 O O . LYS B 1 70 ? 18.625 25.047 18.953 1 97.88 70 LYS B O 1
ATOM 3083 N N . GLU B 1 71 ? 20.172 23.5 18.734 1 97.88 71 GLU B N 1
ATOM 3084 C CA . GLU B 1 71 ? 21.266 24.453 18.734 1 97.88 71 GLU B CA 1
ATOM 3085 C C . GLU B 1 71 ? 21.25 25.312 17.484 1 97.88 71 GLU B C 1
ATOM 3087 O O . GLU B 1 71 ? 21.672 26.469 17.5 1 97.88 71 GLU B O 1
ATOM 3092 N N . ALA B 1 72 ? 20.766 24.75 16.484 1 97.94 72 ALA B N 1
ATOM 3093 C CA . ALA B 1 72 ? 20.844 25.391 15.188 1 97.94 72 ALA B CA 1
ATOM 3094 C C . ALA B 1 72 ? 19.625 26.281 14.93 1 97.94 72 ALA B C 1
ATOM 3096 O O . ALA B 1 72 ? 19.547 26.953 13.898 1 97.94 72 ALA B O 1
ATOM 3097 N N . THR B 1 73 ? 18.688 26.297 15.844 1 98.25 73 THR B N 1
ATOM 3098 C CA . THR B 1 73 ? 17.422 26.984 15.594 1 98.25 73 THR B CA 1
ATOM 3099 C C . THR B 1 73 ? 17.062 27.891 16.766 1 98.25 73 THR B C 1
ATOM 3101 O O . THR B 1 73 ? 17.797 27.969 17.75 1 98.25 73 THR B O 1
ATOM 3104 N N . SER B 1 74 ? 16 28.656 16.578 1 97.69 74 SER B N 1
ATOM 3105 C CA . SER B 1 74 ? 15.586 29.609 17.594 1 97.69 74 SER B CA 1
ATOM 3106 C C . SER B 1 74 ? 14.891 28.891 18.75 1 97.69 74 SER B C 1
ATOM 3108 O O . SER B 1 74 ? 14.711 27.672 18.719 1 97.69 74 SER B O 1
ATOM 3110 N N . GLN B 1 75 ? 14.461 29.656 19.734 1 96.31 75 GLN B N 1
ATOM 3111 C CA . GLN B 1 75 ? 13.789 29.125 20.922 1 96.31 75 GLN B CA 1
ATOM 3112 C C . GLN B 1 75 ? 12.367 28.672 20.578 1 96.31 75 GLN B C 1
ATOM 3114 O O . GLN B 1 75 ? 11.727 27.984 21.375 1 96.31 75 GLN B O 1
ATOM 3119 N N . ARG B 1 76 ? 11.914 29.047 19.422 1 97.06 76 ARG B N 1
ATOM 3120 C CA . ARG B 1 76 ? 10.555 28.672 19.031 1 97.06 76 ARG B CA 1
ATOM 3121 C C . ARG B 1 76 ? 10.5 27.219 18.578 1 97.06 76 ARG B C 1
ATOM 3123 O O . ARG B 1 76 ? 9.414 26.641 18.453 1 97.06 76 ARG B O 1
ATOM 3130 N N . LEU B 1 77 ? 11.617 26.672 18.25 1 98.62 77 LEU B N 1
ATOM 3131 C CA . LEU B 1 77 ? 11.672 25.266 17.906 1 98.62 77 LEU B CA 1
ATOM 3132 C C . LEU B 1 77 ? 11.961 24.406 19.141 1 98.62 77 LEU B C 1
ATOM 3134 O O . LEU B 1 77 ? 12.906 24.688 19.875 1 98.62 77 LEU B O 1
ATOM 3138 N N . GLN B 1 78 ? 11.141 23.469 19.391 1 98.56 78 GLN B N 1
ATOM 3139 C CA . GLN B 1 78 ? 11.32 22.5 20.469 1 98.56 78 GLN B CA 1
ATOM 3140 C C . GLN B 1 78 ? 11.492 21.094 19.922 1 98.56 78 GLN B C 1
ATOM 3142 O O . GLN B 1 78 ? 10.953 20.766 18.859 1 98.56 78 GLN B O 1
ATOM 3147 N N . THR B 1 79 ? 12.234 20.312 20.656 1 98.75 79 THR B N 1
ATOM 3148 C CA . THR B 1 79 ? 12.516 18.969 20.156 1 98.75 79 THR B CA 1
ATOM 3149 C C . THR B 1 79 ? 11.984 17.906 21.125 1 98.75 79 THR B C 1
ATOM 3151 O O . THR B 1 79 ? 11.828 18.188 22.312 1 98.75 79 THR B O 1
ATOM 3154 N N . ILE B 1 80 ? 11.703 16.75 20.625 1 98.75 80 ILE B N 1
ATOM 3155 C CA . ILE B 1 80 ? 11.336 15.586 21.406 1 98.75 80 ILE B CA 1
ATOM 3156 C C . ILE B 1 80 ? 11.875 14.32 20.75 1 98.75 80 ILE B C 1
ATOM 3158 O O . ILE B 1 80 ? 12.078 14.281 19.531 1 98.75 80 ILE B O 1
ATOM 3162 N N . ILE B 1 81 ? 12.148 13.289 21.562 1 98.81 81 ILE B N 1
ATOM 3163 C CA . ILE B 1 81 ? 12.57 11.992 21.047 1 98.81 81 ILE B CA 1
ATOM 3164 C C . ILE B 1 81 ? 11.336 11.156 20.703 1 98.81 81 ILE B C 1
ATOM 3166 O O . ILE B 1 81 ? 10.422 11.016 21.516 1 98.81 81 ILE B O 1
ATOM 3170 N N . LEU B 1 82 ? 11.328 10.609 19.469 1 98.88 82 LEU B N 1
ATOM 3171 C CA . LEU B 1 82 ? 10.188 9.828 19.016 1 98.88 82 LEU B CA 1
ATOM 3172 C C . LEU B 1 82 ? 10.641 8.641 18.172 1 98.88 82 LEU B C 1
ATOM 3174 O O . LEU B 1 82 ? 11.391 8.805 17.203 1 98.88 82 LEU B O 1
ATOM 3178 N N . ASP B 1 83 ? 10.32 7.484 18.562 1 98.88 83 ASP B N 1
ATOM 3179 C CA . ASP B 1 83 ? 10.336 6.289 17.734 1 98.88 83 ASP B CA 1
ATOM 3180 C C . ASP B 1 83 ? 8.938 5.957 17.219 1 98.88 83 ASP B C 1
ATOM 3182 O O . ASP B 1 83 ? 8.094 5.469 17.969 1 98.88 83 ASP B O 1
ATOM 3186 N N . VAL B 1 84 ? 8.719 6.141 15.922 1 98.81 84 VAL B N 1
ATOM 3187 C CA . VAL B 1 84 ? 7.379 6.039 15.359 1 98.81 84 VAL B CA 1
ATOM 3188 C C . VAL B 1 84 ? 6.91 4.586 15.383 1 98.81 84 VAL B C 1
ATOM 3190 O O . VAL B 1 84 ? 5.73 4.301 15.172 1 98.81 84 VAL B O 1
ATOM 3193 N N . THR B 1 85 ? 7.824 3.588 15.602 1 98.69 85 THR B N 1
ATOM 3194 C CA . THR B 1 85 ? 7.445 2.18 15.617 1 98.69 85 THR B CA 1
ATOM 3195 C C . THR B 1 85 ? 6.996 1.762 17.016 1 98.69 85 THR B C 1
ATOM 3197 O O . THR B 1 85 ? 6.547 0.632 17.219 1 98.69 85 THR B O 1
ATOM 3200 N N . ASP B 1 86 ? 7.164 2.631 17.953 1 98.69 86 ASP B N 1
ATOM 3201 C CA . ASP B 1 86 ? 6.809 2.367 19.344 1 98.69 86 ASP B CA 1
ATOM 3202 C C . ASP B 1 86 ? 5.578 3.168 19.75 1 98.69 86 ASP B C 1
ATOM 3204 O O . ASP B 1 86 ? 5.664 4.379 19.969 1 98.69 86 ASP B O 1
ATOM 3208 N N . SER B 1 87 ? 4.469 2.488 20 1 98 87 SER B N 1
ATOM 3209 C CA . SER B 1 87 ? 3.201 3.152 20.281 1 98 87 SER B CA 1
ATOM 3210 C C . SER B 1 87 ? 3.266 3.957 21.578 1 98 87 SER B C 1
ATOM 3212 O O . SER B 1 87 ? 2.596 4.984 21.703 1 98 87 SER B O 1
ATOM 3214 N N . GLU B 1 88 ? 4.02 3.508 22.531 1 98.38 88 GLU B N 1
ATOM 3215 C CA . GLU B 1 88 ? 4.191 4.281 23.766 1 98.38 88 GLU B CA 1
ATOM 3216 C C . GLU B 1 88 ? 4.953 5.578 23.5 1 98.38 88 GLU B C 1
ATOM 3218 O O . GLU B 1 88 ? 4.633 6.617 24.062 1 98.38 88 GLU B O 1
ATOM 3223 N N . SER B 1 89 ? 6.004 5.445 22.688 1 98.81 89 SER B N 1
ATOM 3224 C CA . SER B 1 89 ? 6.73 6.637 22.266 1 98.81 89 SER B CA 1
ATOM 3225 C C . SER B 1 89 ? 5.812 7.625 21.547 1 98.81 89 SER B C 1
ATOM 3227 O O . SER B 1 89 ? 5.859 8.828 21.828 1 98.81 89 SER B O 1
ATOM 3229 N N . VAL B 1 90 ? 4.949 7.125 20.703 1 98.88 90 VAL B N 1
ATOM 3230 C CA . VAL B 1 90 ? 4.02 7.953 19.953 1 98.88 90 VAL B CA 1
ATOM 3231 C C . VAL B 1 90 ? 3.021 8.609 20.906 1 98.88 90 VAL B C 1
ATOM 3233 O O . VAL B 1 90 ? 2.734 9.805 20.781 1 98.88 90 VAL B O 1
ATOM 3236 N N . ALA B 1 91 ? 2.516 7.848 21.812 1 98.44 91 ALA B N 1
ATOM 3237 C CA . ALA B 1 91 ? 1.557 8.383 22.766 1 98.44 91 ALA B CA 1
ATOM 3238 C C . ALA B 1 91 ? 2.18 9.5 23.609 1 98.44 91 ALA B C 1
ATOM 3240 O O . ALA B 1 91 ? 1.535 10.516 23.875 1 98.44 91 ALA B O 1
ATOM 3241 N N . SER B 1 92 ? 3.373 9.305 24.016 1 98.69 92 SER B N 1
ATOM 3242 C CA . SER B 1 92 ? 4.086 10.305 24.797 1 98.69 92 SER B CA 1
ATOM 3243 C C . SER B 1 92 ? 4.316 11.578 23.984 1 98.69 92 SER B C 1
ATOM 3245 O O . SER B 1 92 ? 4.16 12.688 24.5 1 98.69 92 SER B O 1
ATOM 3247 N N . ALA B 1 93 ? 4.734 11.398 22.781 1 98.88 93 ALA B N 1
ATOM 3248 C CA . ALA B 1 93 ? 4.941 12.547 21.922 1 98.88 93 ALA B CA 1
ATOM 3249 C C . ALA B 1 93 ? 3.635 13.297 21.672 1 98.88 93 ALA B C 1
ATOM 3251 O O . ALA B 1 93 ? 3.615 14.531 21.672 1 98.88 93 ALA B O 1
ATOM 3252 N N . ALA B 1 94 ? 2.57 12.57 21.453 1 98.75 94 ALA B N 1
ATOM 3253 C CA . ALA B 1 94 ? 1.269 13.195 21.219 1 98.75 94 ALA B CA 1
ATOM 3254 C C . ALA B 1 94 ? 0.834 14.008 22.438 1 98.75 94 ALA B C 1
ATOM 3256 O O . ALA B 1 94 ? 0.296 15.109 22.297 1 98.75 94 ALA B O 1
ATOM 3257 N N . LYS B 1 95 ? 1.039 13.43 23.594 1 98.56 95 LYS B N 1
ATOM 3258 C CA . LYS B 1 95 ? 0.732 14.148 24.828 1 98.56 95 LYS B CA 1
ATOM 3259 C C . LYS B 1 95 ? 1.557 15.43 24.938 1 98.56 95 LYS B C 1
ATOM 3261 O O . LYS B 1 95 ? 1.034 16.469 25.312 1 98.56 95 LYS B O 1
ATOM 3266 N N . TRP B 1 96 ? 2.791 15.32 24.672 1 98.88 96 TRP B N 1
ATOM 3267 C CA . TRP B 1 96 ? 3.684 16.484 24.703 1 98.88 96 TRP B CA 1
ATOM 3268 C C . TRP B 1 96 ? 3.219 17.547 23.719 1 98.88 96 TRP B C 1
ATOM 3270 O O . TRP B 1 96 ? 3.195 18.734 24.047 1 98.88 96 TRP B O 1
ATOM 3280 N N . VAL B 1 97 ? 2.855 17.156 22.484 1 98.88 97 VAL B N 1
ATOM 3281 C CA . VAL B 1 97 ? 2.361 18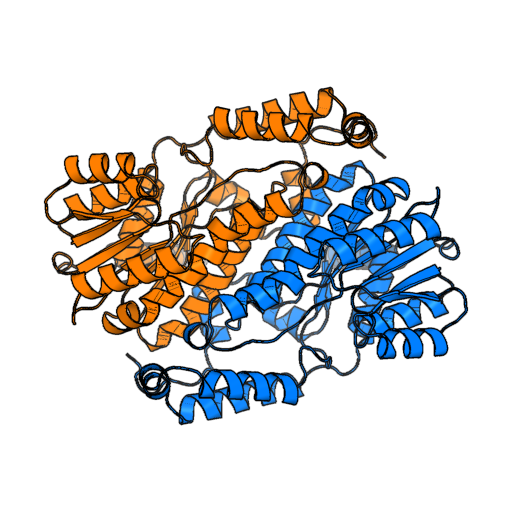.094 21.484 1 98.88 97 VAL B CA 1
ATOM 3282 C C . VAL B 1 97 ? 1.104 18.781 22 1 98.88 97 VAL B C 1
ATOM 3284 O O . VAL B 1 97 ? 0.968 20 21.859 1 98.88 97 VAL B O 1
ATOM 3287 N N . LYS B 1 98 ? 0.217 18.031 22.547 1 98.44 98 LYS B N 1
ATOM 3288 C CA . LYS B 1 98 ? -1.018 18.594 23.094 1 98.44 98 LYS B CA 1
ATOM 3289 C C . LYS B 1 98 ? -0.722 19.656 24.141 1 98.44 98 LYS B C 1
ATOM 3291 O O . LYS B 1 98 ? -1.375 20.703 24.156 1 98.44 98 LYS B O 1
ATOM 3296 N N . GLN B 1 99 ? 0.234 19.391 24.938 1 98.38 99 GLN B N 1
ATOM 3297 C CA . GLN B 1 99 ? 0.618 20.344 25.969 1 98.38 99 GLN B CA 1
ATOM 3298 C C . GLN B 1 99 ? 1.188 21.625 25.359 1 98.38 99 GLN B C 1
ATOM 3300 O O . GLN B 1 99 ? 0.947 22.719 25.859 1 98.38 99 GLN B O 1
ATOM 3305 N N . GLN B 1 100 ? 1.889 21.5 24.359 1 98.12 100 GLN B N 1
ATOM 3306 C CA . GLN B 1 100 ? 2.521 22.641 23.719 1 98.12 100 GLN B CA 1
ATOM 3307 C C . GLN B 1 100 ? 1.492 23.516 23 1 98.12 100 GLN B C 1
ATOM 3309 O O . GLN B 1 100 ? 1.545 24.75 23.094 1 98.12 100 GLN B O 1
ATOM 3314 N N . VAL B 1 101 ? 0.559 22.891 22.281 1 97.94 101 VAL B N 1
ATOM 3315 C CA . VAL B 1 101 ? -0.29 23.641 21.359 1 97.94 101 VAL B CA 1
ATOM 3316 C C . VAL B 1 101 ? -1.516 24.172 22.109 1 97.94 101 VAL B C 1
ATOM 3318 O O . VAL B 1 101 ? -2.115 25.172 21.688 1 97.94 101 VAL B O 1
ATOM 3321 N N . GLY B 1 102 ? -2 23.516 23.172 1 95.75 102 GLY B N 1
ATOM 3322 C CA . GLY B 1 102 ? -3.154 23.938 23.953 1 95.75 102 GLY B CA 1
ATOM 3323 C C . GLY B 1 102 ? -4.434 24 23.141 1 95.75 102 GLY B C 1
ATOM 3324 O O . GLY B 1 102 ? -4.715 23.094 22.359 1 95.75 102 GLY B O 1
ATOM 3325 N N . ASP B 1 103 ? -5.207 25.031 23.312 1 94.44 103 ASP B N 1
ATOM 3326 C CA . ASP B 1 103 ? -6.531 25.156 22.703 1 94.44 103 ASP B CA 1
ATOM 3327 C C . ASP B 1 103 ? -6.43 25.562 21.234 1 94.44 103 ASP B C 1
ATOM 3329 O O . ASP B 1 103 ? -7.406 25.453 20.5 1 94.44 103 ASP B O 1
ATOM 3333 N N . ARG B 1 104 ? -5.258 25.969 20.859 1 94.44 104 ARG B N 1
ATOM 3334 C CA . ARG B 1 104 ? -5.07 26.391 19.469 1 94.44 104 ARG B CA 1
ATOM 3335 C C . ARG B 1 104 ? -5.133 25.203 18.516 1 94.44 104 ARG B C 1
ATOM 3337 O O . ARG B 1 104 ? -5.488 25.344 17.359 1 94.44 104 ARG B O 1
ATOM 3344 N N . GLY B 1 105 ? -4.738 24.062 19.109 1 97.69 105 GLY B N 1
ATOM 3345 C CA . GLY B 1 105 ? -4.637 22.891 18.25 1 97.69 105 GLY B CA 1
ATOM 3346 C C . GLY B 1 105 ? -3.355 22.844 17.438 1 97.69 105 GLY B C 1
ATOM 3347 O O . GLY B 1 105 ? -2.49 23.719 17.594 1 97.69 105 GLY B O 1
ATOM 3348 N N . LEU B 1 106 ? -3.207 21.812 16.641 1 98.75 106 LEU B N 1
ATOM 3349 C CA . LEU B 1 106 ? -2.025 21.594 15.812 1 98.75 106 LEU B CA 1
ATOM 3350 C C . LEU B 1 106 ? -2.297 22 14.367 1 98.75 106 LEU B C 1
ATOM 3352 O O . LEU B 1 106 ? -3.164 21.422 13.711 1 98.75 106 LEU B O 1
ATOM 3356 N N . TRP B 1 107 ? -1.549 22.953 13.875 1 98.5 107 TRP B N 1
ATOM 3357 C CA . TRP B 1 107 ? -1.759 23.469 12.523 1 98.5 107 TRP B CA 1
ATOM 3358 C C . TRP B 1 107 ? -1.271 22.453 11.484 1 98.5 107 TRP B C 1
ATOM 3360 O O . TRP B 1 107 ? -1.938 22.234 10.469 1 98.5 107 TRP B O 1
ATOM 3370 N N . GLY B 1 108 ? -0.094 21.969 11.75 1 98.81 108 GLY B N 1
ATOM 3371 C CA . GLY B 1 108 ? 0.471 21.078 10.734 1 98.81 108 GLY B CA 1
ATOM 3372 C C . GLY B 1 108 ? 1.134 19.844 11.32 1 98.81 108 GLY B C 1
ATOM 3373 O O . GLY B 1 108 ? 1.79 19.922 12.367 1 98.81 108 GLY B O 1
ATOM 3374 N N . LEU B 1 109 ? 0.935 18.719 10.703 1 98.94 109 LEU B N 1
ATOM 3375 C CA . LEU B 1 109 ? 1.66 17.484 10.945 1 98.94 109 LEU B CA 1
ATOM 3376 C C . LEU B 1 109 ? 2.402 17.031 9.688 1 98.94 109 LEU B C 1
ATOM 3378 O O . LEU B 1 109 ? 1.805 16.938 8.609 1 98.94 109 LEU B O 1
ATOM 3382 N N . VAL B 1 110 ? 3.672 16.906 9.789 1 99 110 VAL B N 1
ATOM 3383 C CA . VAL B 1 110 ? 4.473 16.359 8.695 1 99 110 VAL B CA 1
ATOM 3384 C C . VAL B 1 110 ? 5.023 14.992 9.078 1 99 110 VAL B C 1
ATOM 3386 O O . VAL B 1 110 ? 5.93 14.891 9.906 1 99 110 VAL B O 1
ATOM 3389 N N . ASN B 1 111 ? 4.441 13.977 8.508 1 98.94 111 ASN B N 1
ATOM 3390 C CA . ASN B 1 111 ? 5 12.633 8.633 1 98.94 111 ASN B CA 1
ATOM 3391 C C . ASN B 1 111 ? 6.152 12.414 7.66 1 98.94 111 ASN B C 1
ATOM 3393 O O . ASN B 1 111 ? 5.934 12.047 6.504 1 98.94 111 ASN B O 1
ATOM 3397 N N . ASN B 1 112 ? 7.332 12.531 8.195 1 98.81 112 ASN B N 1
ATOM 3398 C CA . ASN B 1 112 ? 8.523 12.523 7.359 1 98.81 112 ASN B CA 1
ATOM 3399 C C . ASN B 1 112 ? 9.445 11.352 7.707 1 98.81 112 ASN B C 1
ATOM 3401 O O . ASN B 1 112 ? 10.266 10.938 6.887 1 98.81 112 ASN B O 1
ATOM 3405 N N . ALA B 1 113 ? 9.32 10.828 8.938 1 98.62 113 ALA B N 1
ATOM 3406 C CA . ALA B 1 113 ? 10.156 9.695 9.336 1 98.62 113 ALA B CA 1
ATOM 3407 C C . ALA B 1 113 ? 10.016 8.539 8.344 1 98.62 113 ALA B C 1
ATOM 3409 O O . ALA B 1 113 ? 8.906 8.211 7.918 1 98.62 113 ALA B O 1
ATOM 3410 N N . GLY B 1 114 ? 11.125 7.957 7.953 1 97.75 114 GLY B N 1
ATOM 3411 C CA . GLY B 1 114 ? 11.102 6.852 7.012 1 97.75 114 GLY B CA 1
ATOM 3412 C C . GLY B 1 114 ? 12.453 6.188 6.832 1 97.75 114 GLY B C 1
ATOM 3413 O O . GLY B 1 114 ? 13.484 6.777 7.156 1 97.75 114 GLY B O 1
ATOM 3414 N N . ILE B 1 115 ? 12.445 5 6.359 1 97.38 115 ILE B N 1
ATOM 3415 C CA . ILE B 1 115 ? 13.664 4.27 6.016 1 97.38 115 ILE B CA 1
ATOM 3416 C C . ILE B 1 115 ? 13.5 3.619 4.645 1 97.38 115 ILE B C 1
ATOM 3418 O O . ILE B 1 115 ? 12.375 3.383 4.191 1 97.38 115 ILE B O 1
ATOM 3422 N N . GLY B 1 116 ? 14.672 3.414 4.035 1 95.44 116 GLY B N 1
ATOM 3423 C CA . GLY B 1 116 ? 14.656 2.818 2.711 1 95.44 116 GLY B CA 1
ATOM 3424 C C . GLY B 1 116 ? 15.164 1.39 2.691 1 95.44 116 GLY B C 1
ATOM 3425 O O . GLY B 1 116 ? 14.961 0.666 1.715 1 95.44 116 GLY B O 1
ATOM 3426 N N . THR B 1 117 ? 15.875 0.953 3.713 1 94.75 117 THR B N 1
ATOM 3427 C CA . THR B 1 117 ? 16.5 -0.365 3.768 1 94.75 117 THR B CA 1
ATOM 3428 C C . THR B 1 117 ? 15.883 -1.209 4.883 1 94.75 117 THR B C 1
ATOM 3430 O O . THR B 1 117 ? 15.375 -0.67 5.867 1 94.75 117 THR B O 1
ATOM 3433 N N . PRO B 1 118 ? 15.82 -2.455 4.75 1 94.81 118 PRO B N 1
ATOM 3434 C CA . PRO B 1 118 ? 16.5 -3.223 3.699 1 94.81 118 PRO B CA 1
ATOM 3435 C C . PRO B 1 118 ? 15.75 -3.174 2.365 1 94.81 118 PRO B C 1
ATOM 3437 O O . PRO B 1 118 ? 14.531 -2.994 2.336 1 94.81 118 PRO B O 1
ATOM 3440 N N . VAL B 1 119 ? 16.531 -3.332 1.296 1 91.94 119 VAL B N 1
ATOM 3441 C CA . VAL B 1 119 ? 16 -3.332 -0.062 1 91.94 119 VAL B CA 1
ATOM 3442 C C . VAL B 1 119 ? 16.766 -4.344 -0.916 1 91.94 119 VAL B C 1
ATOM 3444 O O . VAL B 1 119 ? 17.922 -4.668 -0.625 1 91.94 119 VAL B O 1
ATOM 3447 N N . GLY B 1 120 ? 16.203 -4.887 -1.976 1 92.69 120 GLY B N 1
ATOM 3448 C CA . GLY B 1 120 ? 16.766 -5.871 -2.883 1 92.69 120 GLY B CA 1
ATOM 3449 C C . GLY B 1 120 ? 15.711 -6.73 -3.561 1 92.69 120 GLY B C 1
ATOM 3450 O O . GLY B 1 120 ? 14.516 -6.543 -3.338 1 92.69 120 GLY B O 1
ATOM 3451 N N . PRO B 1 121 ? 16.188 -7.59 -4.406 1 94.81 121 PRO B N 1
ATOM 3452 C CA . PRO B 1 121 ? 15.203 -8.531 -4.953 1 94.81 121 PRO B CA 1
ATOM 3453 C C . PRO B 1 121 ? 14.336 -9.18 -3.869 1 94.81 121 PRO B C 1
ATOM 3455 O O . PRO B 1 121 ? 14.836 -9.492 -2.783 1 94.81 121 PRO B O 1
ATOM 3458 N N . ASN B 1 122 ? 13.117 -9.383 -4.137 1 97.38 122 ASN B N 1
ATOM 3459 C CA . ASN B 1 122 ? 12.172 -9.867 -3.141 1 97.38 122 ASN B CA 1
ATOM 3460 C C . ASN B 1 122 ? 12.641 -11.18 -2.512 1 97.38 122 ASN B C 1
ATOM 3462 O O . ASN B 1 122 ? 12.539 -11.359 -1.298 1 97.38 122 ASN B O 1
ATOM 3466 N N . GLU B 1 123 ? 13.234 -12.008 -3.299 1 96.5 123 GLU B N 1
ATOM 3467 C CA . GLU B 1 123 ? 13.602 -13.352 -2.852 1 96.5 123 GLU B CA 1
ATOM 3468 C C . GLU B 1 123 ? 14.805 -13.305 -1.917 1 96.5 123 GLU B C 1
ATOM 3470 O O . GLU B 1 123 ? 15.117 -14.297 -1.254 1 96.5 123 GLU B O 1
ATOM 3475 N N . TRP B 1 124 ? 15.539 -12.156 -1.916 1 96.25 124 TRP B N 1
ATOM 3476 C CA . TRP B 1 124 ? 16.703 -12.023 -1.062 1 96.25 124 TRP B CA 1
ATOM 3477 C C . TRP B 1 124 ? 16.312 -11.617 0.355 1 96.25 124 TRP B C 1
ATOM 3479 O O . TRP B 1 124 ? 17.141 -11.648 1.271 1 96.25 124 TRP B O 1
ATOM 3489 N N . LEU B 1 125 ? 15.086 -11.281 0.54 1 96.69 125 LEU B N 1
ATOM 3490 C CA . LEU B 1 125 ? 14.641 -10.664 1.787 1 96.69 125 LEU B CA 1
ATOM 3491 C C . LEU B 1 125 ? 13.719 -11.602 2.561 1 96.69 125 LEU B C 1
ATOM 3493 O O . LEU B 1 125 ? 13.125 -12.508 1.979 1 96.69 125 LEU B O 1
ATOM 3497 N N . THR B 1 126 ? 13.641 -11.344 3.838 1 96.69 126 THR B N 1
ATOM 3498 C CA . THR B 1 126 ? 12.742 -12.094 4.711 1 96.69 126 THR B CA 1
ATOM 3499 C C . THR B 1 126 ? 11.484 -11.289 5.012 1 96.69 126 THR B C 1
ATOM 3501 O O . THR B 1 126 ? 11.438 -10.086 4.773 1 96.69 126 THR B O 1
ATOM 3504 N N . LYS B 1 127 ? 10.492 -11.977 5.562 1 98.06 127 LYS B N 1
ATOM 3505 C CA . LYS B 1 127 ? 9.273 -11.297 6.004 1 98.06 127 LYS B CA 1
ATOM 3506 C C . LYS B 1 127 ? 9.602 -10.148 6.953 1 98.06 127 LYS B C 1
ATOM 3508 O O . LYS B 1 127 ? 9.023 -9.07 6.848 1 98.06 127 LYS B O 1
ATOM 3513 N N . ASP B 1 128 ? 10.508 -10.391 7.844 1 97.88 128 ASP B N 1
ATOM 3514 C CA . ASP B 1 128 ? 10.859 -9.391 8.844 1 97.88 128 ASP B CA 1
ATOM 3515 C C . ASP B 1 128 ? 11.477 -8.156 8.195 1 97.88 128 ASP B C 1
ATOM 3517 O O . ASP B 1 128 ? 11.297 -7.035 8.672 1 97.88 128 ASP B O 1
ATOM 3521 N N . ASP B 1 129 ? 12.227 -8.344 7.133 1 97.69 129 ASP B N 1
ATOM 3522 C CA . ASP B 1 129 ? 12.789 -7.219 6.395 1 97.69 129 ASP B CA 1
ATOM 3523 C C . ASP B 1 129 ? 11.695 -6.301 5.863 1 97.69 129 ASP B C 1
ATOM 3525 O O . ASP B 1 129 ? 11.805 -5.074 5.945 1 97.69 129 ASP B O 1
ATOM 3529 N N . PHE B 1 130 ? 10.656 -6.91 5.305 1 98.62 130 PHE B N 1
ATOM 3530 C CA . PHE B 1 130 ? 9.516 -6.137 4.816 1 98.62 130 PHE B CA 1
ATOM 3531 C C . PHE B 1 130 ? 8.836 -5.395 5.957 1 98.62 130 PHE B C 1
ATOM 3533 O O . PHE B 1 130 ? 8.57 -4.195 5.852 1 98.62 130 PHE B O 1
ATOM 3540 N N . VAL B 1 131 ? 8.578 -6.102 7.004 1 98.81 131 VAL B N 1
ATOM 3541 C CA . VAL B 1 131 ? 7.809 -5.582 8.133 1 98.81 131 VAL B CA 1
ATOM 3542 C C . VAL B 1 131 ? 8.562 -4.43 8.781 1 98.81 131 VAL B C 1
ATOM 3544 O O . VAL B 1 131 ? 7.957 -3.459 9.242 1 98.81 131 VAL B O 1
ATOM 3547 N N . LYS B 1 132 ? 9.859 -4.551 8.844 1 98.5 132 LYS B N 1
ATOM 3548 C CA . LYS B 1 132 ? 10.68 -3.477 9.398 1 98.5 132 LYS B CA 1
ATOM 3549 C C . LYS B 1 132 ? 10.391 -2.148 8.711 1 98.5 132 LYS B C 1
ATOM 3551 O O . LYS B 1 132 ? 10.164 -1.134 9.367 1 98.5 132 LYS B O 1
ATOM 3556 N N . VAL B 1 133 ? 10.398 -2.148 7.434 1 98.56 133 VAL B N 1
ATOM 3557 C CA . VAL B 1 133 ? 10.18 -0.931 6.66 1 98.56 133 VAL B CA 1
ATOM 3558 C C . VAL B 1 133 ? 8.719 -0.496 6.781 1 98.56 133 VAL B C 1
ATOM 3560 O O . VAL B 1 133 ? 8.43 0.69 6.957 1 98.56 133 VAL B O 1
ATOM 3563 N N . LEU B 1 134 ? 7.797 -1.432 6.719 1 98.88 134 LEU B N 1
ATOM 3564 C CA . LEU B 1 134 ? 6.371 -1.142 6.844 1 98.88 134 LEU B CA 1
ATOM 3565 C C . LEU B 1 134 ? 6.066 -0.483 8.188 1 98.88 134 LEU B C 1
ATOM 3567 O O . LEU B 1 134 ? 5.25 0.437 8.258 1 98.88 134 LEU B O 1
ATOM 3571 N N . ASN B 1 135 ? 6.707 -0.947 9.211 1 98.88 135 ASN B N 1
ATOM 3572 C CA . ASN B 1 135 ? 6.453 -0.436 10.555 1 98.88 135 ASN B CA 1
ATOM 3573 C C . ASN B 1 135 ? 6.82 1.041 10.664 1 98.88 135 ASN B C 1
ATOM 3575 O O . ASN B 1 135 ? 6.109 1.812 11.32 1 98.88 135 ASN B O 1
ATOM 3579 N N . VAL B 1 136 ? 7.875 1.403 10.047 1 98.88 136 VAL B N 1
ATOM 3580 C CA . VAL B 1 136 ? 8.328 2.789 10.125 1 98.88 136 VAL B CA 1
ATOM 3581 C C . VAL B 1 136 ? 7.535 3.646 9.141 1 98.88 136 VAL B C 1
ATOM 3583 O O . VAL B 1 136 ? 6.91 4.637 9.531 1 98.88 136 VAL B O 1
ATOM 3586 N N . ASN B 1 137 ? 7.531 3.242 7.871 1 98.88 137 ASN B N 1
ATOM 3587 C CA . ASN B 1 137 ? 7.098 4.102 6.773 1 98.88 137 ASN B CA 1
ATOM 3588 C C . ASN B 1 137 ? 5.574 4.188 6.695 1 98.88 137 ASN B C 1
ATOM 3590 O O . ASN B 1 137 ? 5.031 5.121 6.102 1 98.88 137 ASN B O 1
ATOM 3594 N N . LEU B 1 138 ? 4.922 3.174 7.227 1 98.94 138 LEU B N 1
ATOM 3595 C CA . LEU B 1 138 ? 3.479 3.131 7.027 1 98.94 138 LEU B CA 1
ATOM 3596 C C . LEU B 1 138 ? 2.746 3.094 8.359 1 98.94 138 LEU B C 1
ATOM 3598 O O . LEU B 1 138 ? 1.986 4.012 8.688 1 98.94 138 LEU B O 1
ATOM 3602 N N . VAL B 1 139 ? 3.008 2.074 9.172 1 98.94 139 VAL B N 1
ATOM 3603 C CA . VAL B 1 139 ? 2.303 1.934 10.438 1 98.94 139 VAL B CA 1
ATOM 3604 C C . VAL B 1 139 ? 2.629 3.117 11.344 1 98.94 139 VAL B C 1
ATOM 3606 O O . VAL B 1 139 ? 1.759 3.619 12.062 1 98.94 139 VAL B O 1
ATOM 3609 N N . GLY B 1 140 ? 3.893 3.531 11.328 1 98.94 140 GLY B N 1
ATOM 3610 C CA . GLY B 1 140 ? 4.277 4.719 12.078 1 98.94 140 GLY B CA 1
ATOM 3611 C C . GLY B 1 140 ? 3.506 5.957 11.664 1 98.94 140 GLY B C 1
ATOM 3612 O O . GLY B 1 140 ? 3.043 6.719 12.523 1 98.94 140 GLY B O 1
ATOM 3613 N N . VAL B 1 141 ? 3.338 6.172 10.359 1 98.94 141 VAL B N 1
ATOM 3614 C CA . VAL B 1 141 ? 2.582 7.301 9.828 1 98.94 141 VAL B CA 1
ATOM 3615 C C . VAL B 1 141 ? 1.139 7.234 10.32 1 98.94 141 VAL B C 1
ATOM 3617 O O . VAL B 1 141 ? 0.58 8.242 10.758 1 98.94 141 VAL B O 1
ATOM 3620 N N . ILE B 1 142 ? 0.539 6.035 10.273 1 98.94 142 ILE B N 1
ATOM 3621 C CA . ILE B 1 142 ? -0.841 5.824 10.695 1 98.94 142 ILE B CA 1
ATOM 3622 C C . ILE B 1 142 ? -0.975 6.141 12.188 1 98.94 142 I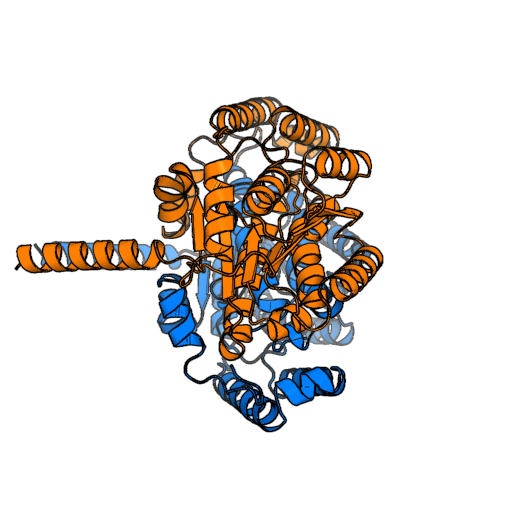LE B C 1
ATOM 3624 O O . ILE B 1 142 ? -1.865 6.891 12.586 1 98.94 142 ILE B O 1
ATOM 3628 N N . ASP B 1 143 ? -0.077 5.629 12.953 1 98.88 143 ASP B N 1
ATOM 3629 C CA . ASP B 1 143 ? -0.133 5.758 14.406 1 98.88 143 ASP B CA 1
ATOM 3630 C C . ASP B 1 143 ? 0.012 7.215 14.836 1 98.88 143 ASP B C 1
ATOM 3632 O O . ASP B 1 143 ? -0.794 7.723 15.617 1 98.88 143 ASP B O 1
ATOM 3636 N N . VAL B 1 144 ? 1.008 7.871 14.32 1 98.94 144 VAL B N 1
ATOM 3637 C CA . VAL B 1 144 ? 1.246 9.266 14.656 1 98.94 144 VAL B CA 1
ATOM 3638 C C . VAL B 1 144 ? 0.049 10.117 14.234 1 98.94 144 VAL B C 1
ATOM 3640 O O . VAL B 1 144 ? -0.426 10.961 14.992 1 98.94 144 VAL B O 1
ATOM 3643 N N . THR B 1 145 ? -0.438 9.914 13.031 1 98.94 145 THR B N 1
ATOM 3644 C CA . THR B 1 145 ? -1.548 10.695 12.492 1 98.94 145 THR B CA 1
ATOM 3645 C C . THR B 1 145 ? -2.791 10.531 13.367 1 98.94 145 THR B C 1
ATOM 3647 O O . THR B 1 145 ? -3.41 11.523 13.758 1 98.94 145 THR B O 1
ATOM 3650 N N . LEU B 1 146 ? -3.145 9.289 13.68 1 98.44 146 LEU B N 1
ATOM 3651 C CA . LEU B 1 146 ? -4.348 9.031 14.461 1 98.44 146 LEU B CA 1
ATOM 3652 C C . LEU B 1 146 ? -4.234 9.656 15.852 1 98.44 146 LEU B C 1
ATOM 3654 O O . LEU B 1 146 ? -5.223 10.148 16.391 1 98.44 146 LEU B O 1
ATOM 3658 N N . SER B 1 147 ? -3.055 9.672 16.406 1 98.44 147 SER B N 1
ATOM 3659 C CA . SER B 1 147 ? -2.822 10.148 17.75 1 98.44 147 SER B CA 1
ATOM 3660 C C . SER B 1 147 ? -2.965 11.664 17.844 1 98.44 147 SER B C 1
ATOM 3662 O O . SER B 1 147 ? -3.146 12.219 18.922 1 98.44 147 SER B O 1
ATOM 3664 N N . LEU B 1 148 ? -2.875 12.328 16.703 1 98.62 148 LEU B N 1
ATOM 3665 C CA . LEU B 1 148 ? -2.865 13.789 16.734 1 98.62 148 LEU B CA 1
ATOM 3666 C C . LEU B 1 148 ? -4.07 14.352 15.984 1 98.62 148 LEU B C 1
ATOM 3668 O O . LEU B 1 148 ? -4.215 15.57 15.859 1 98.62 148 LEU B O 1
ATOM 3672 N N . LEU B 1 149 ? -4.941 13.516 15.516 1 98 149 LEU B N 1
ATOM 3673 C CA . LEU B 1 149 ? -5.996 13.891 14.578 1 98 149 LEU B CA 1
ATOM 3674 C C . LEU B 1 149 ? -6.949 14.898 15.211 1 98 149 LEU B C 1
ATOM 3676 O O . LEU B 1 149 ? -7.379 15.844 14.547 1 98 149 LEU B O 1
ATOM 3680 N N . SER B 1 150 ? -7.293 14.758 16.469 1 96.25 150 SER B N 1
ATOM 3681 C CA . SER B 1 150 ? -8.219 15.672 17.141 1 96.25 150 SER B CA 1
ATOM 3682 C C . SER B 1 150 ? -7.648 17.078 17.203 1 96.25 150 SER B C 1
ATOM 3684 O O . SER B 1 150 ? -8.383 18.062 17.047 1 96.25 150 SER B O 1
ATOM 3686 N N . LEU B 1 151 ? -6.371 17.219 17.422 1 98.06 151 LEU B N 1
ATOM 3687 C CA . LEU B 1 151 ? -5.715 18.516 17.453 1 98.06 151 LEU B CA 1
ATOM 3688 C C . LEU B 1 151 ? -5.703 19.172 16.078 1 98.06 151 LEU B C 1
ATOM 3690 O O . LEU B 1 151 ? -5.836 20.391 15.961 1 98.06 151 LEU B O 1
ATOM 3694 N N . LEU B 1 152 ? -5.523 18.328 15.086 1 98.44 152 LEU B N 1
ATOM 3695 C CA . LEU B 1 152 ? -5.516 18.828 13.711 1 98.44 152 LEU B CA 1
ATOM 3696 C C . LEU B 1 152 ? -6.902 19.312 13.305 1 98.44 152 LEU B C 1
ATOM 3698 O O . LEU B 1 152 ? -7.031 20.344 12.625 1 98.44 152 LEU B O 1
ATOM 3702 N N . ARG B 1 153 ? -7.934 18.594 13.672 1 96.31 153 ARG B N 1
ATOM 3703 C CA . ARG B 1 153 ? -9.297 19.016 13.391 1 96.31 153 ARG B CA 1
ATOM 3704 C C . ARG B 1 153 ? -9.609 20.344 14.078 1 96.31 153 ARG B C 1
ATOM 3706 O O . ARG B 1 153 ? -10.234 21.234 13.484 1 96.31 153 ARG B O 1
ATOM 3713 N N . ARG B 1 154 ? -9.133 20.438 15.273 1 95.12 154 ARG B N 1
ATOM 3714 C CA . ARG B 1 154 ? -9.383 21.656 16.047 1 95.12 154 ARG B CA 1
ATOM 3715 C C . ARG B 1 154 ? -8.797 22.875 15.359 1 95.12 154 ARG B C 1
ATOM 3717 O O . ARG B 1 154 ? -9.414 23.938 15.352 1 95.12 154 ARG B O 1
ATOM 3724 N N . ALA B 1 155 ? -7.703 22.719 14.766 1 96.88 155 ALA B N 1
ATOM 3725 C CA . ALA B 1 155 ? -7 23.844 14.141 1 96.88 155 ALA B CA 1
ATOM 3726 C C . ALA B 1 155 ? -7.391 23.984 12.672 1 96.88 155 ALA B C 1
ATOM 3728 O O . ALA B 1 155 ? -6.945 24.906 11.992 1 96.88 155 ALA B O 1
ATOM 3729 N N . LYS B 1 156 ? -8.25 23 12.195 1 97.19 156 LYS B N 1
ATOM 3730 C CA . LYS B 1 156 ? -8.492 22.938 10.758 1 97.19 156 LYS B CA 1
ATOM 3731 C C . LYS B 1 156 ? -7.18 22.969 9.977 1 97.19 156 LYS B C 1
ATOM 3733 O O . LYS B 1 156 ? -7.02 23.781 9.062 1 97.19 156 LYS B O 1
ATOM 3738 N N . GLY B 1 157 ? -6.301 22.062 10.398 1 97.88 157 GLY B N 1
ATOM 3739 C CA . GLY B 1 157 ? -4.898 22.141 10.023 1 97.88 157 GLY B CA 1
ATOM 3740 C C . GLY B 1 157 ? -4.578 21.359 8.758 1 97.88 157 GLY B C 1
ATOM 3741 O O . GLY B 1 157 ? -5.418 21.25 7.867 1 97.88 157 GLY B O 1
ATOM 3742 N N . ARG B 1 158 ? -3.234 21 8.664 1 98.44 158 ARG B N 1
ATOM 3743 C CA . ARG B 1 158 ? -2.645 20.344 7.492 1 98.44 158 ARG B CA 1
ATOM 3744 C C . ARG B 1 158 ? -1.912 19.078 7.883 1 98.44 158 ARG B C 1
ATOM 3746 O O . ARG B 1 158 ? -1.246 19.016 8.922 1 98.44 158 ARG B O 1
ATOM 3753 N N . ILE B 1 159 ? -2.174 18.078 7.113 1 98.94 159 ILE B N 1
ATOM 3754 C CA . ILE B 1 159 ? -1.363 16.875 7.223 1 98.94 159 ILE B CA 1
ATOM 3755 C C . ILE B 1 159 ? -0.542 16.688 5.949 1 98.94 159 ILE B C 1
ATOM 3757 O O . ILE B 1 159 ? -1.091 16.688 4.844 1 98.94 159 ILE B O 1
ATOM 3761 N N . VAL B 1 160 ? 0.758 16.609 6.074 1 99 160 VAL B N 1
ATOM 3762 C CA . VAL B 1 160 ? 1.681 16.375 4.969 1 99 160 VAL B CA 1
ATOM 3763 C C . VAL B 1 160 ? 2.363 15.016 5.152 1 99 160 VAL B C 1
ATOM 3765 O O . VAL B 1 160 ? 3.133 14.828 6.098 1 99 160 VAL B O 1
ATOM 3768 N N . ASN B 1 161 ? 2.047 14.086 4.324 1 98.94 161 ASN B N 1
ATOM 3769 C CA . ASN B 1 161 ? 2.672 12.766 4.348 1 98.94 161 ASN B CA 1
ATOM 3770 C C . ASN B 1 161 ? 3.727 12.633 3.254 1 98.94 161 ASN B C 1
ATOM 3772 O O . ASN B 1 161 ? 3.438 12.844 2.076 1 98.94 161 ASN B O 1
ATOM 3776 N N . VAL B 1 162 ? 4.926 12.258 3.668 1 98.88 162 VAL B N 1
ATOM 3777 C CA . VAL B 1 162 ? 6.012 12.086 2.709 1 98.88 162 VAL B CA 1
ATOM 3778 C C . VAL B 1 162 ? 5.988 10.664 2.148 1 98.88 162 VAL B C 1
ATOM 3780 O O . VAL B 1 162 ? 6.305 9.711 2.857 1 98.88 162 VAL B O 1
ATOM 3783 N N . SER B 1 163 ? 5.617 10.57 0.962 1 98.62 163 SER B N 1
ATOM 3784 C CA . SER B 1 163 ? 5.656 9.312 0.221 1 98.62 163 SER B CA 1
ATOM 3785 C C . SER B 1 163 ? 6.898 9.234 -0.664 1 98.62 163 SER B C 1
ATOM 3787 O O . SER B 1 163 ? 8.016 9.492 -0.205 1 98.62 163 SER B O 1
ATOM 3789 N N . SER B 1 164 ? 6.809 8.883 -1.859 1 98.06 164 SER B N 1
ATOM 3790 C CA . SER B 1 164 ? 7.824 8.742 -2.896 1 98.06 164 SER B CA 1
ATOM 3791 C C . SER B 1 164 ? 7.188 8.539 -4.27 1 98.06 164 SER B C 1
ATOM 3793 O O . SER B 1 164 ? 6.023 8.148 -4.367 1 98.06 164 SER B O 1
ATOM 3795 N N . ILE B 1 165 ? 7.93 8.891 -5.297 1 97.12 165 ILE B N 1
ATOM 3796 C CA . ILE B 1 165 ? 7.469 8.516 -6.625 1 97.12 165 ILE B CA 1
ATOM 3797 C C . ILE B 1 165 ? 7.309 7 -6.707 1 97.12 165 ILE B C 1
ATOM 3799 O O . ILE B 1 165 ? 6.504 6.492 -7.496 1 97.12 165 ILE B O 1
ATOM 3803 N N . LEU B 1 166 ? 8.008 6.32 -5.836 1 97.19 166 LEU B N 1
ATOM 3804 C CA . LEU B 1 166 ? 7.918 4.867 -5.777 1 97.19 166 LEU B CA 1
ATOM 3805 C C . LEU B 1 166 ? 6.66 4.43 -5.035 1 97.19 166 LEU B C 1
ATOM 3807 O O . LEU B 1 166 ? 6.414 3.232 -4.871 1 97.19 166 LEU B O 1
ATOM 3811 N N . GLY B 1 167 ? 5.879 5.363 -4.578 1 98.06 167 GLY B N 1
ATOM 3812 C CA . GLY B 1 167 ? 4.523 5.098 -4.117 1 98.06 167 GLY B CA 1
ATOM 3813 C C . GLY B 1 167 ? 3.523 4.965 -5.25 1 98.06 167 GLY B C 1
ATOM 3814 O O . GLY B 1 167 ? 2.377 4.574 -5.027 1 98.06 167 GLY B O 1
ATOM 3815 N N . ARG B 1 168 ? 4.004 5.281 -6.48 1 96.88 168 ARG B N 1
ATOM 3816 C CA . ARG B 1 168 ? 3.205 5.141 -7.695 1 96.88 168 ARG B CA 1
ATOM 3817 C C . ARG B 1 168 ? 3.662 3.939 -8.516 1 96.88 168 ARG B C 1
ATOM 3819 O O . ARG B 1 168 ? 2.85 3.275 -9.164 1 96.88 168 ARG B O 1
ATOM 3826 N N . VAL B 1 169 ? 4.934 3.752 -8.5 1 97.19 169 VAL B N 1
ATOM 3827 C CA . VAL B 1 169 ? 5.539 2.691 -9.305 1 97.19 169 VAL B CA 1
ATOM 3828 C C . VAL B 1 169 ? 6.465 1.851 -8.43 1 97.19 169 VAL B C 1
ATOM 3830 O O . VAL B 1 169 ? 7.41 2.373 -7.832 1 97.19 169 VAL B O 1
ATOM 3833 N N . ALA B 1 170 ? 6.215 0.59 -8.375 1 96.88 170 ALA B N 1
ATOM 3834 C CA . ALA B 1 170 ? 7.07 -0.305 -7.602 1 96.88 170 ALA B CA 1
ATOM 3835 C C . ALA B 1 170 ? 8.242 -0.805 -8.445 1 96.88 170 ALA B C 1
ATOM 3837 O O . ALA B 1 170 ? 8.086 -1.729 -9.25 1 96.88 170 ALA B O 1
ATOM 3838 N N . CYS B 1 171 ? 9.438 -0.258 -8.148 1 91 171 CYS B N 1
ATOM 3839 C CA . CYS B 1 171 ? 10.562 -0.55 -9.031 1 91 171 CYS B CA 1
ATOM 3840 C C . CYS B 1 171 ? 11.594 -1.428 -8.32 1 91 171 CYS B C 1
ATOM 3842 O O . CYS B 1 171 ? 12.523 -1.929 -8.953 1 91 171 CYS B O 1
ATOM 3844 N N . THR B 1 172 ? 11.477 -1.585 -7.082 1 91 172 THR B N 1
ATOM 3845 C CA . THR B 1 172 ? 12.414 -2.402 -6.32 1 91 172 THR B CA 1
ATOM 3846 C C . THR B 1 172 ? 11.664 -3.332 -5.367 1 91 172 THR B C 1
ATOM 3848 O O . THR B 1 172 ? 10.531 -3.051 -4.98 1 91 172 THR B O 1
ATOM 3851 N N . GLY B 1 173 ? 12.336 -4.41 -5.086 1 94.12 173 GLY B N 1
ATOM 3852 C CA . GLY B 1 173 ? 11.773 -5.293 -4.074 1 94.12 173 GLY B CA 1
ATOM 3853 C C . GLY B 1 173 ? 11.977 -4.781 -2.662 1 94.12 173 GLY B C 1
ATOM 3854 O O . GLY B 1 173 ? 12.75 -3.846 -2.438 1 94.12 173 GLY B O 1
ATOM 3855 N N . GLY B 1 174 ? 11.25 -5.426 -1.729 1 96.31 174 GLY B N 1
ATOM 3856 C CA . GLY B 1 174 ? 11.305 -5.016 -0.334 1 96.31 174 GLY B CA 1
ATOM 3857 C C . GLY B 1 174 ? 10.109 -4.184 0.094 1 96.31 174 GLY B C 1
ATOM 3858 O O . GLY B 1 174 ? 9.141 -4.059 -0.65 1 96.31 174 GLY B O 1
ATOM 3859 N N . GLY B 1 175 ? 10.195 -3.656 1.28 1 98 175 GLY B N 1
ATOM 3860 C CA . GLY B 1 175 ? 9.031 -3.027 1.885 1 98 175 GLY B CA 1
ATOM 3861 C C . GLY B 1 175 ? 8.875 -1.569 1.498 1 98 175 GLY B C 1
ATOM 3862 O O . GLY B 1 175 ? 7.832 -0.962 1.758 1 98 175 GLY B O 1
ATOM 3863 N N . TYR B 1 176 ? 9.859 -0.978 0.798 1 97.75 176 TYR B N 1
ATOM 3864 C CA . TYR B 1 176 ? 9.836 0.466 0.59 1 97.75 176 TYR B CA 1
ATOM 3865 C C . TYR B 1 176 ? 8.703 0.864 -0.348 1 97.75 176 TYR B C 1
ATOM 3867 O O . TYR B 1 176 ? 7.84 1.663 0.018 1 97.75 176 TYR B O 1
ATOM 3875 N N . CYS B 1 177 ? 8.68 0.3 -1.602 1 98.31 177 CYS B N 1
ATOM 3876 C CA . CYS B 1 177 ? 7.609 0.631 -2.537 1 98.31 177 CYS B CA 1
ATOM 3877 C C . CYS B 1 177 ? 6.242 0.298 -1.946 1 98.31 177 CYS B C 1
ATOM 3879 O O . CYS B 1 177 ? 5.305 1.09 -2.053 1 98.31 177 CYS B O 1
ATOM 3881 N N . ILE B 1 178 ? 6.16 -0.846 -1.306 1 98.81 178 ILE B N 1
ATOM 3882 C CA . ILE B 1 178 ? 4.926 -1.318 -0.694 1 98.81 178 ILE B CA 1
ATOM 3883 C C . ILE B 1 178 ? 4.453 -0.314 0.355 1 98.81 178 ILE B C 1
ATOM 3885 O O . ILE B 1 178 ? 3.279 0.069 0.373 1 98.81 178 ILE B O 1
ATOM 3889 N N . SER B 1 179 ? 5.352 0.119 1.212 1 98.88 179 SER B N 1
ATOM 3890 C CA . SER B 1 179 ? 5.004 1.058 2.273 1 98.88 179 SER B CA 1
ATOM 3891 C C . SER B 1 179 ? 4.543 2.395 1.701 1 98.88 179 SER B C 1
ATOM 3893 O O . SER B 1 179 ? 3.58 2.986 2.193 1 98.88 179 SER B O 1
ATOM 3895 N N . LYS B 1 180 ? 5.23 2.859 0.703 1 98.88 180 LYS B N 1
ATOM 3896 C CA . LYS B 1 180 ? 4.895 4.164 0.141 1 98.88 180 LYS B CA 1
ATOM 3897 C C . LYS B 1 180 ? 3.594 4.102 -0.658 1 98.88 180 LYS B C 1
ATOM 3899 O O . LYS B 1 180 ? 2.83 5.066 -0.691 1 98.88 180 LYS B O 1
ATOM 3904 N N . HIS B 1 181 ? 3.301 2.955 -1.304 1 98.88 181 HIS B N 1
ATOM 3905 C CA . HIS B 1 181 ? 1.959 2.746 -1.839 1 98.88 181 HIS B CA 1
ATOM 3906 C C . HIS B 1 181 ? 0.906 2.844 -0.74 1 98.88 181 HIS B C 1
ATOM 3908 O O . HIS B 1 181 ? -0.164 3.42 -0.95 1 98.88 181 HIS B O 1
ATOM 3914 N N . GLY B 1 182 ? 1.223 2.25 0.386 1 98.88 182 GLY B N 1
ATOM 3915 C CA . GLY B 1 182 ? 0.327 2.344 1.527 1 98.88 182 GLY B CA 1
ATOM 3916 C C . GLY B 1 182 ? 0.1 3.768 1.994 1 98.88 182 GLY B C 1
ATOM 3917 O O . GLY B 1 182 ? -1.028 4.152 2.312 1 98.88 182 GLY B O 1
ATOM 3918 N N . VAL B 1 183 ? 1.148 4.539 2.008 1 98.94 183 VAL B N 1
ATOM 3919 C CA . VAL B 1 183 ? 1.062 5.934 2.432 1 98.94 183 VAL B CA 1
ATOM 3920 C C . VAL B 1 183 ? 0.161 6.711 1.476 1 98.94 183 VAL B C 1
ATOM 3922 O O . VAL B 1 183 ? -0.625 7.559 1.903 1 98.94 183 VAL B O 1
ATOM 3925 N N . GLU B 1 184 ? 0.274 6.438 0.186 1 98.81 184 GLU B N 1
ATOM 3926 C CA . GLU B 1 184 ? -0.605 7.07 -0.792 1 98.81 184 GLU B CA 1
ATOM 3927 C C . GLU B 1 184 ? -2.07 6.77 -0.492 1 98.81 184 GLU B C 1
ATOM 3929 O O . GLU B 1 184 ? -2.898 7.684 -0.439 1 98.81 184 GLU B O 1
ATOM 3934 N N . ALA B 1 185 ? -2.344 5.512 -0.29 1 98.88 185 ALA B N 1
ATOM 3935 C CA . ALA B 1 185 ? -3.719 5.082 -0.044 1 98.88 185 ALA B CA 1
ATOM 3936 C C . ALA B 1 185 ? -4.254 5.68 1.255 1 98.88 185 ALA B C 1
ATOM 3938 O O . ALA B 1 185 ? -5.391 6.16 1.303 1 98.88 185 ALA B O 1
ATOM 3939 N N . PHE B 1 186 ? -3.439 5.641 2.307 1 98.94 186 PHE B N 1
ATOM 3940 C CA . PHE B 1 186 ? -3.826 6.211 3.592 1 98.94 186 PHE B CA 1
ATOM 3941 C C . PHE B 1 186 ? -4.137 7.699 3.455 1 98.94 186 PHE B C 1
ATOM 3943 O O . PHE B 1 186 ? -5.148 8.18 3.971 1 98.94 186 PHE B O 1
ATOM 3950 N N . SER B 1 187 ? -3.289 8.383 2.717 1 98.88 187 SER B N 1
ATOM 3951 C CA . SER B 1 187 ? -3.43 9.828 2.547 1 98.88 187 SER B CA 1
ATOM 3952 C C . SER B 1 187 ? -4.695 10.172 1.771 1 98.88 187 SER B C 1
ATOM 3954 O O . SER B 1 187 ? -5.414 11.109 2.127 1 98.88 187 SER B O 1
ATOM 3956 N N . ASP B 1 188 ? -4.961 9.43 0.731 1 98.69 188 ASP B N 1
ATOM 3957 C CA . ASP B 1 188 ? -6.152 9.68 -0.074 1 98.69 188 ASP B CA 1
ATOM 3958 C C . ASP B 1 188 ? -7.422 9.477 0.749 1 98.69 188 ASP B C 1
ATOM 3960 O O . ASP B 1 188 ? -8.328 10.312 0.715 1 98.69 188 ASP B O 1
ATOM 3964 N N . SER B 1 189 ? -7.473 8.344 1.454 1 98.06 189 SER B N 1
ATOM 3965 C CA . SER B 1 189 ? -8.664 8.07 2.252 1 98.06 189 SER B CA 1
ATOM 3966 C C . SER B 1 189 ? -8.805 9.078 3.395 1 98.06 189 SER B C 1
ATOM 3968 O O . SER B 1 189 ? -9.914 9.5 3.721 1 98.06 189 SER B O 1
ATOM 3970 N N . LEU B 1 190 ? -7.695 9.422 3.951 1 98.56 190 LEU B N 1
ATOM 3971 C CA . LEU B 1 190 ? -7.676 10.391 5.043 1 98.56 190 LEU B CA 1
ATOM 3972 C C . LEU B 1 190 ? -8.172 11.75 4.566 1 98.56 190 LEU B C 1
ATOM 3974 O O . LEU B 1 190 ? -8.961 12.406 5.254 1 98.56 190 LEU B O 1
ATOM 3978 N N . ARG B 1 191 ? -7.656 12.18 3.436 1 98.5 191 ARG B N 1
ATOM 3979 C CA . ARG B 1 191 ? -8.047 13.461 2.852 1 98.5 191 ARG B CA 1
ATOM 3980 C C . ARG B 1 191 ? -9.555 13.531 2.645 1 98.5 191 ARG B C 1
ATOM 3982 O O . ARG B 1 191 ? -10.18 14.539 2.975 1 98.5 191 ARG B O 1
ATOM 3989 N N . ARG B 1 192 ? -10.102 12.5 2.135 1 96.88 192 ARG B N 1
ATOM 3990 C CA . ARG B 1 192 ? -11.539 12.445 1.878 1 96.88 192 ARG B CA 1
ATOM 3991 C C . ARG B 1 192 ? -12.328 12.469 3.182 1 96.88 192 ARG B C 1
ATOM 3993 O O . ARG B 1 192 ? -13.359 13.141 3.277 1 96.88 192 ARG B O 1
ATOM 4000 N N . ASP B 1 193 ? -11.844 11.82 4.203 1 96.06 193 ASP B N 1
ATOM 4001 C CA . ASP B 1 193 ? -12.492 11.758 5.508 1 96.06 193 ASP B CA 1
ATOM 4002 C C . ASP B 1 193 ? -12.492 13.125 6.191 1 96.06 193 ASP B C 1
ATOM 4004 O O . ASP B 1 193 ? -13.438 13.469 6.902 1 96.06 193 ASP B O 1
ATOM 4008 N N . LEU B 1 194 ? -11.422 13.859 6.02 1 97.25 194 LEU B N 1
ATOM 4009 C CA . LEU B 1 194 ? -11.195 15.023 6.875 1 97.25 194 LEU B CA 1
ATOM 4010 C C . LEU B 1 194 ? -11.625 16.312 6.172 1 97.25 194 LEU B C 1
ATOM 4012 O O . LEU B 1 194 ? -11.727 17.359 6.801 1 97.25 194 LEU B O 1
ATOM 4016 N N . ARG B 1 195 ? -11.93 16.156 4.914 1 96.38 195 ARG B N 1
ATOM 4017 C CA . ARG B 1 195 ? -12.281 17.328 4.109 1 96.38 195 ARG B CA 1
ATOM 4018 C C . ARG B 1 195 ? -13.422 18.109 4.746 1 96.38 195 ARG B C 1
ATOM 4020 O O . ARG B 1 195 ? -13.359 19.344 4.848 1 96.38 195 ARG B O 1
ATOM 4027 N N . PRO B 1 196 ? -14.438 17.438 5.277 1 96.31 196 PRO B N 1
ATOM 4028 C CA . PRO B 1 196 ? -15.562 18.188 5.859 1 96.31 196 PRO B CA 1
ATOM 4029 C C . PRO B 1 196 ? -15.156 18.969 7.105 1 96.31 196 PRO B C 1
ATOM 4031 O O . PRO B 1 196 ? -15.867 19.891 7.508 1 96.31 196 PRO B O 1
ATOM 4034 N N . PHE B 1 197 ? -14.07 18.641 7.715 1 97.31 197 PHE B N 1
ATOM 4035 C CA . PHE B 1 197 ? -13.641 19.281 8.945 1 97.31 197 PHE B CA 1
ATOM 4036 C C . PHE B 1 197 ? -12.656 20.406 8.656 1 97.31 197 PHE B C 1
ATOM 4038 O O . PHE B 1 197 ? -12.148 21.047 9.578 1 97.31 197 PHE B O 1
ATOM 4045 N N . GLY B 1 198 ? -12.328 20.562 7.352 1 97.19 198 GLY B N 1
ATOM 4046 C CA . GLY B 1 198 ? -11.453 21.656 6.961 1 97.19 198 GLY B CA 1
ATOM 4047 C C . GLY B 1 198 ? -9.977 21.297 7.039 1 97.19 198 GLY B C 1
ATOM 4048 O O . GLY B 1 198 ? -9.109 22.156 6.879 1 97.19 198 GLY B O 1
ATOM 4049 N N . VAL B 1 199 ? -9.688 20.062 7.363 1 98.25 199 VAL B N 1
ATOM 4050 C CA . VAL B 1 199 ? -8.305 19.594 7.41 1 98.25 199 VAL B CA 1
ATOM 4051 C C . VAL B 1 199 ? -7.844 19.203 6.008 1 98.25 199 VAL B C 1
ATOM 4053 O O . VAL B 1 199 ? -8.547 18.484 5.297 1 98.25 199 VAL B O 1
ATOM 4056 N N . LYS B 1 200 ? -6.719 19.734 5.566 1 98.38 200 LYS B N 1
ATOM 4057 C CA . LYS B 1 200 ? -6.172 19.406 4.254 1 98.38 200 LYS B CA 1
ATOM 4058 C C . LYS B 1 200 ? -5.039 18.391 4.371 1 98.38 200 LYS B C 1
ATOM 4060 O O . LYS B 1 200 ? -4.25 18.438 5.32 1 98.38 200 LYS B O 1
ATOM 4065 N N . VAL B 1 201 ? -5.016 17.438 3.473 1 98.88 201 VAL B N 1
ATOM 4066 C CA . VAL B 1 201 ? -4 16.391 3.451 1 98.88 201 VAL B CA 1
ATOM 4067 C C . VAL B 1 201 ? -3.246 16.438 2.125 1 98.88 201 VAL B C 1
ATOM 4069 O O . VAL B 1 201 ? -3.857 16.406 1.054 1 98.88 201 VAL B O 1
ATOM 4072 N N . ALA B 1 202 ? -1.939 16.531 2.197 1 98.88 202 ALA B N 1
ATOM 4073 C CA . ALA B 1 202 ? -1.095 16.562 1.005 1 98.88 202 ALA B CA 1
ATOM 4074 C C . ALA B 1 202 ? -0.087 15.422 1.018 1 98.88 202 ALA B C 1
ATOM 4076 O O . ALA B 1 202 ? 0.361 14.992 2.084 1 98.88 202 ALA B O 1
ATOM 4077 N N . ILE B 1 203 ? 0.226 14.961 -0.144 1 98.88 203 ILE B N 1
ATOM 4078 C CA . ILE B 1 203 ? 1.235 13.922 -0.34 1 98.88 203 ILE B CA 1
ATOM 4079 C C . ILE B 1 203 ? 2.453 14.516 -1.046 1 98.88 203 ILE B C 1
ATOM 4081 O O . ILE B 1 203 ? 2.312 15.242 -2.035 1 98.88 203 ILE B O 1
ATOM 4085 N N . ILE B 1 204 ? 3.619 14.266 -0.495 1 98.88 204 ILE B N 1
ATOM 4086 C CA . ILE B 1 204 ? 4.867 14.625 -1.158 1 98.88 204 ILE B CA 1
ATOM 4087 C C . ILE B 1 204 ? 5.477 13.391 -1.819 1 98.88 204 ILE B C 1
ATOM 4089 O O . ILE B 1 204 ? 5.707 12.375 -1.157 1 98.88 204 ILE B O 1
ATOM 4093 N N . GLU B 1 205 ? 5.723 13.477 -3.08 1 98.56 205 GLU B N 1
ATOM 4094 C CA . GLU B 1 205 ? 6.289 12.367 -3.85 1 98.56 205 GLU B CA 1
ATOM 4095 C C . GLU B 1 205 ? 7.648 12.75 -4.43 1 98.56 205 GLU B C 1
ATOM 4097 O O . GLU B 1 205 ? 7.77 13 -5.633 1 98.56 205 GLU B O 1
ATOM 4102 N N . PRO B 1 206 ? 8.664 12.656 -3.596 1 98 206 PRO B N 1
ATOM 4103 C CA . PRO B 1 206 ? 10 12.953 -4.121 1 98 206 PRO B CA 1
ATOM 4104 C C . PRO B 1 206 ? 10.516 11.867 -5.066 1 98 206 PRO B C 1
ATOM 4106 O O . PRO B 1 206 ? 10.219 10.688 -4.883 1 98 206 PRO B O 1
ATOM 4109 N N . SER B 1 207 ? 11.289 12.344 -6.039 1 95.25 207 SER B N 1
ATOM 4110 C CA . SER B 1 207 ? 12.109 11.383 -6.773 1 95.25 207 SER B CA 1
ATOM 4111 C C . SER B 1 207 ? 13.375 11.031 -6.008 1 95.25 207 SER B C 1
ATOM 4113 O O . SER B 1 207 ? 13.328 10.773 -4.801 1 95.25 207 SER B O 1
ATOM 4115 N N . MET B 1 208 ? 14.539 11.016 -6.664 1 91.62 208 MET B N 1
ATOM 4116 C CA . MET B 1 208 ? 15.781 10.648 -5.992 1 91.62 208 MET B CA 1
ATOM 4117 C C . MET B 1 208 ? 16.516 11.891 -5.492 1 91.62 208 MET B C 1
ATOM 4119 O O . MET B 1 208 ? 16.906 12.75 -6.285 1 91.62 208 MET B O 1
ATOM 4123 N N . PHE B 1 209 ? 16.625 11.969 -4.219 1 94.44 209 PHE B N 1
ATOM 4124 C CA . PHE B 1 209 ? 17.359 13.055 -3.561 1 94.44 209 PHE B CA 1
ATOM 4125 C C . PHE B 1 209 ? 18.375 12.5 -2.572 1 94.44 209 PHE B C 1
ATOM 4127 O O . PHE B 1 209 ? 18.172 11.43 -1.992 1 94.44 209 PHE B O 1
ATOM 4134 N N . ARG B 1 210 ? 19.484 13.203 -2.404 1 90.5 210 ARG B N 1
ATOM 4135 C CA . ARG B 1 210 ? 20.578 12.711 -1.574 1 90.5 210 ARG B CA 1
ATOM 4136 C C . ARG B 1 210 ? 20.234 12.828 -0.092 1 90.5 210 ARG B C 1
ATOM 4138 O O . ARG B 1 210 ? 20.438 13.883 0.513 1 90.5 210 ARG B O 1
ATOM 4145 N N . THR B 1 211 ? 19.672 11.844 0.479 1 91.62 211 THR B N 1
ATOM 4146 C CA . THR B 1 211 ? 19.375 11.672 1.897 1 91.62 211 THR B CA 1
ATOM 4147 C C . THR B 1 211 ? 19.906 10.336 2.404 1 91.62 211 THR B C 1
ATOM 4149 O O . THR B 1 211 ? 20.5 9.57 1.645 1 91.62 211 THR B O 1
ATOM 4152 N N . SER B 1 212 ? 19.703 10.094 3.67 1 86.25 212 SER B N 1
ATOM 4153 C CA . SER B 1 212 ? 20.125 8.805 4.207 1 86.25 212 SER B CA 1
ATOM 4154 C C . SER B 1 212 ? 19.406 7.652 3.527 1 86.25 212 SER B C 1
ATOM 4156 O O . SER B 1 212 ? 19.938 6.547 3.426 1 86.25 212 SER B O 1
ATOM 4158 N N . ILE B 1 213 ? 18.219 7.855 3.029 1 87 213 ILE B N 1
ATOM 4159 C CA . ILE B 1 213 ? 17.422 6.828 2.379 1 87 213 ILE B CA 1
ATOM 4160 C C . ILE B 1 213 ? 18.062 6.438 1.05 1 87 213 ILE B C 1
ATOM 4162 O O . ILE B 1 213 ? 17.984 5.277 0.638 1 87 213 ILE B O 1
ATOM 4166 N N . SER B 1 214 ? 18.734 7.395 0.402 1 87.88 214 SER B N 1
ATOM 4167 C CA . SER B 1 214 ? 19.328 7.152 -0.914 1 87.88 214 SER B CA 1
ATOM 4168 C C . SER B 1 214 ? 20.844 7.172 -0.854 1 87.88 214 SER B C 1
ATOM 4170 O O . SER B 1 214 ? 21.5 7.441 -1.859 1 87.88 214 SER B O 1
ATOM 4172 N N . ASP B 1 215 ? 21.359 6.988 0.294 1 88.88 215 ASP B N 1
ATOM 4173 C CA . ASP B 1 215 ? 22.797 6.961 0.454 1 88.88 215 ASP B CA 1
ATOM 4174 C C . ASP B 1 215 ? 23.391 5.688 -0.153 1 88.88 215 ASP B C 1
ATOM 4176 O O . ASP B 1 215 ? 23.062 4.578 0.264 1 88.88 215 ASP B O 1
ATOM 4180 N N . ALA B 1 216 ? 24.328 5.898 -1.007 1 88.44 216 ALA B N 1
ATOM 4181 C CA . ALA B 1 216 ? 24.875 4.785 -1.773 1 88.44 216 ALA B CA 1
ATOM 4182 C C . ALA B 1 216 ? 25.547 3.77 -0.856 1 88.44 216 ALA B C 1
ATOM 4184 O O . ALA B 1 216 ? 25.422 2.561 -1.056 1 88.44 216 ALA B O 1
ATOM 4185 N N . GLN B 1 217 ? 26.234 4.258 0.074 1 89.06 217 GLN B N 1
ATOM 4186 C CA . GLN B 1 217 ? 26.953 3.365 0.978 1 89.06 217 GLN B CA 1
ATOM 4187 C C . GLN B 1 217 ? 25.984 2.529 1.81 1 89.06 217 GLN B C 1
ATOM 4189 O O . GLN B 1 217 ? 26.203 1.332 2.006 1 89.06 217 GLN B O 1
ATOM 4194 N N . ILE B 1 218 ? 24.953 3.162 2.297 1 90.25 218 ILE B N 1
ATOM 4195 C CA . ILE B 1 218 ? 23.953 2.48 3.121 1 90.25 218 ILE B CA 1
ATOM 4196 C C . ILE B 1 218 ? 23.25 1.408 2.295 1 90.25 218 ILE B C 1
ATOM 4198 O O . ILE B 1 218 ? 23.078 0.278 2.754 1 90.25 218 ILE B O 1
ATOM 4202 N N . ILE B 1 219 ? 22.891 1.688 1.092 1 89.94 219 ILE B N 1
ATOM 4203 C CA . ILE B 1 219 ? 22.156 0.77 0.22 1 89.94 219 ILE B CA 1
ATOM 4204 C C . ILE B 1 219 ? 23.078 -0.381 -0.193 1 89.94 219 ILE B C 1
ATOM 4206 O O . ILE B 1 219 ? 22.672 -1.544 -0.18 1 89.94 219 ILE B O 1
ATOM 4210 N N . GLU B 1 220 ? 24.312 0.006 -0.524 1 89.38 220 GLU B N 1
ATOM 4211 C CA . GLU B 1 220 ? 25.266 -1.025 -0.895 1 89.38 220 GLU B CA 1
ATOM 4212 C C . GLU B 1 220 ? 25.5 -2.006 0.252 1 89.38 220 GLU B C 1
ATOM 4214 O O . GLU B 1 220 ? 25.578 -3.217 0.033 1 89.38 220 GLU B O 1
ATOM 4219 N N . GLN B 1 221 ? 25.625 -1.487 1.359 1 90.69 221 GLN B N 1
ATOM 4220 C CA . GLN B 1 221 ? 25.828 -2.334 2.531 1 90.69 221 GLN B CA 1
ATOM 4221 C C . GLN B 1 221 ? 24.609 -3.238 2.762 1 90.69 221 GLN B C 1
ATOM 4223 O O . GLN B 1 221 ? 24.766 -4.402 3.139 1 90.69 221 GLN B O 1
ATOM 4228 N N . SER B 1 222 ? 23.453 -2.691 2.582 1 89.62 222 SER B N 1
ATOM 4229 C CA . SER B 1 222 ? 22.234 -3.475 2.721 1 89.62 222 SER B CA 1
ATOM 4230 C C . SER B 1 222 ? 22.188 -4.613 1.709 1 89.62 222 SER B C 1
ATOM 4232 O O . SER B 1 222 ? 21.828 -5.742 2.053 1 89.62 222 SER B O 1
ATOM 4234 N N . PHE B 1 223 ? 22.562 -4.344 0.502 1 90.5 223 PHE B N 1
ATOM 4235 C CA . PHE B 1 223 ? 22.609 -5.355 -0.546 1 90.5 223 PHE B CA 1
ATOM 4236 C C . PHE B 1 223 ? 23.594 -6.461 -0.192 1 90.5 223 P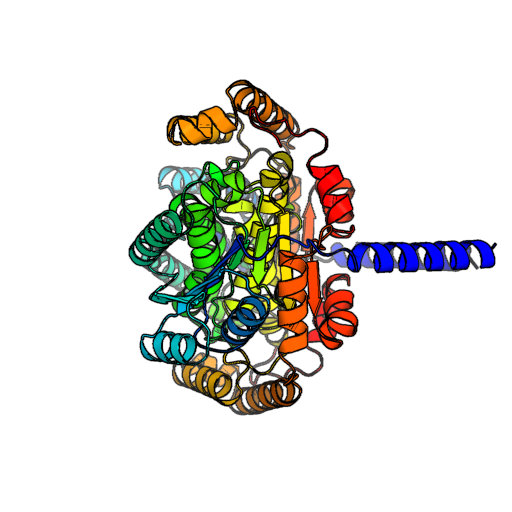HE B C 1
ATOM 4238 O O . PHE B 1 223 ? 23.297 -7.645 -0.341 1 90.5 223 PHE B O 1
ATOM 4245 N N . GLN B 1 224 ? 24.719 -5.977 0.234 1 92 224 GLN B N 1
ATOM 4246 C CA . GLN B 1 224 ? 25.766 -6.926 0.589 1 92 224 GLN B CA 1
ATOM 4247 C C . GLN B 1 224 ? 25.328 -7.816 1.752 1 92 224 GLN B C 1
ATOM 4249 O O . GLN B 1 224 ? 25.609 -9.016 1.754 1 92 224 GLN B O 1
ATOM 4254 N N . HIS B 1 225 ? 24.766 -7.199 2.672 1 92.81 225 HIS B N 1
ATOM 4255 C CA . HIS B 1 225 ? 24.281 -7.949 3.828 1 92.81 225 HIS B CA 1
ATOM 4256 C C . HIS B 1 225 ? 23.266 -9.008 3.414 1 92.81 225 HIS B C 1
ATOM 4258 O O . HIS B 1 225 ? 23.359 -10.164 3.828 1 92.81 225 HIS B O 1
ATOM 4264 N N . SER B 1 226 ? 22.281 -8.656 2.604 1 92.62 226 SER B N 1
ATOM 4265 C CA . SER B 1 226 ? 21.266 -9.594 2.123 1 92.62 226 SER B CA 1
ATOM 4266 C C . SER B 1 226 ? 21.906 -10.711 1.308 1 92.62 226 SER B C 1
ATOM 4268 O O . SER B 1 226 ? 21.547 -11.883 1.465 1 92.62 226 SER B O 1
ATOM 4270 N N . TRP B 1 227 ? 22.812 -10.352 0.486 1 94.38 227 TRP B N 1
ATOM 4271 C CA . TRP B 1 227 ? 23.5 -11.312 -0.368 1 94.38 227 TRP B CA 1
ATOM 4272 C C . TRP B 1 227 ? 24.234 -12.359 0.469 1 94.38 227 TRP B C 1
ATOM 4274 O O . TRP B 1 227 ? 24.219 -13.547 0.144 1 94.38 227 TRP B O 1
ATOM 4284 N N . ASN B 1 228 ? 24.797 -11.906 1.55 1 94.31 228 ASN B N 1
ATOM 4285 C CA . ASN B 1 228 ? 25.594 -12.789 2.395 1 94.31 228 ASN B CA 1
ATOM 4286 C C . ASN B 1 228 ? 24.703 -13.719 3.225 1 94.31 228 ASN B C 1
ATOM 4288 O O . ASN B 1 228 ? 25.156 -14.773 3.678 1 94.31 228 ASN B O 1
ATOM 4292 N N . GLN B 1 229 ? 23.484 -13.359 3.396 1 93.88 229 GLN B N 1
ATOM 4293 C CA . GLN B 1 229 ? 22.625 -14.109 4.316 1 93.88 229 GLN B CA 1
ATOM 4294 C C . GLN B 1 229 ? 21.734 -15.086 3.566 1 93.88 229 GLN B C 1
ATOM 4296 O O . GLN B 1 229 ? 21.172 -16.016 4.164 1 93.88 229 GLN B O 1
ATOM 4301 N N . ILE B 1 230 ? 21.641 -14.969 2.316 1 93.94 230 ILE B N 1
ATOM 4302 C CA . ILE B 1 230 ? 20.688 -15.812 1.594 1 93.94 230 ILE B CA 1
ATOM 4303 C C . ILE B 1 230 ? 21.281 -17.203 1.412 1 93.94 230 ILE B C 1
ATOM 4305 O O . ILE B 1 230 ? 22.5 -17.375 1.351 1 93.94 230 ILE B O 1
ATOM 4309 N N . PRO B 1 231 ? 20.406 -18.219 1.387 1 92.81 231 PRO B N 1
ATOM 4310 C CA . PRO B 1 231 ? 20.875 -19.594 1.154 1 92.81 231 PRO B CA 1
ATOM 4311 C C . PRO B 1 231 ? 21.688 -19.719 -0.131 1 92.81 231 PRO B C 1
ATOM 4313 O O . PRO B 1 231 ? 21.391 -19.062 -1.124 1 92.81 231 PRO B O 1
ATOM 4316 N N . VAL B 1 232 ? 22.594 -20.625 -0.111 1 94.12 232 VAL B N 1
ATOM 4317 C CA . VAL B 1 232 ? 23.547 -20.828 -1.196 1 94.12 232 VAL B CA 1
ATOM 4318 C C . VAL B 1 232 ? 22.812 -21.141 -2.49 1 94.12 232 VAL B C 1
ATOM 4320 O O . VAL B 1 232 ? 23.188 -20.672 -3.564 1 94.12 232 VAL B O 1
ATOM 4323 N N . GLU B 1 233 ? 21.781 -21.859 -2.355 1 92.56 233 GLU B N 1
ATOM 4324 C CA . GLU B 1 233 ? 21.016 -22.25 -3.537 1 92.56 233 GLU B CA 1
ATOM 4325 C C . GLU B 1 233 ? 20.453 -21.031 -4.262 1 92.56 233 GLU B C 1
ATOM 4327 O O . GLU B 1 233 ? 20.469 -20.969 -5.492 1 92.56 233 GLU B O 1
ATOM 4332 N N . ILE B 1 234 ? 20 -20.109 -3.527 1 93.75 234 ILE B N 1
ATOM 4333 C CA . ILE B 1 234 ? 19.453 -18.891 -4.098 1 93.75 234 ILE B CA 1
ATOM 4334 C C . ILE B 1 234 ? 20.594 -18.031 -4.668 1 93.75 234 ILE B C 1
ATOM 4336 O O . ILE B 1 234 ? 20.453 -17.438 -5.742 1 93.75 234 ILE B O 1
ATOM 4340 N N . ARG B 1 235 ? 21.656 -17.969 -3.938 1 94.94 235 ARG B N 1
ATOM 4341 C CA . ARG B 1 235 ? 22.812 -17.219 -4.395 1 94.94 235 ARG B CA 1
ATOM 4342 C C . ARG B 1 235 ? 23.297 -17.719 -5.75 1 94.94 235 ARG B C 1
ATOM 4344 O O . ARG B 1 235 ? 23.641 -16.922 -6.629 1 94.94 235 ARG B O 1
ATOM 4351 N N . GLU B 1 236 ? 23.281 -19 -5.895 1 95.06 236 GLU B N 1
ATOM 4352 C CA . GLU B 1 236 ? 23.734 -19.609 -7.148 1 95.06 236 GLU B CA 1
ATOM 4353 C C . GLU B 1 236 ? 22.719 -19.359 -8.266 1 95.06 236 GLU B C 1
ATOM 4355 O O . GLU B 1 236 ? 23.109 -19.219 -9.43 1 95.06 236 GLU B O 1
ATOM 4360 N N . THR B 1 237 ? 21.547 -19.359 -7.879 1 95.44 237 THR B N 1
ATOM 4361 C CA . THR B 1 237 ? 20.484 -19.125 -8.859 1 95.44 237 THR B CA 1
ATOM 4362 C C . THR B 1 237 ? 20.641 -17.734 -9.477 1 95.44 237 THR B C 1
ATOM 4364 O O . THR B 1 237 ? 20.422 -17.562 -10.68 1 95.44 237 THR B O 1
ATOM 4367 N N . TYR B 1 238 ? 20.953 -16.734 -8.719 1 95.75 238 TYR B N 1
ATOM 4368 C CA . TYR B 1 238 ? 21.141 -15.375 -9.227 1 95.75 238 TYR B CA 1
ATOM 4369 C C . TYR B 1 238 ? 22.531 -15.195 -9.789 1 95.75 238 TYR B C 1
ATOM 4371 O O . TYR B 1 238 ? 22.703 -14.664 -10.891 1 95.75 238 TYR B O 1
ATOM 4379 N N . GLY B 1 239 ? 23.531 -15.656 -9.055 1 96.69 239 GLY B N 1
ATOM 4380 C CA . GLY B 1 239 ? 24.922 -15.602 -9.5 1 96.69 239 GLY B CA 1
ATOM 4381 C C . GLY B 1 239 ? 25.625 -14.336 -9.062 1 96.69 239 GLY B C 1
ATOM 4382 O O . GLY B 1 239 ? 25.016 -13.273 -8.945 1 96.69 239 GLY B O 1
ATOM 4383 N N . GLN B 1 240 ? 26.969 -14.438 -8.953 1 95.44 240 GLN B N 1
ATOM 4384 C CA . GLN B 1 240 ? 27.828 -13.344 -8.5 1 95.44 240 GLN B CA 1
ATOM 4385 C C . GLN B 1 240 ? 27.781 -12.172 -9.484 1 95.44 240 GLN B C 1
ATOM 4387 O O . GLN B 1 240 ? 27.797 -11.016 -9.078 1 95.44 240 GLN B O 1
ATOM 4392 N N . GLN B 1 241 ? 27.703 -12.477 -10.688 1 96.06 241 GLN B N 1
ATOM 4393 C CA . GLN B 1 241 ? 27.672 -11.43 -11.703 1 96.06 241 GLN B CA 1
ATOM 4394 C C . GLN B 1 241 ? 26.406 -10.586 -11.578 1 96.06 241 GLN B C 1
ATOM 4396 O O . GLN B 1 241 ? 26.438 -9.367 -11.773 1 96.06 241 GLN B O 1
ATOM 4401 N N . TYR B 1 242 ? 25.297 -11.297 -11.344 1 95.94 242 TYR B N 1
ATOM 4402 C CA . TYR B 1 242 ? 24.047 -10.578 -11.125 1 95.94 242 TYR B CA 1
ATOM 4403 C C . TYR B 1 242 ? 24.172 -9.586 -9.969 1 95.94 242 TYR B C 1
ATOM 4405 O O . TYR B 1 242 ? 23.781 -8.43 -10.094 1 95.94 242 TYR B O 1
ATOM 4413 N N . PHE B 1 243 ? 24.688 -10.062 -8.867 1 95.31 243 PHE B N 1
ATOM 4414 C CA . PHE B 1 243 ? 24.859 -9.234 -7.68 1 95.31 243 PHE B CA 1
ATOM 4415 C C . PHE B 1 243 ? 25.719 -8.016 -7.992 1 95.31 243 PHE B C 1
ATOM 4417 O O . PHE B 1 243 ? 25.344 -6.887 -7.648 1 95.31 243 PHE B O 1
ATOM 4424 N N . GLU B 1 244 ? 26.844 -8.188 -8.648 1 95.25 244 GLU B N 1
ATOM 4425 C CA . GLU B 1 244 ? 27.781 -7.105 -8.945 1 95.25 244 GLU B CA 1
ATOM 4426 C C . GLU B 1 244 ? 27.156 -6.074 -9.883 1 95.25 244 GLU B C 1
ATOM 4428 O O . GLU B 1 244 ? 27.281 -4.867 -9.656 1 95.25 244 GLU B O 1
ATOM 4433 N N . LYS B 1 245 ? 26.547 -6.566 -10.898 1 94.81 245 LYS B N 1
ATOM 4434 C CA . LYS B 1 245 ? 25.938 -5.66 -11.867 1 94.81 245 LYS B CA 1
ATOM 4435 C C . LYS B 1 245 ? 24.766 -4.891 -11.242 1 94.81 245 LYS B C 1
ATOM 4437 O O . LYS B 1 245 ? 24.594 -3.697 -11.5 1 94.81 245 LYS B O 1
ATOM 4442 N N . ARG B 1 246 ? 24 -5.602 -10.492 1 92.06 246 ARG B N 1
ATOM 4443 C CA . ARG B 1 246 ? 22.875 -4.953 -9.828 1 92.06 246 ARG B CA 1
ATOM 4444 C C . ARG B 1 246 ? 23.359 -3.881 -8.852 1 92.06 246 ARG B C 1
ATOM 4446 O O . ARG B 1 246 ? 22.766 -2.799 -8.773 1 92.06 246 ARG B O 1
ATOM 4453 N N . SER B 1 247 ? 24.328 -4.219 -8.086 1 91.31 247 SER B N 1
ATOM 4454 C CA . SER B 1 247 ? 24.922 -3.262 -7.16 1 91.31 247 SER B CA 1
ATOM 4455 C C . SER B 1 247 ? 25.453 -2.033 -7.895 1 91.31 247 SER B C 1
ATOM 4457 O O . SER B 1 247 ? 25.219 -0.9 -7.465 1 91.31 247 SER B O 1
ATOM 4459 N N . LYS B 1 248 ? 26.094 -2.248 -8.945 1 90.94 248 LYS B N 1
ATOM 4460 C CA . LYS B 1 248 ? 26.625 -1.149 -9.742 1 90.94 248 LYS B CA 1
ATOM 4461 C C . LYS B 1 248 ? 25.516 -0.277 -10.305 1 90.94 248 LYS B C 1
ATOM 4463 O O . LYS B 1 248 ? 25.625 0.95 -10.328 1 90.94 248 LYS B O 1
ATOM 4468 N N . ASN B 1 249 ? 24.5 -0.951 -10.805 1 89.94 249 ASN B N 1
ATOM 4469 C CA . ASN B 1 249 ? 23.359 -0.225 -11.359 1 89.94 249 ASN B CA 1
ATOM 4470 C C . ASN B 1 249 ? 22.703 0.686 -10.32 1 89.94 249 ASN B C 1
ATOM 4472 O O . ASN B 1 249 ? 22.344 1.825 -10.625 1 89.94 249 ASN B O 1
ATOM 4476 N N . ILE B 1 250 ? 22.547 0.182 -9.172 1 86.81 250 ILE B N 1
ATOM 4477 C CA . ILE B 1 250 ? 21.891 0.94 -8.117 1 86.81 250 ILE B CA 1
ATOM 4478 C C . ILE B 1 250 ? 22.766 2.121 -7.699 1 86.81 250 ILE B C 1
ATOM 4480 O O . ILE B 1 250 ? 22.266 3.229 -7.492 1 86.81 250 ILE B O 1
ATOM 4484 N N . ILE B 1 251 ? 24.062 1.873 -7.555 1 86.81 251 ILE B N 1
ATOM 4485 C CA . ILE B 1 251 ? 24.984 2.926 -7.176 1 86.81 251 ILE B CA 1
ATOM 4486 C C . ILE B 1 251 ? 25 4.016 -8.25 1 86.81 251 ILE B C 1
ATOM 4488 O O . ILE B 1 251 ? 25.031 5.207 -7.93 1 86.81 251 ILE B O 1
ATOM 4492 N N . HIS B 1 252 ? 24.938 3.574 -9.422 1 88.25 252 HIS B N 1
ATOM 4493 C CA . HIS B 1 252 ? 24.906 4.523 -10.531 1 88.25 252 HIS B CA 1
ATOM 4494 C C . HIS B 1 252 ? 23.641 5.367 -10.5 1 88.25 252 HIS B C 1
ATOM 4496 O O . HIS B 1 252 ? 23.688 6.582 -10.703 1 88.25 252 HIS B O 1
ATOM 4502 N N . ALA B 1 253 ? 22.578 4.719 -10.266 1 84.88 253 ALA B N 1
ATOM 4503 C CA . ALA B 1 253 ? 21.297 5.438 -10.18 1 84.88 253 ALA B CA 1
ATOM 4504 C C . ALA B 1 253 ? 21.312 6.449 -9.039 1 84.88 253 ALA B C 1
ATOM 4506 O O . ALA B 1 253 ? 20.844 7.574 -9.188 1 84.88 253 ALA B O 1
ATOM 4507 N N . LEU B 1 254 ? 21.859 6.113 -7.941 1 87.62 254 LEU B N 1
ATOM 4508 C CA . LEU B 1 254 ? 21.891 6.953 -6.746 1 87.62 254 LEU B CA 1
ATOM 4509 C C . LEU B 1 254 ? 22.828 8.141 -6.938 1 87.62 254 LEU B C 1
ATOM 4511 O O . LEU B 1 254 ? 22.656 9.18 -6.301 1 87.62 254 LEU B O 1
ATOM 4515 N N . SER B 1 255 ? 23.828 7.961 -7.781 1 87.06 255 SER B N 1
ATOM 4516 C CA . SER B 1 255 ? 24.781 9.031 -8.039 1 87.06 255 SER B CA 1
ATOM 4517 C C . SER B 1 255 ? 24.125 10.203 -8.75 1 87.06 255 SER B C 1
ATOM 4519 O O . SER B 1 255 ? 24.641 11.32 -8.758 1 87.06 255 SER B O 1
ATOM 4521 N N . ARG B 1 256 ? 22.969 9.961 -9.289 1 86.25 256 ARG B N 1
ATOM 4522 C CA . ARG B 1 256 ? 22.25 11 -10.031 1 86.25 256 ARG B CA 1
ATOM 4523 C C . ARG B 1 256 ? 21.25 11.719 -9.133 1 86.25 256 ARG B C 1
ATOM 4525 O O . ARG B 1 256 ? 20.547 12.617 -9.586 1 86.25 256 ARG B O 1
ATOM 4532 N N . ALA B 1 257 ? 21.203 11.359 -7.883 1 90.88 257 ALA B N 1
ATOM 4533 C CA . ALA B 1 257 ? 20.266 11.961 -6.938 1 90.88 257 ALA B CA 1
ATOM 4534 C C . ALA B 1 257 ? 20.562 13.445 -6.742 1 90.88 257 ALA B C 1
ATOM 4536 O O . ALA B 1 257 ? 21.734 13.852 -6.684 1 90.88 257 ALA B O 1
ATOM 4537 N N . SER B 1 258 ? 19.516 14.227 -6.684 1 93.12 258 SER B N 1
ATOM 4538 C CA . SER B 1 258 ? 19.672 15.664 -6.496 1 93.12 258 SER B CA 1
ATOM 4539 C C . SER B 1 258 ? 20.156 15.984 -5.086 1 93.12 258 SER B C 1
ATOM 4541 O O . SER B 1 258 ? 19.719 15.367 -4.113 1 93.12 258 SER B O 1
ATOM 4543 N N . SER B 1 259 ? 21.047 16.938 -4.988 1 93.19 259 SER B N 1
ATOM 4544 C CA . SER B 1 259 ? 21.562 17.359 -3.688 1 93.19 259 SER B CA 1
ATOM 4545 C C . SER B 1 259 ? 20.734 18.516 -3.127 1 93.19 259 SER B C 1
ATOM 4547 O O . SER B 1 259 ? 20.906 18.891 -1.963 1 93.19 259 SER B O 1
ATOM 4549 N N . ASP B 1 260 ? 19.891 19.062 -3.994 1 96.62 260 ASP B N 1
ATOM 4550 C CA . ASP B 1 260 ? 19.094 20.188 -3.541 1 96.62 260 ASP B CA 1
ATOM 4551 C C . ASP B 1 260 ? 17.797 19.719 -2.871 1 96.62 260 ASP B C 1
ATOM 4553 O O . ASP B 1 260 ? 16.734 19.703 -3.498 1 96.62 260 ASP B O 1
ATOM 4557 N N . LEU B 1 261 ? 17.875 19.531 -1.583 1 97.56 261 LEU B N 1
ATOM 4558 C CA . LEU B 1 261 ? 16.75 19.031 -0.808 1 97.56 261 LEU B CA 1
ATOM 4559 C C . LEU B 1 261 ? 15.648 20.062 -0.702 1 97.56 261 LEU B C 1
ATOM 4561 O O . LEU B 1 261 ? 14.5 19.734 -0.388 1 97.56 261 LEU B O 1
ATOM 4565 N N . SER B 1 262 ? 15.984 21.344 -0.971 1 98 262 SER B N 1
ATOM 4566 C CA . SER B 1 262 ? 15 22.406 -0.817 1 98 262 SER B CA 1
ATOM 4567 C C . SER B 1 262 ? 13.867 22.25 -1.819 1 98 262 SER B C 1
ATOM 4569 O O . SER B 1 262 ? 12.758 22.75 -1.586 1 98 262 SER B O 1
ATOM 4571 N N . LEU B 1 263 ? 14.117 21.594 -2.904 1 98.06 263 LEU B N 1
ATOM 4572 C CA . LEU B 1 263 ? 13.055 21.344 -3.875 1 98.06 263 LEU B CA 1
ATOM 4573 C C . LEU B 1 263 ? 11.906 20.562 -3.234 1 98.06 263 LEU B C 1
ATOM 4575 O O . LEU B 1 263 ? 10.734 20.812 -3.537 1 98.06 263 LEU B O 1
ATOM 4579 N N . VAL B 1 264 ? 12.25 19.656 -2.359 1 98.62 264 VAL B N 1
ATOM 4580 C CA . VAL B 1 264 ? 11.25 18.844 -1.671 1 98.62 264 VAL B CA 1
ATOM 4581 C C . VAL B 1 264 ? 10.672 19.625 -0.495 1 98.62 264 VAL B C 1
ATOM 4583 O O . VAL B 1 264 ? 9.453 19.703 -0.327 1 98.62 264 VAL B O 1
ATOM 4586 N N . THR B 1 265 ? 11.539 20.266 0.335 1 98.81 265 THR B N 1
ATOM 4587 C CA . THR B 1 265 ? 11.078 20.922 1.551 1 98.81 265 THR B CA 1
ATOM 4588 C C . THR B 1 265 ? 10.273 22.188 1.215 1 98.81 265 THR B C 1
ATOM 4590 O O . THR B 1 265 ? 9.367 22.562 1.958 1 98.81 265 THR B O 1
ATOM 4593 N N . ASP B 1 266 ? 10.547 22.797 0.055 1 98.62 266 ASP B N 1
ATOM 4594 C CA . ASP B 1 266 ? 9.727 23.922 -0.388 1 98.62 266 ASP B CA 1
ATOM 4595 C C . ASP B 1 266 ? 8.297 23.469 -0.687 1 98.62 266 ASP B C 1
ATOM 4597 O O . ASP B 1 266 ? 7.348 24.219 -0.435 1 98.62 266 ASP B O 1
ATOM 4601 N N . CYS B 1 267 ? 8.203 22.328 -1.252 1 98.69 267 CY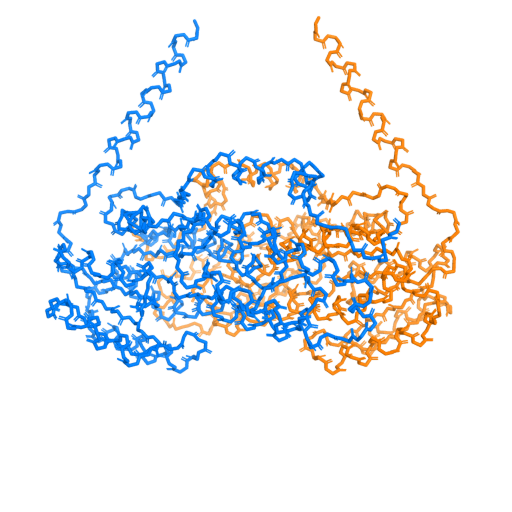S B N 1
ATOM 4602 C CA . CYS B 1 267 ? 6.875 21.766 -1.493 1 98.69 267 CYS B CA 1
ATOM 4603 C C . CYS B 1 267 ? 6.156 21.484 -0.179 1 98.69 267 CYS B C 1
ATOM 4605 O O . CYS B 1 267 ? 4.961 21.75 -0.05 1 98.69 267 CYS B O 1
ATOM 4607 N N . MET B 1 268 ? 6.883 20.938 0.799 1 98.88 268 MET B N 1
ATOM 4608 C CA . MET B 1 268 ? 6.305 20.688 2.115 1 98.88 268 MET B CA 1
ATOM 4609 C C . MET B 1 268 ? 5.844 22 2.76 1 98.88 268 MET B C 1
ATOM 4611 O O . MET B 1 268 ? 4.742 22.062 3.305 1 98.88 268 MET B O 1
ATOM 4615 N N . ALA B 1 269 ? 6.707 22.984 2.678 1 98.62 269 ALA B N 1
ATOM 4616 C CA . ALA B 1 269 ? 6.375 24.281 3.236 1 98.62 269 ALA B CA 1
ATOM 4617 C C . ALA B 1 269 ? 5.141 24.875 2.557 1 98.62 269 ALA B C 1
ATOM 4619 O O . ALA B 1 269 ? 4.273 25.453 3.221 1 98.62 269 ALA B O 1
ATOM 4620 N N . HIS B 1 270 ? 5.062 24.766 1.249 1 98.62 270 HIS B N 1
ATOM 4621 C CA . HIS B 1 270 ? 3.889 25.25 0.523 1 98.62 270 HIS B CA 1
ATOM 4622 C C . HIS B 1 270 ? 2.625 24.531 0.992 1 98.62 270 HIS B C 1
ATOM 4624 O O . HIS B 1 270 ? 1.587 25.172 1.192 1 98.62 270 HIS B O 1
ATOM 4630 N N . ALA B 1 271 ? 2.73 23.234 1.149 1 98.75 271 ALA B N 1
ATOM 4631 C CA . ALA B 1 271 ? 1.59 22.453 1.613 1 98.75 271 ALA B CA 1
ATOM 4632 C C . ALA B 1 271 ? 1.118 22.922 2.984 1 98.75 271 ALA B C 1
ATOM 4634 O O . ALA B 1 271 ? -0.076 22.875 3.289 1 98.75 271 ALA B O 1
ATOM 4635 N N . LEU B 1 272 ? 2.014 23.422 3.77 1 98.56 272 LEU B N 1
ATOM 4636 C CA . LEU B 1 272 ? 1.721 23.812 5.145 1 98.56 272 LEU B CA 1
ATOM 4637 C C . LEU B 1 272 ? 1.218 25.25 5.203 1 98.56 272 LEU B C 1
ATOM 4639 O O . LEU B 1 272 ? 0.521 25.625 6.148 1 98.56 272 LEU B O 1
ATOM 4643 N N . THR B 1 273 ? 1.559 26.062 4.176 1 97.94 273 THR B N 1
ATOM 4644 C CA . THR B 1 273 ? 1.368 27.5 4.387 1 97.94 273 THR B CA 1
ATOM 4645 C C . THR B 1 273 ? 0.449 28.078 3.316 1 97.94 273 THR B C 1
ATOM 4647 O O . THR B 1 273 ? -0.09 29.188 3.484 1 97.94 273 THR B O 1
ATOM 4650 N N . ALA B 1 274 ? 0.33 27.406 2.199 1 97.94 274 ALA B N 1
ATOM 4651 C CA . ALA B 1 274 ? -0.459 27.938 1.094 1 97.94 274 ALA B CA 1
ATOM 4652 C C . ALA B 1 274 ? -1.942 27.984 1.447 1 97.94 274 ALA B C 1
ATOM 4654 O O . ALA B 1 274 ? -2.439 27.109 2.17 1 97.94 274 ALA B O 1
ATOM 4655 N N . VAL B 1 275 ? -2.672 28.953 0.928 1 96.88 275 VAL B N 1
ATOM 4656 C CA . VAL B 1 275 ? -4.121 29 1.064 1 96.88 275 VAL B CA 1
ATOM 4657 C C . VAL B 1 275 ? -4.758 27.828 0.331 1 96.88 275 VAL B C 1
ATOM 4659 O O . VAL B 1 275 ? -5.703 27.203 0.828 1 96.88 275 VAL B O 1
ATOM 4662 N N . HIS B 1 276 ? -4.156 27.516 -0.82 1 96.44 276 HIS B N 1
ATOM 4663 C CA . HIS B 1 276 ? -4.652 26.422 -1.646 1 96.44 276 HIS B CA 1
ATOM 4664 C C . HIS B 1 276 ? -3.551 25.406 -1.939 1 96.44 276 HIS B C 1
ATOM 4666 O O . HIS B 1 276 ? -3.055 25.344 -3.064 1 96.44 276 HIS B O 1
ATOM 4672 N N . PRO B 1 277 ? -3.227 24.547 -0.981 1 97.56 277 PRO B N 1
ATOM 4673 C CA . PRO B 1 277 ? -2.217 23.516 -1.238 1 97.56 277 PRO B CA 1
ATOM 4674 C C . PRO B 1 277 ? -2.695 22.453 -2.223 1 97.56 277 PRO B C 1
ATOM 4676 O O . PRO B 1 277 ? -3.902 22.281 -2.418 1 97.56 277 PRO B O 1
ATOM 4679 N N . HIS B 1 278 ? -1.755 21.859 -2.887 1 97.38 278 HIS B N 1
ATOM 4680 C CA . HIS B 1 278 ? -2.066 20.75 -3.771 1 97.38 278 HIS B CA 1
ATOM 4681 C C . HIS B 1 278 ? -2.309 19.469 -2.98 1 97.38 278 HIS B C 1
ATOM 4683 O O . HIS B 1 278 ? -1.924 19.375 -1.812 1 97.38 278 HIS B O 1
ATOM 4689 N N . THR B 1 279 ? -2.988 18.547 -3.637 1 97.75 279 THR B N 1
ATOM 4690 C CA . THR B 1 279 ? -3.184 17.234 -3.018 1 97.75 279 THR B CA 1
ATOM 4691 C C . THR B 1 279 ? -1.918 16.391 -3.127 1 97.75 279 THR B C 1
ATOM 4693 O O . THR B 1 279 ? -1.679 15.508 -2.297 1 97.75 279 THR B O 1
ATOM 4696 N N . ARG B 1 280 ? -1.181 16.625 -4.172 1 97.75 280 ARG B N 1
ATOM 4697 C CA . ARG B 1 280 ? 0.052 15.891 -4.426 1 97.75 280 ARG B CA 1
ATOM 4698 C C . ARG B 1 280 ? 1.132 16.797 -4.996 1 97.75 280 ARG B C 1
ATOM 4700 O O . ARG B 1 280 ? 0.848 17.656 -5.832 1 97.75 280 ARG B O 1
ATOM 4707 N N . TYR B 1 281 ? 2.312 16.688 -4.465 1 98.12 281 TYR B N 1
ATOM 4708 C CA . TYR B 1 281 ? 3.508 17.344 -4.984 1 98.12 281 TYR B CA 1
ATOM 4709 C C . TYR B 1 281 ? 4.516 16.312 -5.488 1 98.12 281 TYR B C 1
ATOM 4711 O O . TYR B 1 281 ? 5.148 15.609 -4.695 1 98.12 281 TYR B O 1
ATOM 4719 N N . SER B 1 282 ? 4.602 16.156 -6.758 1 97.56 282 SER B N 1
ATOM 4720 C CA . SER B 1 282 ? 5.648 15.312 -7.332 1 97.56 282 SER B CA 1
ATOM 4721 C C . SER B 1 282 ? 6.914 16.125 -7.598 1 97.56 282 SER B C 1
ATOM 4723 O O . SER B 1 282 ? 6.906 17.047 -8.406 1 97.56 282 SER B O 1
ATOM 4725 N N . VAL B 1 283 ? 7.988 15.711 -6.961 1 98 283 VAL B N 1
ATOM 4726 C CA . VAL B 1 283 ? 9.156 16.578 -6.93 1 98 283 VAL B CA 1
ATOM 4727 C C . VAL B 1 283 ? 10.305 15.945 -7.703 1 98 283 VAL B C 1
ATOM 4729 O O . VAL B 1 283 ? 10.695 14.805 -7.422 1 98 283 VAL B O 1
ATOM 4732 N N . GLY B 1 284 ? 10.875 16.703 -8.586 1 95.38 284 GLY B N 1
ATOM 4733 C CA . GLY B 1 284 ? 12 16.25 -9.398 1 95.38 284 GLY B CA 1
ATOM 4734 C C . GLY B 1 284 ? 11.617 15.969 -10.836 1 95.38 284 GLY B C 1
ATOM 4735 O O . GLY B 1 284 ? 10.516 15.484 -11.109 1 95.38 284 GLY B O 1
ATOM 4736 N N . TRP B 1 285 ? 12.516 16.156 -11.75 1 92.44 285 TRP B N 1
ATOM 4737 C CA . TRP B 1 285 ? 12.242 15.992 -13.172 1 92.44 285 TRP B CA 1
ATOM 4738 C C . TRP B 1 285 ? 12.039 14.516 -13.523 1 92.44 285 TRP B C 1
ATOM 4740 O O . TRP B 1 285 ? 11.227 14.18 -14.383 1 92.44 285 TRP B O 1
ATOM 4750 N N . THR B 1 286 ? 12.805 13.68 -12.891 1 91.81 286 THR B N 1
ATOM 4751 C CA . THR B 1 286 ? 12.664 12.258 -13.172 1 91.81 286 THR B CA 1
ATOM 4752 C C . THR B 1 286 ? 11.281 11.758 -12.758 1 91.81 286 THR B C 1
ATOM 4754 O O . THR B 1 286 ? 10.719 10.867 -13.398 1 91.81 286 THR B O 1
ATOM 4757 N N . ALA B 1 287 ? 10.812 12.281 -11.648 1 93.69 287 ALA B N 1
ATOM 4758 C CA . ALA B 1 287 ? 9.453 11.938 -11.242 1 93.69 287 ALA B CA 1
ATOM 4759 C C . ALA B 1 287 ? 8.445 12.352 -12.312 1 93.69 287 ALA B C 1
ATOM 4761 O O . ALA B 1 287 ? 7.637 11.531 -12.758 1 93.69 287 ALA B O 1
ATOM 4762 N N . LYS B 1 288 ? 8.523 13.547 -12.789 1 94.5 288 LYS B N 1
ATOM 4763 C CA . LYS B 1 288 ? 7.52 14.156 -13.656 1 94.5 288 LYS B CA 1
ATOM 4764 C C . LYS B 1 288 ? 7.613 13.602 -15.078 1 94.5 288 LYS B C 1
ATOM 4766 O O . LYS B 1 288 ? 6.594 13.406 -15.742 1 94.5 288 LYS B O 1
ATOM 4771 N N . LEU B 1 289 ? 8.812 13.273 -15.523 1 94.94 289 LEU B N 1
ATOM 4772 C CA . LEU B 1 289 ? 8.992 12.977 -16.938 1 94.94 289 LEU B CA 1
ATOM 4773 C C . LEU B 1 289 ? 9.133 11.477 -17.172 1 94.94 289 LEU B C 1
ATOM 4775 O O . LEU B 1 289 ? 8.969 10.992 -18.297 1 94.94 289 LEU B O 1
ATOM 4779 N N . PHE B 1 290 ? 9.445 10.766 -16.125 1 94.75 290 PHE B N 1
ATOM 4780 C CA . PHE B 1 290 ? 9.695 9.344 -16.328 1 94.75 290 PHE B CA 1
ATOM 4781 C C . PHE B 1 290 ? 8.711 8.508 -15.508 1 94.75 290 PHE B C 1
ATOM 4783 O O . PHE B 1 290 ? 7.879 7.797 -16.078 1 94.75 290 PHE B O 1
ATOM 4790 N N . TYR B 1 291 ? 8.719 8.688 -14.227 1 95.44 291 TYR B N 1
ATOM 4791 C CA . TYR B 1 291 ? 7.98 7.762 -13.375 1 95.44 291 TYR B CA 1
ATOM 4792 C C . TYR B 1 291 ? 6.484 8.031 -13.445 1 95.44 291 TYR B C 1
ATOM 4794 O O . TYR B 1 291 ? 5.676 7.102 -13.445 1 95.44 291 TYR B O 1
ATOM 4802 N N . ILE B 1 292 ? 6.039 9.281 -13.445 1 96.12 292 ILE B N 1
ATOM 4803 C CA . ILE B 1 292 ? 4.613 9.586 -13.508 1 96.12 292 ILE B CA 1
ATOM 4804 C C . ILE B 1 292 ? 4.031 9.07 -14.828 1 96.12 292 ILE B C 1
ATOM 4806 O O . ILE B 1 292 ? 3.029 8.352 -14.828 1 96.12 292 ILE B O 1
ATOM 4810 N N . PRO B 1 293 ? 4.668 9.32 -15.977 1 96.38 293 PRO B N 1
ATOM 4811 C CA . PRO B 1 293 ? 4.148 8.734 -17.219 1 96.38 293 PRO B CA 1
ATOM 4812 C C . PRO B 1 293 ? 4.094 7.211 -17.172 1 96.38 293 PRO B C 1
ATOM 4814 O O . PRO B 1 293 ? 3.113 6.609 -17.609 1 96.38 293 PRO B O 1
ATOM 4817 N N . ILE B 1 294 ? 5.078 6.59 -16.609 1 96.56 294 ILE B N 1
ATOM 4818 C CA . ILE B 1 294 ? 5.137 5.133 -16.516 1 96.56 294 ILE B CA 1
ATOM 4819 C C . ILE B 1 294 ? 3.973 4.621 -15.672 1 96.56 294 ILE B C 1
ATOM 4821 O O . ILE B 1 294 ? 3.41 3.562 -15.953 1 96.56 294 ILE B O 1
ATOM 4825 N N . SER B 1 295 ? 3.607 5.391 -14.625 1 95.81 295 SER B N 1
ATOM 4826 C CA . SER B 1 295 ? 2.535 4.977 -13.727 1 95.81 295 SER B CA 1
ATOM 4827 C C . SER B 1 295 ? 1.194 4.93 -14.445 1 95.81 295 SER B C 1
ATOM 4829 O O . SER B 1 295 ? 0.241 4.32 -13.961 1 95.81 295 SER B O 1
ATOM 4831 N N . TYR B 1 296 ? 1.108 5.477 -15.664 1 94.62 296 TYR B N 1
ATOM 4832 C CA . TYR B 1 296 ? -0.145 5.5 -16.406 1 94.62 296 TYR B CA 1
ATOM 4833 C C . TYR B 1 296 ? -0.097 4.539 -17.594 1 94.62 296 TYR B C 1
ATOM 4835 O O . TYR B 1 296 ? -1.088 4.379 -18.312 1 94.62 296 TYR B O 1
ATOM 4843 N N . LEU B 1 297 ? 0.995 3.908 -17.812 1 95.31 297 LEU B N 1
ATOM 4844 C CA . LEU B 1 297 ? 1.146 2.988 -18.938 1 95.31 297 LEU B CA 1
ATOM 4845 C C . LEU B 1 297 ? 0.564 1.619 -18.594 1 95.31 297 LEU B C 1
ATOM 4847 O O . LEU B 1 297 ? 0.459 1.257 -17.422 1 95.31 297 LEU B O 1
ATOM 4851 N N . PRO B 1 298 ? 0.211 0.903 -19.703 1 93.75 298 PRO B N 1
ATOM 4852 C CA . PRO B 1 298 ? -0.109 -0.502 -19.438 1 93.75 298 PRO B CA 1
ATOM 4853 C C . PRO B 1 298 ? 1.021 -1.242 -18.734 1 93.75 298 PRO B C 1
ATOM 4855 O O . PRO B 1 298 ? 2.197 -0.993 -19 1 93.75 298 PRO B O 1
ATOM 4858 N N . THR B 1 299 ? 0.637 -2.135 -17.875 1 95.81 299 THR B N 1
ATOM 4859 C CA . THR B 1 299 ? 1.566 -2.811 -16.969 1 95.81 299 THR B CA 1
ATOM 4860 C C . THR B 1 299 ? 2.697 -3.469 -17.75 1 95.81 299 THR B C 1
ATOM 4862 O O . THR B 1 299 ? 3.861 -3.395 -17.359 1 95.81 299 THR B O 1
ATOM 4865 N N . GLU B 1 300 ? 2.42 -4.102 -18.859 1 94.62 300 GLU B N 1
ATOM 4866 C CA . GLU B 1 300 ? 3.436 -4.797 -19.656 1 94.62 300 GLU B CA 1
ATOM 4867 C C . GLU B 1 300 ? 4.496 -3.83 -20.156 1 94.62 300 GLU B C 1
ATOM 4869 O O . GLU B 1 300 ? 5.684 -4.16 -20.188 1 94.62 300 GLU B O 1
ATOM 4874 N N . LEU B 1 301 ? 4.031 -2.668 -20.594 1 95.94 301 LEU B N 1
ATOM 4875 C CA . LEU B 1 301 ? 4.969 -1.657 -21.078 1 95.94 301 LEU B CA 1
ATOM 4876 C C . LEU B 1 301 ? 5.789 -1.084 -19.938 1 95.94 301 LEU B C 1
ATOM 4878 O O . LEU B 1 301 ? 6.988 -0.836 -20.078 1 95.94 301 LEU B O 1
ATOM 4882 N N . ALA B 1 302 ? 5.148 -0.854 -18.812 1 97.19 302 ALA B N 1
ATOM 4883 C CA . ALA B 1 302 ? 5.863 -0.391 -17.625 1 97.19 302 ALA B CA 1
ATOM 4884 C C . ALA B 1 302 ? 6.934 -1.396 -17.203 1 97.19 302 ALA B C 1
ATOM 4886 O O . ALA B 1 302 ? 8.062 -1.015 -16.891 1 97.19 302 ALA B O 1
ATOM 4887 N N . ASP B 1 303 ? 6.578 -2.668 -17.25 1 97.19 303 ASP B N 1
ATOM 4888 C CA . ASP B 1 303 ? 7.531 -3.719 -16.906 1 97.19 303 ASP B CA 1
ATOM 4889 C C . ASP B 1 303 ? 8.742 -3.682 -17.828 1 97.19 303 ASP B C 1
ATOM 4891 O O . ASP B 1 303 ? 9.883 -3.777 -17.375 1 97.19 303 ASP B O 1
ATOM 4895 N N . PHE B 1 304 ? 8.453 -3.547 -19.078 1 96.19 304 PHE B N 1
ATOM 4896 C CA . PHE B 1 304 ? 9.523 -3.516 -20.062 1 96.19 304 PHE B CA 1
ATOM 4897 C C . PHE B 1 304 ? 10.469 -2.348 -19.797 1 96.19 304 PHE B C 1
ATOM 4899 O O . PHE B 1 304 ? 11.688 -2.527 -19.75 1 96.19 304 PHE B O 1
ATOM 4906 N N . LEU B 1 305 ? 9.922 -1.143 -19.609 1 95.75 305 LEU B N 1
ATOM 4907 C CA . LEU B 1 305 ? 10.719 0.071 -19.438 1 95.75 305 LEU B CA 1
ATOM 4908 C C . LEU B 1 305 ? 11.523 0.018 -18.141 1 95.75 305 LEU B C 1
ATOM 4910 O O . LEU B 1 305 ? 12.656 0.501 -18.094 1 95.75 305 LEU B O 1
ATOM 4914 N N . LEU B 1 306 ? 11 -0.616 -17.141 1 95.19 306 LEU B N 1
ATOM 4915 C CA . LEU B 1 306 ? 11.625 -0.607 -15.82 1 95.19 306 LEU B CA 1
ATOM 4916 C C . LEU B 1 306 ? 12.656 -1.722 -15.703 1 95.19 306 LEU B C 1
ATOM 4918 O O . LEU B 1 306 ? 13.5 -1.7 -14.797 1 95.19 306 LEU B O 1
ATOM 4922 N N . THR B 1 307 ? 12.609 -2.725 -16.562 1 94.44 307 THR B N 1
ATOM 4923 C CA . THR B 1 307 ? 13.508 -3.861 -16.406 1 94.44 307 THR B CA 1
ATOM 4924 C C . THR B 1 307 ? 14.469 -3.961 -17.594 1 94.44 307 THR B C 1
ATOM 4926 O O . THR B 1 307 ? 15.266 -4.898 -17.672 1 94.44 307 THR B O 1
ATOM 4929 N N . ARG B 1 308 ? 14.438 -3.094 -18.5 1 90.81 308 ARG B N 1
ATOM 4930 C CA . ARG B 1 308 ? 15.211 -3.17 -19.734 1 90.81 308 ARG B CA 1
ATOM 4931 C C . ARG B 1 308 ? 16.703 -3.256 -19.438 1 90.81 308 ARG B C 1
ATOM 4933 O O . ARG B 1 308 ? 17.438 -3.93 -20.156 1 90.81 308 ARG B O 1
ATOM 4940 N N . SER B 1 309 ? 17.172 -2.635 -18.391 1 89.12 309 SER B N 1
ATOM 4941 C CA . SER B 1 309 ? 18.594 -2.611 -18.094 1 89.12 309 SER B CA 1
ATOM 4942 C C . SER B 1 309 ? 18.938 -3.529 -16.922 1 89.12 309 SER B C 1
ATOM 4944 O O . SER B 1 309 ? 20.047 -3.484 -16.391 1 89.12 309 SER B O 1
ATOM 4946 N N . ALA B 1 310 ? 17.984 -4.266 -16.5 1 90.88 310 ALA B N 1
ATOM 4947 C CA . ALA B 1 310 ? 18.219 -5.145 -15.352 1 90.88 310 ALA B CA 1
ATOM 4948 C C . ALA B 1 310 ? 19.141 -6.293 -15.727 1 90.88 310 ALA B C 1
ATOM 4950 O O . ALA B 1 310 ? 19.062 -6.844 -16.828 1 90.88 310 ALA B O 1
ATOM 4951 N N . PRO B 1 311 ? 20 -6.609 -14.828 1 93.75 311 PRO B N 1
ATOM 4952 C CA . PRO B 1 311 ? 20.875 -7.75 -15.117 1 93.75 311 PRO B CA 1
ATOM 4953 C C . PRO B 1 311 ? 20.125 -9.078 -15.156 1 93.75 311 PRO B C 1
ATOM 4955 O O . PRO B 1 311 ? 19.031 -9.195 -14.586 1 93.75 311 PRO B O 1
ATOM 4958 N N . LYS B 1 312 ? 20.766 -10.047 -15.805 1 93.75 312 LYS B N 1
ATOM 4959 C CA . LYS B 1 312 ? 20.172 -11.367 -15.938 1 93.75 312 LYS B CA 1
ATOM 4960 C C . LYS B 1 312 ? 20.75 -12.336 -14.914 1 93.75 312 LYS B C 1
ATOM 4962 O O . LYS B 1 312 ? 21.984 -12.414 -14.75 1 93.75 312 LYS B O 1
ATOM 4967 N N . PRO B 1 313 ? 19.859 -13.047 -14.211 1 96.06 313 PRO B N 1
ATOM 4968 C CA . PRO B 1 313 ? 20.375 -14.031 -13.258 1 96.06 313 PRO B CA 1
ATOM 4969 C C . PRO B 1 313 ? 21.047 -15.211 -13.945 1 96.06 313 PRO B C 1
ATOM 4971 O O . PRO B 1 313 ? 20.875 -15.414 -15.156 1 96.06 313 PRO B O 1
ATOM 4974 N N . ALA B 1 314 ? 21.828 -15.938 -13.148 1 94.88 314 ALA B N 1
ATOM 4975 C CA . ALA B 1 314 ? 22.609 -17.047 -13.68 1 94.88 314 ALA B CA 1
ATOM 4976 C C . ALA B 1 314 ? 21.719 -18.172 -14.203 1 94.88 314 ALA B C 1
ATOM 4978 O O . ALA B 1 314 ? 21.953 -18.719 -15.273 1 94.88 314 ALA B O 1
ATOM 4979 N N . ASN B 1 315 ? 20.703 -18.5 -13.422 1 91.5 315 ASN B N 1
ATOM 4980 C CA . ASN B 1 315 ? 19.812 -19.578 -13.805 1 91.5 315 ASN B CA 1
ATOM 4981 C C . ASN B 1 315 ? 18.5 -19.047 -14.398 1 91.5 315 ASN B C 1
ATOM 4983 O O . ASN B 1 315 ? 17.422 -19.344 -13.883 1 91.5 315 ASN B O 1
ATOM 4987 N N . ARG B 1 316 ? 18.641 -18.328 -15.508 1 87.38 316 ARG B N 1
ATOM 4988 C CA . ARG B 1 316 ? 17.453 -17.766 -16.156 1 87.38 316 ARG B CA 1
ATOM 4989 C C . ARG B 1 316 ? 16.734 -18.828 -16.984 1 87.38 316 ARG B C 1
ATOM 4991 O O . ARG B 1 316 ? 17.344 -19.812 -17.406 1 87.38 316 ARG B O 1
ATOM 4998 N N . ALA B 1 317 ? 15.422 -18.672 -17.094 1 85.12 317 ALA B N 1
ATOM 4999 C CA . ALA B 1 317 ? 14.625 -19.594 -17.906 1 85.12 317 ALA B CA 1
ATOM 5000 C C . ALA B 1 317 ? 14.891 -19.406 -19.391 1 85.12 317 ALA B C 1
ATOM 5002 O O . ALA B 1 317 ? 15.234 -18.297 -19.828 1 85.12 317 ALA B O 1
#

pLDDT: mean 95.78, std 3.63, range [75.38, 99.0]

Solvent-accessible surface area (backbone atoms only — not comparable to full-atom values): 31193 Å² total; per-residue (Å²): 116,65,64,58,51,51,49,50,51,50,4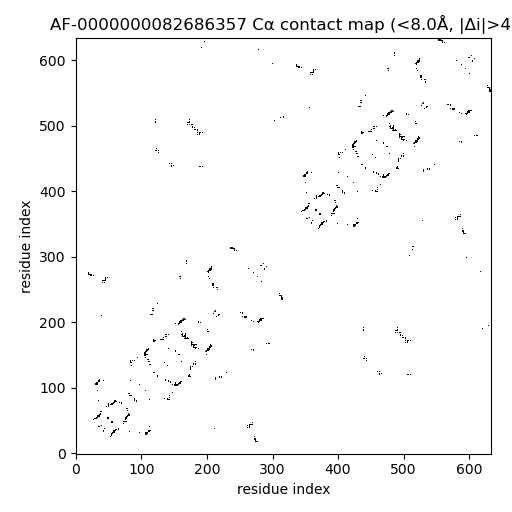9,49,51,49,50,51,50,56,45,60,65,38,58,61,85,84,45,54,83,35,34,34,39,34,31,35,26,53,48,56,60,33,29,51,36,49,50,53,42,38,73,71,47,24,28,29,40,37,21,6,70,41,70,69,30,32,52,55,48,48,70,73,46,57,88,54,41,44,66,45,72,39,47,59,72,35,68,67,38,38,51,51,47,38,52,53,49,49,65,72,41,52,91,58,19,33,32,27,38,34,45,50,44,65,58,45,63,51,45,42,58,52,86,54,54,54,60,64,43,28,47,54,23,27,35,37,38,26,53,11,45,52,41,50,48,64,64,43,42,70,34,24,47,67,38,38,15,29,39,38,41,59,47,26,41,40,30,66,40,37,83,49,27,46,15,40,25,22,17,19,19,22,37,50,27,48,46,49,18,45,28,63,66,30,44,56,37,48,26,45,43,28,38,37,20,42,44,64,46,67,32,80,64,45,28,52,67,59,52,49,50,38,40,51,52,35,62,71,65,42,57,65,70,58,47,56,38,34,25,71,65,27,54,53,50,43,52,49,51,51,45,55,56,40,70,68,29,39,78,65,57,56,65,51,32,50,52,52,49,37,49,67,40,28,74,58,48,60,60,62,45,73,28,54,65,62,22,64,71,45,49,51,55,41,57,71,44,59,65,69,59,35,49,47,71,74,45,68,83,56,67,66,46,62,60,51,99,116,66,63,59,52,51,50,50,52,50,49,50,52,49,50,52,50,56,46,60,65,37,58,62,84,84,46,54,83,36,33,34,40,34,32,35,27,54,46,54,59,32,30,52,36,50,50,53,42,38,72,70,48,24,28,30,41,36,22,6,69,42,71,68,31,34,51,54,50,46,70,72,44,58,88,54,40,45,66,46,72,37,48,59,72,36,68,67,39,39,51,51,46,39,51,51,49,48,66,72,40,53,91,58,19,32,32,28,37,33,44,50,44,65,58,46,64,51,44,42,58,54,85,54,54,52,62,66,44,28,48,56,24,26,35,37,39,27,52,12,44,51,41,51,48,64,64,42,42,69,34,24,46,67,38,38,15,30,37,37,40,60,47,27,42,38,29,67,39,37,84,49,27,46,14,41,25,22,16,20,18,21,38,49,28,48,46,50,20,46,28,64,66,31,44,57,38,47,26,46,44,27,36,37,19,41,44,64,46,67,31,79,64,45,28,51,67,60,53,50,49,38,40,49,51,35,62,70,66,43,56,66,70,58,48,55,39,34,25,71,64,26,53,54,50,44,52,49,51,51,44,55,57,41,69,67,31,40,78,66,56,58,65,52,32,51,51,53,50,39,48,66,40,29,73,57,48,57,60,64,44,73,28,55,66,60,23,64,70,47,51,52,56,41,57,71,43,59,65,70,58,36,50,48,71,73,45,67,83,54,68,67,45,61,59,52,101

Nearest PDB structures (foldseek):
  3ndr-assembly1_D  TM=8.471E-01  e=1.458E-15  Mesorhizobium loti
  7e6o-assembly1_C  TM=8.328E-01  e=4.931E-16  Paracoccus denitrificans PD1222
  7e6o-assembly1_A  TM=8.408E-01  e=2.436E-15  Paracoccus denitrificans PD1222
  1bdb-assembly1_A  TM=8.260E-01  e=2.474E-13  Pseudomonas sp.
  6d9y-assembly1_A  TM=7.701E-01  e=7.904E-14  Paraburkholderia phymatum STM815

InterPro domains:
  IPR002347 Short-chain dehydrogenase/reductase SDR [PF00106] (30-215)
  IPR002347 Short-chain dehydrogenase/reductase SDR [PR00080] (104-115)
  IPR002347 Short-chain dehydrogenase/reductase SDR [PR00080] (157-165)
  IPR002347 Short-chain dehydrogenase/reductase SDR [PR00080] (176-195)
  IPR002347 Short-chain dehydrogenase/reductase SDR [PR00081] (31-48)
  IPR002347 Short-chain dehydrogenase/reductase SDR [PR00081] (104-115)
  IPR002347 Short-chain dehydrogenase/reductase SDR [PR00081] (151-167)
  IPR002347 Short-chain dehydrogenase/reductase SDR [PR00081] (176-195)
  IPR002347 Short-chain dehydrogenase/reductase SDR [PR00081] (197-214)
  IPR020904 Short-chain dehydrogenase/reductase, conserved site [PS00061] (163-191)
  IPR036291 NAD(P)-binding domain superfamily [SSF51735] (25-306)